Protein AF-A0A819GZ23-F1 (afdb_monomer_lite)

Sequence (563 aa):
MDRNTKIDHHRFNSELNRPTTAPPHQPTTVIKYMTPRTIGLNLTNSFQGSLRNFTLPNIDSSLVAPTLTTNYGLVSFVQAPLSSAVAPIQNIDGEHIRHEHRELSKLHETLTDNILLCCHYEVHNRAQELQLELFQANANKNSSIIEKMFQSEIETGHQLITDASRYKSELNKKLTDIHQVTVANDEHYQQLLSKRNTTNKEIFEYQRKLAQNRAESEFLRSRIQQFNDETNFYTLKNNILQTRQVKLRYELDEETFAKQVLEMEFGVLENEKITNEDIHLTTMNDIRQSININQIATIEPSNTFHEQLNYELRRMKSEFERKLQTYRDELHRKFELEYHRYRMQKSFPTPNVLREHEMNSEQFKREKNDIEQQLRFVRENIYQLQSQIEIIEKKILDERVNTESISKSQRHLSMLQQIIRERENQLEETIQIRTTIKNSIENYREELNRYPKRIINYSNETEQSIKQNIQNTNNQQKQSSSTIIQVIPSPFRSKTNQTEEISLEEGTLVRFNDFNVEQDCKELNTSLQKPNIDEMSVIRILCNRTIAQRLQIRDTYPNRFGE

Secondary structure (DSSP, 8-state):
---------------------PPP---------------------------------------PPP-------------------PPP---SS-HHHHHHHHHHHHHHHHHHHHHHHHHHHHHHHHHHHHHHHHHHHHHHHHHHHHHHHHHHHHHHHHHHHHHHHHHHHHHHHHHHHHHHHHHHHHHHHHHHHHHHHHHHHHHHHHHHHHHHHHHHHHHHHHHHHHHHHHHHHHHHHHHHHHHHHHHHHHHHHHHHHHHHHHHHHHHHHHHHHHHHHHHHHHHHHHHHHHHHHHHHHHSHHHHHHHHHHHHHHHHHHHHHHHHHHHHHHHHHHHHHHHTTTTTS---------TTHHHHHHHHHHHHHHHHHHHHHHHHHHHHHHHHHHHHHHHHHHHHHHHHHHHHHHHHHHHHHHHHHHHHHHHHHHHHHHHHHHHHHHHHHHHHHHHHHHHHHHHHHHHHHHHHHHTT-SS---------------------------------S----TT--HHHHHHHHHHHHHSSS--HHHHHHHHHSS-HHHHHHHHHHHHHHH--

Foldseek 3Di:
DDDDDDDDDDDDDDDDDDDPDDDDDDPPDPPPPPDPPPPPPPPDDDPDDPDDDDDDDDDDDPPDDDDDDDDDDDDDDDDDDDDDDDDDDDDDDDDVVVVVVVVVVVVVVVVVVVVVVVVVVVVVVVVVVVVVVVCVVCVVVVVVVVVVVVVVVVVVVVVVVVVVVVVVVVVVVVVVVVVVVVVVVVVVVVVVVVVVVVVVVVVVVVVVVVVVVVVVVVVVVVVVVVVVVVVVVVVVVVVVVVVVVVVVVVVVVVVVVVVVVVVVVVVVVVVVVVVVVVVVVVVVVVVVVVVVVVVVVVVVVVVVVVVVVVVVVVVVVVVVVVVVVVVVVVVVVVVVVCVVVVVPDDDDDDDDDPPVVVVVVVVVVVVVVVVVVVVVVVVVVVVVVVVVVVVVVVVVVVVVVVVVVVVVVVVVVVVVVVVVVVVVVVVVVVVVVVVVVVVVVVVVVVVVVVVVVVVVVVVVVVVVVVVVVVVPPDDDDDDDDDDDDDDDDDDDDDDDDDPPPPPPPPPQADAPPPDDLVVLLVQCVVQVPPPDRPVVSNCCSVRHHHPVSVVSNVVVNCVVPND

pLDDT: mean 73.96, std 24.12, range [30.78, 98.62]

Structure (mmCIF, N/CA/C/O backbone):
data_AF-A0A819GZ23-F1
#
_entry.id   AF-A0A819GZ23-F1
#
loop_
_atom_site.group_PDB
_atom_site.id
_atom_site.type_symbol
_atom_site.label_atom_id
_atom_site.label_alt_id
_atom_site.label_comp_id
_atom_site.label_asym_id
_atom_site.label_entity_id
_atom_site.label_seq_id
_atom_site.pdbx_PDB_ins_code
_atom_site.Cartn_x
_atom_site.Cartn_y
_atom_site.Cartn_z
_atom_site.occupancy
_atom_site.B_iso_or_equiv
_atom_site.auth_seq_id
_atom_site.auth_comp_id
_atom_site.auth_asym_id
_atom_site.auth_atom_id
_atom_site.pdbx_PDB_model_num
ATOM 1 N N . MET A 1 1 ? 18.923 48.807 -50.238 1.00 37.03 1 MET A N 1
ATOM 2 C CA . MET A 1 1 ? 18.704 49.197 -51.642 1.00 37.03 1 MET A CA 1
ATOM 3 C C . MET A 1 1 ? 17.696 48.240 -52.246 1.00 37.03 1 MET A C 1
ATOM 5 O O . MET A 1 1 ? 17.912 47.041 -52.206 1.00 37.03 1 MET A O 1
ATOM 9 N N . ASP A 1 2 ? 16.580 48.823 -52.665 1.00 44.88 2 ASP A N 1
ATOM 10 C CA . ASP A 1 2 ? 15.472 48.364 -53.505 1.00 44.88 2 ASP A CA 1
ATOM 11 C C . ASP A 1 2 ? 15.454 46.972 -54.183 1.00 44.88 2 ASP A C 1
ATOM 13 O O . ASP A 1 2 ? 16.317 46.631 -54.984 1.00 44.88 2 ASP A O 1
ATOM 17 N N . ARG A 1 3 ? 14.268 46.357 -54.002 1.00 46.06 3 ARG A N 1
ATOM 18 C CA . ARG A 1 3 ? 13.383 45.654 -54.962 1.00 46.06 3 ARG A CA 1
ATOM 19 C C . ARG A 1 3 ? 13.441 44.127 -55.125 1.00 46.06 3 ARG A C 1
ATOM 21 O O . ARG A 1 3 ? 14.383 43.555 -55.647 1.00 46.06 3 ARG A O 1
ATOM 28 N N . ASN A 1 4 ? 12.241 43.582 -54.887 1.00 40.97 4 ASN A N 1
ATOM 29 C CA . ASN A 1 4 ? 11.525 42.548 -55.638 1.00 40.97 4 ASN A CA 1
ATOM 30 C C . ASN A 1 4 ? 12.095 41.128 -55.670 1.00 40.97 4 ASN A C 1
ATOM 32 O O . ASN A 1 4 ? 12.983 40.816 -56.449 1.00 40.97 4 ASN A O 1
ATOM 36 N N . THR A 1 5 ? 11.365 40.215 -55.031 1.00 41.94 5 THR A N 1
ATOM 37 C CA . THR A 1 5 ? 10.761 39.083 -55.750 1.00 41.94 5 THR A CA 1
ATOM 38 C C . THR A 1 5 ? 9.516 38.604 -55.009 1.00 41.94 5 THR A C 1
ATOM 40 O O . THR A 1 5 ? 9.463 38.513 -53.787 1.00 41.94 5 THR A O 1
ATOM 43 N N . LYS A 1 6 ? 8.471 38.419 -55.805 1.00 47.28 6 LYS A N 1
ATOM 44 C CA . LYS A 1 6 ? 7.131 37.925 -55.494 1.00 47.28 6 LYS A CA 1
ATOM 45 C C . LYS A 1 6 ? 7.099 36.473 -56.005 1.00 47.28 6 LYS A C 1
ATOM 47 O O . LYS A 1 6 ? 7.873 36.200 -56.920 1.00 47.28 6 LYS A O 1
ATOM 52 N N . ILE A 1 7 ? 6.124 35.667 -55.550 1.00 36.78 7 ILE A N 1
ATOM 53 C CA . ILE A 1 7 ? 5.749 34.317 -56.060 1.00 36.78 7 ILE A CA 1
ATOM 54 C C . ILE A 1 7 ? 6.569 33.199 -55.356 1.00 36.78 7 ILE A C 1
ATOM 56 O O . ILE A 1 7 ? 7.782 33.307 -55.293 1.00 36.78 7 ILE A O 1
ATOM 60 N N . ASP A 1 8 ? 6.037 32.157 -54.700 1.00 32.53 8 ASP A N 1
ATOM 61 C CA . ASP A 1 8 ? 4.802 31.379 -54.884 1.00 32.53 8 ASP A CA 1
ATOM 62 C C . ASP A 1 8 ? 4.269 30.813 -53.547 1.00 32.53 8 ASP A C 1
ATOM 64 O O . ASP A 1 8 ? 5.011 30.239 -52.749 1.00 32.53 8 ASP A O 1
ATOM 68 N N . HIS A 1 9 ? 2.954 30.900 -53.328 1.00 39.78 9 HIS A N 1
ATOM 69 C CA . HIS A 1 9 ? 2.243 30.142 -52.297 1.00 39.78 9 HIS A CA 1
ATOM 70 C C . HIS A 1 9 ? 1.303 29.147 -52.978 1.00 39.78 9 HIS A C 1
ATOM 72 O O . HIS A 1 9 ? 0.153 29.466 -53.271 1.00 39.78 9 HIS A O 1
ATOM 78 N N . HIS A 1 10 ? 1.769 27.911 -53.160 1.00 38.22 10 HIS A N 1
ATOM 79 C CA . HIS A 1 10 ? 0.890 26.768 -53.367 1.00 38.22 10 HIS A CA 1
ATOM 80 C C . HIS A 1 10 ? 1.338 25.562 -52.535 1.00 38.22 10 HIS A C 1
ATOM 82 O O . HIS A 1 10 ? 2.393 24.983 -52.751 1.00 38.22 10 HIS A O 1
ATOM 88 N N . ARG A 1 11 ? 0.456 25.209 -51.589 1.00 39.88 11 ARG A N 1
ATOM 89 C CA . ARG A 1 11 ? 0.108 23.858 -51.121 1.00 39.88 11 ARG A CA 1
ATOM 90 C C . ARG A 1 11 ? 1.256 22.863 -50.891 1.00 39.88 11 ARG A C 1
ATOM 92 O O . ARG A 1 11 ? 1.617 22.132 -51.798 1.00 39.88 11 ARG A O 1
ATOM 99 N N . PHE A 1 12 ? 1.587 22.655 -49.618 1.00 36.28 12 PHE A N 1
ATOM 100 C CA . PHE A 1 12 ? 1.539 21.315 -49.022 1.00 36.28 12 PHE A CA 1
ATOM 101 C C . PHE A 1 12 ? 1.021 21.430 -47.585 1.00 36.28 12 PHE A C 1
ATOM 103 O O . PHE A 1 12 ? 1.750 21.736 -46.648 1.00 36.28 12 PHE A O 1
ATOM 110 N N . ASN A 1 13 ? -0.290 21.235 -47.449 1.00 39.53 13 ASN A N 1
ATOM 111 C CA . ASN A 1 13 ? -0.911 20.804 -46.206 1.00 39.53 13 ASN A CA 1
ATOM 112 C C . ASN A 1 13 ? -0.935 19.277 -46.247 1.00 39.53 13 ASN A C 1
ATOM 114 O O . ASN A 1 13 ? -1.645 18.722 -47.082 1.00 39.53 13 ASN A O 1
ATOM 118 N N . SER A 1 14 ? -0.235 18.632 -45.322 1.00 43.88 14 SER A N 1
ATOM 119 C CA . SER A 1 14 ? -0.656 17.346 -44.762 1.00 43.88 14 SER A CA 1
ATOM 120 C C . SER A 1 14 ? 0.139 17.051 -43.490 1.00 43.88 14 SER A C 1
ATOM 122 O O . SER A 1 14 ? 1.326 16.757 -43.544 1.00 43.88 14 SER A O 1
ATOM 124 N N . GLU A 1 15 ? -0.583 17.132 -42.369 1.00 39.84 15 GLU A N 1
ATOM 125 C CA . GLU A 1 15 ? -0.469 16.220 -41.224 1.00 39.84 15 GLU A CA 1
ATOM 126 C C . GLU A 1 15 ? 0.795 16.289 -40.351 1.00 39.84 15 GLU A C 1
ATOM 128 O O . GLU A 1 15 ? 1.762 15.584 -40.592 1.00 39.84 15 GLU A O 1
ATOM 133 N N . LEU A 1 16 ? 0.728 17.046 -39.244 1.00 46.53 16 LEU A N 1
ATOM 134 C CA . LEU A 1 16 ? 0.789 16.486 -37.878 1.00 46.53 16 LEU A CA 1
ATOM 135 C C . LEU A 1 16 ? 0.626 17.608 -36.834 1.00 46.53 16 LEU A C 1
ATOM 137 O O . LEU A 1 16 ? 1.588 18.180 -36.341 1.00 46.53 16 LEU A O 1
ATOM 141 N N . ASN A 1 17 ? -0.614 17.920 -36.463 1.00 37.66 17 ASN A N 1
ATOM 142 C CA . ASN A 1 17 ? -0.904 18.624 -35.215 1.00 37.66 17 ASN A CA 1
ATOM 143 C C . ASN A 1 17 ? -2.056 17.885 -34.537 1.00 37.66 17 ASN A C 1
ATOM 145 O O . ASN A 1 17 ? -3.224 18.109 -34.844 1.00 37.66 17 ASN A O 1
ATOM 149 N N . ARG A 1 18 ? -1.711 16.960 -33.636 1.00 38.97 18 ARG A N 1
ATOM 150 C CA . ARG A 1 18 ? -2.642 16.422 -32.641 1.00 38.97 18 ARG A CA 1
ATOM 151 C C . ARG A 1 18 ? -2.573 17.332 -31.412 1.00 38.97 18 ARG A C 1
ATOM 153 O O . ARG A 1 18 ? -1.553 17.303 -30.727 1.00 38.97 18 ARG A O 1
ATOM 160 N N . PRO A 1 19 ? -3.614 18.115 -31.093 1.00 41.38 19 PRO A N 1
ATOM 161 C CA . PRO A 1 19 ? -3.764 18.646 -29.753 1.00 41.38 19 PRO A CA 1
ATOM 162 C C . PRO A 1 19 ? -4.223 17.508 -28.839 1.00 41.38 19 PRO A C 1
ATOM 164 O O . PRO A 1 19 ? -5.228 16.843 -29.091 1.00 41.38 19 PRO A O 1
ATOM 167 N N . THR A 1 20 ? -3.462 17.268 -27.780 1.00 44.62 20 THR A N 1
ATOM 168 C CA . THR A 1 20 ? -3.813 16.369 -26.684 1.00 44.62 20 THR A CA 1
ATOM 169 C C . THR A 1 20 ? -5.033 16.943 -25.961 1.00 44.62 20 THR A C 1
ATOM 171 O O . THR A 1 20 ? -4.913 17.769 -25.060 1.00 44.62 20 THR A O 1
ATOM 174 N N . THR A 1 21 ? -6.233 16.551 -26.382 1.00 39.03 21 THR A N 1
ATOM 175 C CA . THR A 1 21 ? -7.467 16.811 -25.639 1.00 39.03 21 THR A CA 1
ATOM 176 C C . THR A 1 21 ? -7.469 15.932 -24.395 1.00 39.03 21 THR A C 1
ATOM 178 O O . THR A 1 21 ? -7.724 14.730 -24.472 1.00 39.03 21 THR A O 1
ATOM 181 N N . ALA A 1 22 ? -7.155 16.534 -23.249 1.00 49.44 22 ALA A N 1
ATOM 182 C CA . ALA A 1 22 ? -7.471 15.966 -21.948 1.00 49.44 22 ALA A CA 1
ATOM 183 C C . ALA A 1 22 ? -9.000 15.784 -21.831 1.00 49.44 22 ALA A C 1
ATOM 185 O O . ALA A 1 22 ? -9.747 16.672 -22.258 1.00 49.44 22 ALA A O 1
ATOM 186 N N . PRO A 1 23 ? -9.494 14.662 -21.284 1.00 51.25 23 PRO A N 1
ATOM 187 C CA . PRO A 1 23 ? -10.922 14.475 -21.084 1.00 51.25 23 PRO A CA 1
ATOM 188 C C . PRO A 1 23 ? -11.428 15.391 -19.953 1.00 51.25 23 PRO A C 1
ATOM 190 O O . PRO A 1 23 ? -10.707 15.625 -18.979 1.00 51.25 23 PRO A O 1
ATOM 193 N N . PRO A 1 24 ? -12.664 15.910 -20.045 1.00 46.44 24 PRO A N 1
ATOM 194 C CA . PRO A 1 24 ? -13.245 16.735 -18.997 1.00 46.44 24 PRO A CA 1
ATOM 195 C C . PRO A 1 24 ? -13.501 15.888 -17.745 1.00 46.44 24 PRO A C 1
ATOM 197 O O . PRO A 1 24 ? -14.247 14.909 -17.775 1.00 46.44 24 PRO A O 1
ATOM 200 N N . HIS A 1 25 ? -12.892 16.290 -16.629 1.00 42.84 25 HIS A N 1
ATOM 201 C CA . HIS A 1 25 ? -13.238 15.795 -15.303 1.00 42.84 25 HIS A CA 1
ATOM 202 C C . HIS A 1 25 ? -14.724 16.063 -15.029 1.00 42.84 25 HIS A C 1
ATOM 204 O O . HIS A 1 25 ? -15.149 17.213 -14.932 1.00 42.84 25 HIS A O 1
ATOM 210 N N . GLN A 1 26 ? -15.512 14.998 -14.886 1.00 40.88 26 GLN A N 1
ATOM 211 C CA . GLN A 1 26 ? -16.844 15.085 -14.297 1.00 40.88 26 GLN A CA 1
ATOM 212 C C . GLN A 1 26 ? -16.710 15.293 -12.780 1.00 40.88 26 GLN A C 1
ATOM 214 O O . GLN A 1 26 ? -16.064 14.477 -12.117 1.00 40.88 26 GLN A O 1
ATOM 219 N N . PRO A 1 27 ? -17.322 16.334 -12.188 1.00 44.50 27 PRO A N 1
ATOM 220 C CA . PRO A 1 27 ? -17.440 16.440 -10.746 1.00 44.50 27 PRO A CA 1
ATOM 221 C C . PRO A 1 27 ? -18.704 15.695 -10.309 1.00 44.50 27 PRO A C 1
ATOM 223 O O . PRO A 1 27 ? -19.778 16.275 -10.188 1.00 44.50 27 PRO A O 1
ATOM 226 N N . THR A 1 28 ? -18.592 14.395 -10.058 1.00 45.84 28 THR A N 1
ATOM 227 C CA . THR A 1 28 ? -19.654 13.635 -9.384 1.00 45.84 28 THR A CA 1
ATOM 228 C C . THR A 1 28 ? -19.081 12.843 -8.227 1.00 45.84 28 THR A C 1
ATOM 230 O O . THR A 1 28 ? -18.984 11.621 -8.262 1.00 45.84 28 THR A O 1
ATOM 233 N N . THR A 1 29 ? -18.780 13.564 -7.153 1.00 39.97 29 THR A N 1
ATOM 234 C CA . THR A 1 29 ? -18.831 12.993 -5.810 1.00 39.97 29 THR A CA 1
ATOM 235 C C . THR A 1 29 ? -19.661 13.936 -4.960 1.00 39.97 29 THR A C 1
ATOM 237 O O . THR A 1 29 ? -19.162 14.855 -4.316 1.00 39.97 29 THR A O 1
ATOM 240 N N . VAL A 1 30 ? -20.977 13.728 -5.007 1.00 36.09 30 VAL A N 1
ATOM 241 C CA . VAL A 1 30 ? -21.893 14.239 -3.991 1.00 36.09 30 VAL A CA 1
ATOM 242 C C . VAL A 1 30 ? -21.434 13.628 -2.671 1.00 36.09 30 VAL A C 1
ATOM 244 O O . VAL A 1 30 ? -21.699 12.459 -2.386 1.00 36.09 30 VAL A O 1
ATOM 247 N N . ILE A 1 31 ? -20.702 14.408 -1.876 1.00 39.16 31 ILE A N 1
ATOM 248 C CA . ILE A 1 31 ? -20.482 14.111 -0.466 1.00 39.16 31 ILE A CA 1
ATOM 249 C C . ILE A 1 31 ? -21.858 14.228 0.178 1.00 39.16 31 ILE A C 1
ATOM 251 O O . ILE A 1 31 ? -22.344 15.310 0.504 1.00 39.16 31 ILE A O 1
ATOM 255 N N . LYS A 1 32 ? -22.529 13.084 0.293 1.00 33.84 32 LYS A N 1
ATOM 256 C CA . LYS A 1 32 ? -23.723 12.934 1.107 1.00 33.84 32 LYS A CA 1
ATOM 257 C C . LYS A 1 32 ? -23.254 13.150 2.542 1.00 33.84 32 LYS A C 1
ATOM 259 O O . LYS A 1 32 ? -22.702 12.242 3.158 1.00 33.84 32 LYS A O 1
ATOM 264 N N . TYR A 1 33 ? -23.405 14.373 3.047 1.00 34.47 33 TYR A N 1
ATOM 265 C CA . TYR A 1 33 ? -23.295 14.646 4.470 1.00 34.47 33 TYR A CA 1
ATOM 266 C C . TYR A 1 33 ? -24.259 13.688 5.172 1.00 34.47 33 TYR A C 1
ATOM 268 O O . TYR A 1 33 ? -25.477 13.857 5.107 1.00 34.47 33 TYR A O 1
ATOM 276 N N . MET A 1 34 ? -23.726 12.639 5.801 1.00 36.19 34 MET A N 1
ATOM 277 C CA . MET A 1 34 ? -24.460 11.945 6.844 1.00 36.19 34 MET A CA 1
ATOM 278 C C . MET A 1 34 ? -24.584 12.947 7.981 1.00 36.19 34 MET A C 1
ATOM 280 O O . MET A 1 34 ? -23.679 13.116 8.793 1.00 36.19 34 MET A O 1
ATOM 284 N N . THR A 1 35 ? -25.709 13.654 7.991 1.00 37.91 35 THR A N 1
ATOM 285 C CA . THR A 1 35 ? -26.205 14.330 9.179 1.00 37.91 35 THR A CA 1
ATOM 286 C C . THR A 1 35 ? -26.158 13.320 10.326 1.00 37.91 35 THR A C 1
ATOM 288 O O . THR A 1 35 ? -26.752 12.241 10.187 1.00 37.91 35 THR A O 1
ATOM 291 N N . PRO A 1 36 ? -25.467 13.608 11.439 1.00 36.97 36 PRO A N 1
ATOM 292 C CA . PRO A 1 36 ? -25.604 12.780 12.619 1.00 36.97 36 PRO A CA 1
ATOM 293 C C . PRO A 1 36 ? -27.085 12.800 12.993 1.00 36.97 36 PRO A C 1
ATOM 295 O O . PRO A 1 36 ? -27.670 13.868 13.169 1.00 36.97 36 PRO A O 1
ATOM 298 N N . ARG A 1 37 ? -27.708 11.618 13.069 1.00 34.91 37 ARG A N 1
ATOM 299 C CA . ARG A 1 37 ? -28.979 11.464 13.773 1.00 34.91 37 ARG A CA 1
ATOM 300 C C . ARG A 1 37 ? -28.742 12.004 15.178 1.00 34.91 37 ARG A C 1
ATOM 302 O O . ARG A 1 37 ? -28.109 11.344 16.000 1.00 34.91 37 ARG A O 1
ATOM 309 N N . THR A 1 38 ? -29.232 13.206 15.435 1.00 37.22 38 THR A N 1
ATOM 310 C CA . THR A 1 38 ? -29.553 13.665 16.773 1.00 37.22 38 THR A CA 1
ATOM 311 C C . THR A 1 38 ? -30.538 12.650 17.334 1.00 37.22 38 THR A C 1
ATOM 313 O O . THR A 1 38 ? -31.711 12.613 16.968 1.00 37.22 38 THR A O 1
ATOM 316 N N . ILE A 1 39 ? -30.038 11.764 18.194 1.00 38.84 39 ILE A N 1
ATOM 317 C CA . ILE A 1 39 ? -30.881 11.070 19.156 1.00 38.84 39 ILE A CA 1
ATOM 318 C C . ILE A 1 39 ? -31.357 12.180 20.086 1.00 38.84 39 ILE A C 1
ATOM 320 O O . ILE A 1 39 ? -30.646 12.598 20.997 1.00 38.84 39 ILE A O 1
ATOM 324 N N . GLY A 1 40 ? -32.519 12.743 19.760 1.00 31.88 40 GLY A N 1
ATOM 325 C CA . GLY A 1 40 ? -33.239 13.630 20.649 1.00 31.88 40 GLY A CA 1
ATOM 326 C C . GLY A 1 40 ? -33.544 12.854 21.919 1.00 31.88 40 GLY A C 1
ATOM 327 O O . GLY A 1 40 ? -34.394 11.967 21.922 1.00 31.88 40 GLY A O 1
ATOM 328 N N . LEU A 1 41 ? -32.828 13.181 22.991 1.00 41.75 41 LEU A N 1
ATOM 329 C CA . LEU A 1 41 ? -33.221 12.854 24.351 1.00 41.75 41 LEU A CA 1
ATOM 330 C C . LEU A 1 41 ? -34.441 13.715 24.702 1.00 41.75 41 LEU A C 1
ATOM 332 O O . LEU A 1 41 ? -34.334 14.702 25.417 1.00 41.75 41 LEU A O 1
ATOM 336 N N . ASN A 1 42 ? -35.604 13.336 24.176 1.00 38.91 42 ASN A N 1
ATOM 337 C CA . ASN A 1 42 ? -36.882 13.655 24.798 1.00 38.91 42 ASN A CA 1
ATOM 338 C C . ASN A 1 42 ? -37.239 12.480 25.709 1.00 38.91 42 ASN A C 1
ATOM 340 O O . ASN A 1 42 ? -37.983 11.582 25.328 1.00 38.91 42 ASN A O 1
ATOM 344 N N . LEU A 1 43 ? -36.669 12.482 26.914 1.00 38.38 43 LEU A N 1
ATOM 345 C CA . LEU A 1 43 ? -37.224 11.759 28.055 1.00 38.38 43 LEU A CA 1
ATOM 346 C C . LEU A 1 43 ? -37.931 12.785 28.936 1.00 38.38 43 LEU A C 1
ATOM 348 O O . LEU A 1 43 ? -37.430 13.210 29.972 1.00 38.38 43 LEU A O 1
ATOM 352 N N . THR A 1 44 ? -39.104 13.214 28.484 1.00 41.56 44 THR A N 1
ATOM 353 C CA . THR A 1 44 ? -40.114 13.781 29.367 1.00 41.56 44 THR A CA 1
ATOM 354 C C . THR A 1 44 ? -40.905 1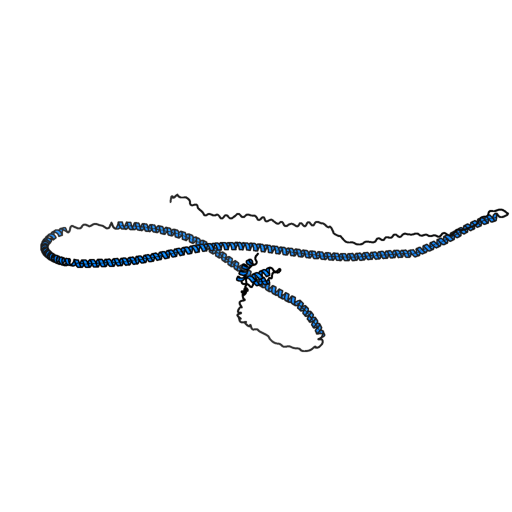2.630 29.980 1.00 41.56 44 THR A C 1
ATOM 356 O O . THR A 1 44 ? -41.523 11.835 29.281 1.00 41.56 44 THR A O 1
ATOM 359 N N . ASN A 1 45 ? -40.839 12.553 31.308 1.00 49.25 45 ASN A N 1
ATOM 360 C CA . ASN A 1 45 ? -41.881 12.094 32.222 1.00 49.25 45 ASN A CA 1
ATOM 361 C C . ASN A 1 45 ? -42.856 11.024 31.700 1.00 49.25 45 ASN A C 1
ATOM 363 O O . ASN A 1 45 ? -43.904 11.335 31.143 1.00 49.25 45 ASN A O 1
ATOM 367 N N . SER A 1 46 ? -42.601 9.769 32.064 1.00 36.50 46 SER A N 1
ATOM 368 C CA . SER A 1 46 ? -43.688 8.854 32.424 1.00 36.50 46 SER A CA 1
ATOM 369 C C . SER A 1 46 ? -43.262 7.984 33.605 1.00 36.50 46 SER A C 1
ATOM 371 O O . SER A 1 46 ? -42.754 6.875 33.481 1.00 36.50 46 SER A O 1
ATOM 373 N N . PHE A 1 47 ? -43.471 8.539 34.797 1.00 46.12 47 PHE A N 1
ATOM 374 C CA . PHE A 1 47 ? -43.656 7.762 36.014 1.00 46.12 47 PHE A CA 1
ATOM 375 C C . PHE A 1 47 ? -44.941 6.936 35.840 1.00 46.12 47 PHE A C 1
ATOM 377 O O . PHE A 1 47 ? -46.043 7.441 36.039 1.00 46.12 47 PHE A O 1
ATOM 384 N N . GLN A 1 48 ? -44.818 5.667 35.462 1.00 37.28 48 GLN A N 1
ATOM 385 C CA . GLN A 1 48 ? -45.835 4.661 35.759 1.00 37.28 48 GLN A CA 1
ATOM 386 C C . GLN A 1 48 ? -45.149 3.500 36.467 1.00 37.28 48 GLN A C 1
ATOM 388 O O . GLN A 1 48 ? -44.530 2.627 35.864 1.00 37.28 48 GLN A O 1
ATOM 393 N N . GLY A 1 49 ? -45.218 3.565 37.796 1.00 34.09 49 GLY A N 1
ATOM 394 C CA . GLY A 1 49 ? -44.725 2.539 38.694 1.00 34.09 49 GLY A CA 1
ATOM 395 C C . GLY A 1 49 ? -45.482 1.234 38.488 1.00 34.09 49 GLY A C 1
ATOM 396 O O . GLY A 1 49 ? -46.681 1.143 38.738 1.00 34.09 49 GLY A O 1
ATOM 397 N N . SER A 1 50 ? -44.749 0.207 38.074 1.00 41.59 50 SER A N 1
ATOM 398 C CA . SER A 1 50 ? -45.161 -1.183 38.210 1.00 41.59 50 SER A CA 1
ATOM 399 C C . SER A 1 50 ? -44.826 -1.649 39.628 1.00 41.59 50 SER A C 1
ATOM 401 O O . SER A 1 50 ? -43.766 -2.221 39.870 1.00 41.59 50 SER A O 1
ATOM 403 N N . LEU A 1 51 ? -45.736 -1.399 40.569 1.00 37.62 51 LEU A N 1
ATOM 404 C CA . LEU A 1 51 ? -45.784 -2.096 41.853 1.00 37.62 51 LEU A CA 1
ATOM 405 C C . LEU A 1 51 ? -46.942 -3.093 41.799 1.00 37.62 51 LEU A C 1
ATOM 407 O O . LEU A 1 51 ? -48.082 -2.774 42.128 1.00 37.62 51 LEU A O 1
ATOM 411 N N . ARG A 1 52 ? -46.646 -4.315 41.354 1.00 42.00 52 ARG A N 1
ATOM 412 C CA . ARG A 1 52 ? -47.481 -5.483 41.632 1.00 42.00 52 ARG A CA 1
ATOM 413 C C . ARG A 1 52 ? -46.738 -6.382 42.611 1.00 42.00 52 ARG A C 1
ATOM 415 O O . ARG A 1 52 ? -45.562 -6.666 42.414 1.00 42.00 52 ARG A O 1
ATOM 422 N N . ASN A 1 53 ? -47.501 -6.851 43.594 1.00 40.97 53 ASN A N 1
ATOM 423 C CA . ASN A 1 53 ? -47.211 -7.919 44.550 1.00 40.97 53 ASN A CA 1
ATOM 424 C C . ASN A 1 53 ? -46.504 -7.489 45.845 1.00 40.97 53 ASN A C 1
ATOM 426 O O . ASN A 1 53 ? -45.358 -7.837 46.098 1.00 40.97 53 ASN A O 1
ATOM 430 N N . PHE A 1 54 ? -47.268 -6.829 46.717 1.00 33.47 54 PHE A N 1
ATOM 431 C CA . PHE A 1 54 ? -47.151 -7.019 48.164 1.00 33.47 54 PHE A CA 1
ATOM 432 C C . PHE A 1 54 ? -48.522 -7.444 48.697 1.00 33.47 54 PHE A C 1
ATOM 434 O O . PHE A 1 54 ? -49.435 -6.637 48.844 1.00 33.47 54 PHE A O 1
ATOM 441 N N . THR A 1 55 ? -48.681 -8.743 48.915 1.00 40.59 55 THR A N 1
ATOM 442 C CA . THR A 1 55 ? -49.772 -9.346 49.685 1.00 40.59 55 THR A CA 1
ATOM 443 C C . THR A 1 55 ? -49.335 -9.472 51.137 1.00 40.59 55 THR A C 1
ATOM 445 O O . THR A 1 55 ? -48.308 -10.102 51.377 1.00 40.59 55 THR A O 1
ATOM 448 N N . LEU A 1 56 ? -50.112 -8.880 52.055 1.00 36.78 56 LEU A N 1
ATOM 449 C CA . LEU A 1 56 ? -50.434 -9.268 53.451 1.00 36.78 56 LEU A CA 1
ATOM 450 C C . LEU A 1 56 ? -50.921 -8.006 54.216 1.00 36.78 56 LEU A C 1
ATOM 452 O O . LEU A 1 56 ? -50.464 -6.919 53.862 1.00 36.78 56 LEU A O 1
ATOM 456 N N . PRO A 1 57 ? -51.779 -8.091 55.261 1.00 41.53 57 PRO A N 1
ATOM 457 C CA . PRO A 1 57 ? -52.345 -9.275 55.913 1.00 41.53 57 PRO A CA 1
ATOM 458 C C . PRO A 1 57 ? -53.890 -9.339 55.875 1.00 41.53 57 PRO A C 1
ATOM 460 O O . PRO A 1 57 ? -54.583 -8.326 55.819 1.00 41.53 57 PRO A O 1
ATOM 463 N N . ASN A 1 58 ? -54.427 -10.557 55.945 1.00 37.38 58 ASN A N 1
ATOM 464 C CA . ASN A 1 58 ? -55.835 -10.807 56.246 1.00 37.38 58 ASN A CA 1
ATOM 465 C C . ASN A 1 58 ? -55.999 -10.711 57.771 1.00 37.38 58 ASN A C 1
ATOM 467 O O . ASN A 1 58 ? -55.422 -11.521 58.494 1.00 37.38 58 ASN A O 1
ATOM 471 N N . ILE A 1 59 ? -56.697 -9.683 58.252 1.00 39.25 59 ILE A N 1
ATOM 472 C CA . ILE A 1 59 ? -57.046 -9.524 59.666 1.00 39.25 59 ILE A CA 1
ATOM 473 C C . ILE A 1 59 ? -58.425 -10.157 59.842 1.00 39.25 59 ILE A C 1
ATOM 475 O O . ILE A 1 59 ? -59.433 -9.601 59.401 1.00 39.25 59 ILE A O 1
ATOM 479 N N . ASP A 1 60 ? -58.448 -11.335 60.462 1.00 38.16 60 ASP A N 1
ATOM 480 C CA . ASP A 1 60 ? -59.666 -11.997 60.911 1.00 38.16 60 ASP A CA 1
ATOM 481 C C . ASP A 1 60 ? -60.401 -11.094 61.906 1.00 38.16 60 ASP A C 1
ATOM 483 O O . ASP A 1 60 ? -59.941 -10.820 63.013 1.00 38.16 60 ASP A O 1
ATOM 487 N N . SER A 1 61 ? -61.569 -10.616 61.490 1.00 36.16 61 SER A N 1
ATOM 488 C CA . SER A 1 61 ? -62.506 -9.860 62.314 1.00 36.16 61 SER A CA 1
ATOM 489 C C . SER A 1 61 ? -63.583 -10.812 62.833 1.00 36.16 61 SER A C 1
ATOM 491 O O . SER A 1 61 ? -64.704 -10.856 62.335 1.00 36.16 61 SER A O 1
ATOM 493 N N . SER A 1 62 ? -63.246 -11.600 63.856 1.00 40.34 62 SER A N 1
ATOM 494 C CA . SER A 1 62 ? -64.228 -12.346 64.647 1.00 40.34 62 SER A CA 1
ATOM 495 C C . SER A 1 62 ? -64.732 -11.479 65.806 1.00 40.34 62 SER A C 1
ATOM 497 O O . SER A 1 62 ? -64.283 -11.607 66.943 1.00 40.34 62 SER A O 1
ATOM 499 N N . LEU A 1 63 ? -65.675 -10.581 65.519 1.00 35.69 63 LEU A N 1
ATOM 500 C CA . LEU A 1 63 ? -66.483 -9.907 66.538 1.00 35.69 63 LEU A CA 1
ATOM 501 C C . LEU A 1 63 ? -67.775 -10.707 66.740 1.00 35.69 63 LEU A C 1
ATOM 503 O O . LEU A 1 63 ? -68.774 -10.516 66.051 1.00 35.69 63 LEU A O 1
ATOM 507 N N . VAL A 1 64 ? -67.721 -11.644 67.686 1.00 41.53 64 VAL A N 1
ATOM 508 C CA . VAL A 1 64 ? -68.893 -12.322 68.248 1.00 41.53 64 VAL A CA 1
ATOM 509 C C . VAL A 1 64 ? -69.545 -11.364 69.244 1.00 41.53 64 VAL A C 1
ATOM 511 O O . VAL A 1 64 ? -68.943 -10.991 70.249 1.00 41.53 64 VAL A O 1
ATOM 514 N N . ALA A 1 65 ? -70.776 -10.949 68.955 1.00 35.81 65 ALA A N 1
ATOM 515 C CA . ALA A 1 65 ? -71.615 -10.205 69.887 1.00 35.81 65 ALA A CA 1
ATOM 516 C C . ALA A 1 65 ? -72.035 -11.109 71.067 1.00 35.81 65 ALA A C 1
ATOM 518 O O . ALA A 1 65 ? -72.464 -12.241 70.827 1.00 35.81 65 ALA A O 1
ATOM 519 N N . PRO A 1 66 ? -71.973 -10.650 72.330 1.00 39.84 66 PRO A N 1
ATOM 520 C CA . PRO A 1 66 ? -72.494 -11.419 73.449 1.00 39.84 66 PRO A CA 1
ATOM 521 C C . PRO A 1 66 ? -74.015 -11.235 73.548 1.00 39.84 66 PRO A C 1
ATOM 523 O O . PRO A 1 66 ? -74.523 -10.141 73.795 1.00 39.84 66 PRO A O 1
ATOM 526 N N . THR A 1 67 ? -74.758 -12.326 73.375 1.00 34.56 67 THR A N 1
ATOM 527 C CA . THR A 1 67 ? -76.179 -12.425 73.723 1.00 34.56 67 THR A CA 1
ATOM 528 C C . THR A 1 67 ? -76.340 -12.406 75.243 1.00 34.56 67 THR A C 1
ATOM 530 O O . THR A 1 67 ? -76.011 -13.376 75.923 1.00 34.56 67 THR A O 1
ATOM 533 N N . LEU A 1 68 ? -76.866 -11.304 75.778 1.00 34.06 68 LEU A N 1
ATOM 534 C CA . LEU A 1 68 ? -77.362 -11.206 77.151 1.00 34.06 68 LEU A CA 1
ATOM 535 C C . LEU A 1 68 ? -78.689 -11.973 77.266 1.00 34.06 68 LEU A C 1
ATOM 537 O O . LEU A 1 68 ? -79.749 -11.460 76.920 1.00 34.06 68 LEU A O 1
ATOM 541 N N . THR A 1 69 ? -78.631 -13.215 77.745 1.00 33.56 69 THR A N 1
ATOM 542 C CA . THR A 1 69 ? -79.799 -13.986 78.191 1.00 33.56 69 THR A CA 1
ATOM 543 C C . THR A 1 69 ? -80.104 -13.655 79.651 1.00 33.56 69 THR A C 1
ATOM 545 O O . THR A 1 69 ? -79.444 -14.148 80.565 1.00 33.56 69 THR A O 1
ATOM 548 N N . THR A 1 70 ? -81.109 -12.815 79.879 1.00 34.94 70 THR A N 1
ATOM 549 C CA . THR A 1 70 ? -81.720 -12.554 81.187 1.00 34.94 70 THR A CA 1
ATOM 550 C C . THR A 1 70 ? -82.702 -13.676 81.534 1.00 34.94 70 THR A C 1
ATOM 552 O O . THR A 1 70 ? -83.849 -13.670 81.099 1.00 34.94 70 THR A O 1
ATOM 555 N N . ASN A 1 71 ? -82.251 -14.646 82.332 1.00 33.72 71 ASN A N 1
ATOM 556 C CA . ASN A 1 71 ? -83.101 -15.663 82.956 1.00 33.72 71 ASN A CA 1
ATOM 557 C C . ASN A 1 71 ? -83.420 -15.233 84.399 1.00 33.72 71 ASN A C 1
ATOM 559 O O . ASN A 1 71 ? -82.594 -15.402 85.292 1.00 33.72 71 ASN A O 1
ATOM 563 N N . TYR A 1 72 ? -84.619 -14.694 84.628 1.00 36.09 72 TYR A N 1
ATOM 564 C CA . TYR A 1 72 ? -85.208 -14.558 85.963 1.00 36.09 72 TYR A CA 1
ATOM 565 C C . TYR A 1 72 ? -86.295 -15.622 86.123 1.00 36.09 72 TYR A C 1
ATOM 567 O O . TYR A 1 72 ? -87.412 -15.465 85.638 1.00 36.09 72 TYR A O 1
ATOM 575 N N . GLY A 1 73 ? -85.949 -16.723 86.790 1.00 34.12 73 GLY A N 1
ATOM 576 C CA . GLY A 1 73 ? -86.910 -17.682 87.322 1.00 34.12 73 GLY A CA 1
ATOM 577 C C . GLY A 1 73 ? -87.231 -17.316 88.765 1.00 34.12 73 GLY A C 1
ATOM 578 O O . GLY A 1 73 ? -86.396 -17.522 89.643 1.00 34.12 73 GLY A O 1
ATOM 579 N N . LEU A 1 74 ? -88.426 -16.775 89.009 1.00 36.78 74 LEU A N 1
ATOM 580 C CA . LEU A 1 74 ? -89.000 -16.681 90.349 1.00 36.78 74 LEU A CA 1
ATOM 581 C C . LEU A 1 74 ? -90.157 -17.671 90.473 1.00 36.78 74 LEU A C 1
ATOM 583 O O . LEU A 1 74 ? -91.120 -17.663 89.710 1.00 36.78 74 LEU A O 1
ATOM 587 N N . VAL A 1 75 ? -89.978 -18.548 91.453 1.00 36.81 75 VAL A N 1
ATOM 588 C CA . VAL A 1 75 ? -90.884 -19.581 91.942 1.00 36.81 75 VAL A CA 1
ATOM 589 C C . VAL A 1 75 ? -92.068 -18.908 92.638 1.00 36.81 75 VAL A C 1
ATOM 591 O O . VAL A 1 75 ? -91.861 -18.089 93.530 1.00 36.81 75 VAL A O 1
ATOM 594 N N . SER A 1 76 ? -93.297 -19.270 92.265 1.00 33.88 76 SER A N 1
ATOM 595 C CA . SER A 1 76 ? -94.501 -18.938 93.035 1.00 33.88 76 SER A CA 1
ATOM 596 C C . SER A 1 76 ? -95.143 -20.215 93.572 1.00 33.88 76 SER A C 1
ATOM 598 O O . SER A 1 76 ? -95.274 -21.215 92.864 1.00 33.88 76 SER A O 1
ATOM 600 N N . PHE A 1 77 ? -95.452 -20.172 94.865 1.00 34.03 77 PHE A N 1
ATOM 601 C CA . PHE A 1 77 ? -95.914 -21.260 95.714 1.00 34.03 77 PHE A CA 1
ATOM 602 C C . PHE A 1 77 ? -97.432 -21.484 95.603 1.00 34.03 77 PHE A C 1
ATOM 604 O O . PHE A 1 77 ? -98.214 -20.542 95.587 1.00 34.03 77 PHE A O 1
ATOM 611 N N . VAL A 1 78 ? -97.797 -22.769 95.583 1.00 34.97 78 VAL A N 1
ATOM 612 C CA . VAL A 1 78 ? -98.840 -23.451 96.377 1.00 34.97 78 VAL A CA 1
ATOM 613 C C . VAL A 1 78 ? -100.010 -22.595 96.890 1.00 34.97 78 VAL A C 1
ATOM 615 O O . VAL A 1 78 ? -99.856 -21.791 97.803 1.00 34.97 78 VAL A O 1
ATOM 618 N N . GLN A 1 79 ? -101.218 -22.908 96.411 1.00 32.16 79 GLN A N 1
ATOM 619 C CA . GLN A 1 79 ? -102.479 -22.411 96.961 1.00 32.16 79 GLN A CA 1
ATOM 620 C C . GLN A 1 79 ? -103.477 -23.565 97.143 1.00 32.16 79 GLN A C 1
ATOM 622 O O . GLN A 1 79 ? -103.861 -24.205 96.167 1.00 32.16 79 GLN A O 1
ATOM 627 N N . ALA A 1 80 ? -103.868 -23.822 98.395 1.00 33.72 80 ALA A N 1
ATOM 628 C CA . ALA A 1 80 ? -105.110 -24.461 98.861 1.00 33.72 80 ALA A CA 1
ATOM 629 C C . ALA A 1 80 ? -105.007 -24.684 100.388 1.00 33.72 80 ALA A C 1
ATOM 631 O O . ALA A 1 80 ? -103.889 -24.836 100.883 1.00 33.72 80 ALA A O 1
ATOM 632 N N . PR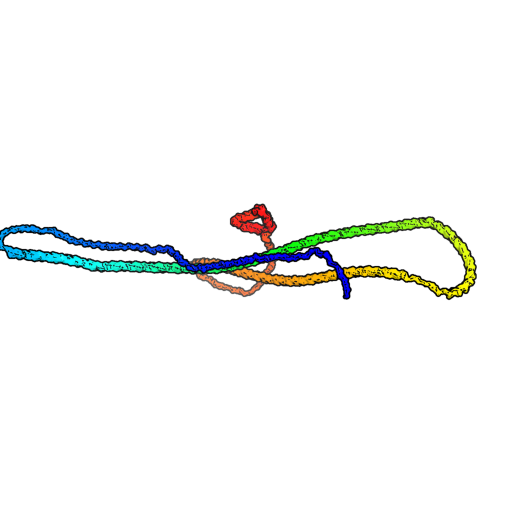O A 1 81 ? -106.109 -24.890 101.134 1.00 51.81 81 PRO A N 1
ATOM 633 C CA . PRO A 1 81 ? -107.506 -24.481 100.922 1.00 51.81 81 PRO A CA 1
ATOM 634 C C . PRO A 1 81 ? -108.115 -23.851 102.203 1.00 51.81 81 PRO A C 1
ATOM 636 O O . PRO A 1 81 ? -107.558 -24.001 103.283 1.00 51.81 81 PRO A O 1
ATOM 639 N N . LEU A 1 82 ? -109.308 -23.243 102.141 1.00 31.23 82 LEU A N 1
ATOM 640 C CA . LEU A 1 82 ? -110.155 -23.078 103.337 1.00 31.23 82 LEU A CA 1
ATOM 641 C C . LEU A 1 82 ? -111.657 -23.116 103.003 1.00 31.23 82 LEU A C 1
ATOM 643 O O . LEU A 1 82 ? -112.200 -22.253 102.326 1.00 31.23 82 LEU A O 1
ATOM 647 N N . SER A 1 83 ? -112.268 -24.194 103.499 1.00 33.72 83 SER A N 1
ATOM 648 C CA . SER A 1 83 ? -113.460 -24.260 104.356 1.00 33.72 83 SER A CA 1
ATOM 649 C C . SER A 1 83 ? -114.740 -23.476 104.019 1.00 33.72 83 SER A C 1
ATOM 651 O O . SER A 1 83 ? -114.825 -22.259 104.126 1.00 33.72 83 SER A O 1
ATOM 653 N N . SER A 1 84 ? -115.779 -24.291 103.812 1.00 33.28 84 SER A N 1
ATOM 654 C CA . SER A 1 84 ? -117.216 -24.138 104.088 1.00 33.28 84 SER A CA 1
ATOM 655 C C . SER A 1 84 ? -117.695 -22.985 104.983 1.00 33.28 84 SER A C 1
ATOM 657 O O . SER A 1 84 ? -117.204 -22.800 106.097 1.00 33.28 84 SER A O 1
ATOM 659 N N . ALA A 1 85 ? -118.811 -22.375 104.568 1.00 31.50 85 ALA A N 1
ATOM 660 C CA . ALA A 1 85 ? -119.732 -21.626 105.419 1.00 31.50 85 ALA A CA 1
ATOM 661 C C . ALA A 1 85 ? -121.100 -22.338 105.472 1.00 31.50 85 ALA A C 1
ATOM 663 O O . ALA A 1 85 ? -121.711 -22.605 104.438 1.00 31.50 85 ALA A O 1
ATOM 664 N N . VAL A 1 86 ? -121.570 -22.637 106.688 1.00 35.69 86 VAL A N 1
ATOM 665 C CA . VAL A 1 86 ? -122.936 -23.082 107.012 1.00 35.69 86 VAL A CA 1
ATOM 666 C C . VAL A 1 86 ? -123.738 -21.870 107.498 1.00 35.69 86 VAL A C 1
ATOM 668 O O . VAL A 1 86 ? -123.243 -21.052 108.273 1.00 35.69 86 VAL A O 1
ATOM 671 N N . ALA A 1 87 ? -124.971 -21.759 107.004 1.00 35.81 87 ALA A N 1
ATOM 672 C CA . ALA A 1 87 ? -125.954 -20.720 107.305 1.00 35.81 87 ALA A CA 1
ATOM 673 C C . ALA A 1 87 ? -126.742 -21.007 108.619 1.00 35.81 87 ALA A C 1
ATOM 675 O O . ALA A 1 87 ? -126.634 -22.102 109.167 1.00 35.81 87 ALA A O 1
ATOM 676 N N . PRO A 1 88 ? -127.507 -20.031 109.154 1.00 48.28 88 PRO A N 1
ATOM 677 C CA . PRO A 1 88 ? -127.866 -19.920 110.575 1.00 48.28 88 PRO A CA 1
ATOM 678 C C . PRO A 1 88 ? -129.274 -20.446 110.920 1.00 48.28 88 PRO A C 1
ATOM 680 O O . PRO A 1 88 ? -130.061 -20.701 110.015 1.00 48.28 88 PRO A O 1
ATOM 683 N N . ILE A 1 89 ? -129.613 -20.511 112.225 1.00 35.06 89 ILE A N 1
ATOM 684 C CA . ILE A 1 89 ? -130.778 -19.829 112.852 1.00 35.06 89 ILE A CA 1
ATOM 685 C C . ILE A 1 89 ? -130.851 -20.091 114.385 1.00 35.06 89 ILE A C 1
ATOM 687 O O . ILE A 1 89 ? -130.872 -21.229 114.835 1.00 35.06 89 ILE A O 1
ATOM 691 N N . GLN A 1 90 ? -130.904 -18.972 115.131 1.00 37.06 90 GLN A N 1
ATOM 692 C CA . GLN A 1 90 ? -131.547 -18.681 116.436 1.00 37.06 90 GLN A CA 1
ATOM 693 C C . GLN A 1 90 ? -131.180 -19.454 117.724 1.00 37.06 90 GLN A C 1
ATOM 695 O O . GLN A 1 90 ? -131.598 -20.587 117.925 1.00 37.06 90 GLN A O 1
ATOM 700 N N . ASN A 1 91 ? -130.571 -18.760 118.703 1.00 33.16 91 ASN A N 1
ATOM 701 C CA . ASN A 1 91 ? -131.306 -18.090 119.799 1.00 33.16 91 ASN A CA 1
ATOM 702 C C . ASN A 1 91 ? -130.373 -17.449 120.863 1.00 33.16 91 ASN A C 1
ATOM 704 O O . ASN A 1 91 ? -129.456 -18.103 121.342 1.00 33.16 91 ASN A O 1
ATOM 708 N N . ILE A 1 92 ? -130.709 -16.201 121.236 1.00 44.38 92 ILE A N 1
ATOM 709 C CA . ILE A 1 92 ? -130.517 -15.510 122.537 1.00 44.38 92 ILE A CA 1
ATOM 710 C C . ILE A 1 92 ? -129.073 -15.066 122.928 1.00 44.38 92 ILE A C 1
ATOM 712 O O . ILE A 1 92 ? -128.165 -15.874 123.072 1.00 44.38 92 ILE A O 1
ATOM 716 N N . ASP A 1 93 ? -128.909 -13.741 123.106 1.00 44.03 93 ASP A N 1
ATOM 717 C CA . ASP A 1 93 ? -127.815 -12.979 123.761 1.00 44.03 93 ASP A CA 1
ATOM 718 C C . ASP A 1 93 ? -126.371 -13.043 123.202 1.00 44.03 93 ASP A C 1
ATOM 720 O O . ASP A 1 93 ? -125.445 -13.487 123.877 1.00 44.03 93 ASP A O 1
ATOM 724 N N . GLY A 1 94 ? -126.114 -12.520 121.987 1.00 43.47 94 GLY A N 1
ATOM 725 C CA . GLY A 1 94 ? -124.766 -12.596 121.384 1.00 43.47 94 GLY A CA 1
ATOM 726 C C . GLY A 1 94 ? -124.371 -11.569 120.312 1.00 43.47 94 GLY A C 1
ATOM 727 O O . GLY A 1 94 ? -123.594 -11.919 119.423 1.00 43.47 94 GLY A O 1
ATOM 728 N N . GLU A 1 95 ? -124.875 -10.329 120.337 1.00 49.09 95 GLU A N 1
ATOM 729 C CA . GLU A 1 95 ? -124.533 -9.304 119.322 1.00 49.09 95 GLU A CA 1
ATOM 730 C C . GLU A 1 95 ? -123.275 -8.466 119.635 1.00 49.09 95 GLU A C 1
ATOM 732 O O . GLU A 1 95 ? -122.558 -8.103 118.704 1.00 49.09 95 GLU A O 1
ATOM 737 N N . HIS A 1 96 ? -122.920 -8.228 120.905 1.00 53.88 96 HIS A N 1
ATOM 738 C CA . HIS A 1 96 ? -121.698 -7.475 121.254 1.00 53.88 96 HIS A CA 1
ATOM 739 C C . HIS A 1 96 ? -120.413 -8.289 121.020 1.00 53.88 96 HIS A C 1
ATOM 741 O O . HIS A 1 96 ? -119.471 -7.809 120.391 1.00 53.88 96 HIS A O 1
ATOM 747 N N . ILE A 1 97 ? -120.424 -9.571 121.400 1.00 59.19 97 ILE A N 1
ATOM 748 C CA . ILE A 1 97 ? -119.276 -10.478 121.241 1.00 59.19 97 ILE A CA 1
ATOM 749 C C . ILE A 1 97 ? -118.980 -10.739 119.755 1.00 59.19 97 ILE A C 1
ATOM 751 O O . ILE A 1 97 ? -117.824 -10.831 119.365 1.00 59.19 97 ILE A O 1
ATOM 755 N N . ARG A 1 98 ? -119.995 -10.807 118.880 1.00 57.88 98 ARG A N 1
ATOM 756 C CA . ARG A 1 98 ? -119.788 -11.042 117.435 1.00 57.88 98 ARG A CA 1
ATOM 757 C C . ARG A 1 98 ? -119.206 -9.834 116.701 1.00 57.88 98 ARG A C 1
ATOM 759 O O . ARG A 1 98 ? -118.494 -10.033 115.718 1.00 57.88 98 ARG A O 1
ATOM 766 N N . HIS A 1 99 ? -119.504 -8.609 117.139 1.00 67.56 99 HIS A N 1
ATOM 767 C CA . HIS A 1 99 ? -118.918 -7.406 116.545 1.00 67.56 99 HIS A CA 1
ATOM 768 C C . HIS A 1 99 ? -117.443 -7.264 116.943 1.00 67.56 99 HIS A C 1
ATOM 770 O O . HIS A 1 99 ? -116.600 -7.085 116.067 1.00 67.56 99 HIS A O 1
ATOM 776 N N . GLU A 1 100 ? -117.114 -7.447 118.226 1.00 66.12 100 GLU A N 1
ATOM 777 C CA . GLU A 1 100 ? -115.718 -7.516 118.682 1.00 66.12 100 GLU A CA 1
ATOM 778 C C . GLU A 1 100 ? -114.959 -8.657 118.010 1.00 66.12 100 GLU A C 1
ATOM 780 O O . GLU A 1 100 ? -113.845 -8.456 117.544 1.00 66.12 100 GLU A O 1
ATOM 785 N N . HIS A 1 101 ? -115.568 -9.834 117.867 1.00 70.81 101 HIS A N 1
ATOM 786 C CA . HIS A 1 101 ? -114.893 -10.961 117.234 1.00 70.81 101 HIS A CA 1
ATOM 787 C C . HIS A 1 101 ? -114.635 -10.728 115.737 1.00 70.81 101 HIS A C 1
ATOM 789 O O . HIS A 1 101 ? -113.610 -11.182 115.234 1.00 70.81 101 HIS A O 1
ATOM 795 N N . ARG A 1 102 ? -115.503 -9.991 115.022 1.00 76.06 102 ARG A N 1
ATOM 796 C CA . ARG A 1 102 ? -115.258 -9.581 113.624 1.00 76.06 102 ARG A CA 1
ATOM 797 C C . ARG A 1 102 ? -114.161 -8.527 113.513 1.00 76.06 102 ARG A C 1
ATOM 799 O O . ARG A 1 102 ? -113.327 -8.639 112.622 1.00 76.06 102 ARG A O 1
ATOM 806 N N . GLU A 1 103 ? -114.147 -7.532 114.395 1.00 75.69 103 GLU A N 1
ATOM 807 C CA . GLU A 1 103 ? -113.109 -6.494 114.400 1.00 75.69 103 GLU A CA 1
ATOM 808 C C . GLU A 1 103 ? -111.746 -7.062 114.830 1.00 75.69 103 GLU A C 1
ATOM 810 O O . GLU A 1 103 ? -110.738 -6.770 114.194 1.00 75.69 103 GLU A O 1
ATOM 815 N N . LEU A 1 104 ? -111.712 -7.977 115.805 1.00 76.81 104 LEU A N 1
ATOM 816 C CA . LEU A 1 104 ? -110.511 -8.733 116.169 1.00 76.81 104 LEU A CA 1
ATOM 817 C C . LEU A 1 104 ? -110.057 -9.669 115.046 1.00 76.81 104 LEU A C 1
ATOM 819 O O . LEU A 1 104 ? -108.857 -9.810 114.834 1.00 76.81 104 LEU A O 1
ATOM 823 N N . SER A 1 105 ? -110.983 -10.274 114.295 1.00 79.06 105 SER A N 1
ATOM 824 C CA . SER A 1 105 ? -110.625 -11.114 113.147 1.00 79.06 105 SER A CA 1
ATOM 825 C C . SER A 1 105 ? -110.037 -10.287 112.000 1.00 79.06 105 SER A C 1
ATOM 827 O O . SER A 1 105 ? -109.038 -10.702 111.428 1.00 79.06 105 SER A O 1
ATOM 829 N N . LYS A 1 106 ? -110.576 -9.091 111.712 1.00 81.81 106 LYS A N 1
ATOM 830 C CA . LYS A 1 106 ? -109.980 -8.148 110.746 1.00 81.81 106 LYS A CA 1
ATOM 831 C C . LYS A 1 106 ? -108.627 -7.620 111.216 1.00 81.81 106 LYS A C 1
ATOM 833 O O . LYS A 1 106 ? -107.703 -7.503 110.418 1.00 81.81 106 LYS A O 1
ATOM 838 N N . LEU A 1 107 ? -108.488 -7.298 112.504 1.00 83.19 107 LEU A N 1
ATOM 839 C CA . LEU A 1 107 ? -107.205 -6.879 113.069 1.00 83.19 107 LEU A CA 1
ATOM 840 C C . LEU A 1 107 ? -106.175 -8.011 112.965 1.00 83.19 107 LEU A C 1
ATOM 842 O O . LEU A 1 107 ? -105.025 -7.770 112.625 1.00 83.19 107 LEU A O 1
ATOM 846 N N . HIS A 1 108 ? -106.586 -9.252 113.212 1.00 83.19 108 HIS A N 1
ATOM 847 C CA . HIS A 1 108 ? -105.722 -10.416 113.073 1.00 83.19 108 HIS A CA 1
ATOM 848 C C . HIS A 1 108 ? -105.329 -10.685 111.616 1.00 83.19 108 HIS A C 1
ATOM 850 O O . HIS A 1 108 ? -104.164 -10.960 111.349 1.00 83.19 108 HIS A O 1
ATOM 856 N N . GLU A 1 109 ? -106.261 -10.560 110.674 1.00 82.62 109 GLU A N 1
ATOM 857 C CA . GLU A 1 109 ? -106.004 -10.720 109.239 1.00 82.62 109 GLU A CA 1
ATOM 858 C C . GLU A 1 109 ? -105.061 -9.623 108.726 1.00 82.62 109 GLU A C 1
ATOM 860 O O . GLU A 1 109 ? -104.020 -9.927 108.158 1.00 82.62 109 GLU A O 1
ATOM 865 N N . THR A 1 110 ? -105.317 -8.356 109.071 1.00 83.44 110 THR A N 1
ATOM 866 C CA . THR A 1 110 ? -104.416 -7.238 108.738 1.00 83.44 110 THR A CA 1
ATOM 867 C C . THR A 1 110 ? -103.052 -7.353 109.415 1.00 83.44 110 THR A C 1
ATOM 869 O O . THR A 1 110 ? -102.038 -7.018 108.809 1.00 83.44 110 THR A O 1
ATOM 872 N N . LEU A 1 111 ? -102.978 -7.834 110.658 1.00 84.12 111 LEU A N 1
ATOM 873 C CA . LEU A 1 111 ? -101.704 -8.099 111.325 1.00 84.12 111 LEU A CA 1
ATOM 874 C C . LEU A 1 111 ? -100.957 -9.243 110.633 1.00 84.12 111 LEU A C 1
ATOM 876 O O . LEU A 1 111 ? -99.749 -9.150 110.456 1.00 84.12 111 LEU A O 1
ATOM 880 N N . THR A 1 112 ? -101.662 -10.288 110.206 1.00 85.62 112 THR A N 1
ATOM 881 C CA . THR A 1 112 ? -101.081 -11.429 109.488 1.00 85.62 112 THR A CA 1
ATOM 882 C C . THR A 1 112 ? -100.571 -11.005 108.114 1.00 85.62 112 THR A C 1
ATOM 884 O O . THR A 1 112 ? -99.435 -11.326 107.779 1.00 85.62 112 THR A O 1
ATOM 887 N N . ASP A 1 113 ? -101.332 -10.206 107.367 1.00 83.88 113 ASP A N 1
ATOM 888 C CA . ASP A 1 113 ? -100.907 -9.634 106.087 1.00 83.88 113 ASP A CA 1
ATOM 889 C C . ASP A 1 113 ? -99.691 -8.721 106.255 1.00 83.88 113 ASP A C 1
ATOM 891 O O . ASP A 1 113 ? -98.740 -8.807 105.482 1.00 83.88 113 ASP A O 1
ATOM 895 N N . ASN A 1 114 ? -99.669 -7.889 107.301 1.00 86.50 114 ASN A N 1
ATOM 896 C CA . ASN A 1 114 ? -98.514 -7.046 107.602 1.00 86.50 114 ASN A CA 1
ATOM 897 C C . ASN A 1 114 ? -97.292 -7.870 108.032 1.00 86.50 114 ASN A C 1
ATOM 899 O O . ASN A 1 114 ? -96.181 -7.546 107.628 1.00 86.50 114 ASN A O 1
ATOM 903 N N . ILE A 1 115 ? -97.467 -8.946 108.805 1.00 84.94 115 ILE A N 1
ATOM 904 C CA . ILE A 1 115 ? -96.371 -9.855 109.176 1.00 84.94 115 ILE A CA 1
ATOM 905 C C . ILE A 1 115 ? -95.837 -10.573 107.934 1.00 84.94 115 ILE A C 1
ATOM 907 O O . ILE A 1 115 ? -94.627 -10.615 107.738 1.00 84.94 115 ILE A O 1
ATOM 911 N N . LEU A 1 116 ? -96.711 -11.084 107.063 1.00 86.12 116 LEU A N 1
ATOM 912 C CA . LEU A 1 116 ? -96.318 -11.719 105.805 1.00 86.12 116 LEU A CA 1
ATOM 913 C C . LEU A 1 116 ? -95.603 -10.736 104.877 1.00 86.12 116 LEU A C 1
ATOM 915 O O . LEU A 1 116 ? -94.604 -11.099 104.258 1.00 86.12 116 LEU A O 1
ATOM 919 N N . LEU A 1 117 ? -96.066 -9.489 104.818 1.00 90.00 117 LEU A N 1
ATOM 920 C CA . LEU A 1 117 ? -95.433 -8.425 104.051 1.00 90.00 117 LEU A CA 1
ATOM 921 C C . LEU A 1 117 ? -94.064 -8.045 104.637 1.00 90.00 117 LEU A C 1
ATOM 923 O O . LEU A 1 117 ? -93.106 -7.897 103.884 1.00 90.00 117 LEU A O 1
ATOM 927 N N . CYS A 1 118 ? -93.935 -7.965 105.964 1.00 85.25 118 CYS A N 1
ATOM 928 C CA . CYS A 1 118 ? -92.651 -7.777 106.639 1.00 85.25 118 CYS A CA 1
ATOM 929 C C . CYS A 1 118 ? -91.694 -8.939 106.356 1.00 85.25 118 CYS A C 1
ATOM 931 O O . CYS A 1 118 ? -90.561 -8.692 105.959 1.00 85.25 118 CYS A O 1
ATOM 933 N N . CYS A 1 119 ? -92.144 -10.192 106.454 1.00 85.38 119 CYS A N 1
ATOM 934 C CA . CYS A 1 119 ? -91.330 -11.355 106.098 1.00 85.38 119 CYS A CA 1
ATOM 935 C C . CYS A 1 119 ? -90.938 -11.345 104.612 1.00 85.38 119 CYS A C 1
ATOM 937 O O . CYS A 1 119 ? -89.810 -11.691 104.268 1.00 85.38 119 CYS A O 1
ATOM 939 N N . HIS A 1 120 ? -91.834 -10.916 103.718 1.00 87.94 120 HIS A N 1
ATOM 940 C CA . HIS A 1 120 ? -91.525 -10.758 102.298 1.00 87.94 120 HIS A CA 1
ATOM 941 C C . HIS A 1 120 ? -90.457 -9.681 102.073 1.00 87.94 120 HIS A C 1
ATOM 943 O O . HIS A 1 120 ? -89.501 -9.918 101.335 1.00 87.94 120 HIS A O 1
ATOM 949 N N . TYR A 1 121 ? -90.566 -8.535 102.750 1.00 91.56 121 TYR A N 1
ATOM 950 C CA . TYR A 1 121 ? -89.554 -7.483 102.698 1.00 91.56 121 TYR A CA 1
ATOM 951 C C . TYR A 1 121 ? -88.231 -7.902 103.334 1.00 91.56 121 TYR A C 1
ATOM 953 O O . TYR A 1 121 ? -87.185 -7.540 102.811 1.00 91.56 121 TYR A O 1
ATOM 961 N N . GLU A 1 122 ? -88.234 -8.703 104.396 1.00 86.62 122 GLU A N 1
ATOM 962 C CA . GLU A 1 122 ? -87.011 -9.258 104.983 1.00 86.62 122 GLU A CA 1
ATOM 963 C C . GLU A 1 122 ? -86.311 -10.221 104.019 1.00 86.62 122 GLU A C 1
ATOM 965 O O . GLU A 1 122 ? -85.102 -10.115 103.808 1.00 86.62 122 GLU A O 1
ATOM 970 N N . VAL A 1 123 ? -87.061 -11.121 103.374 1.00 87.75 123 VAL A N 1
ATOM 971 C CA . VAL A 1 123 ? -86.517 -12.026 102.349 1.00 87.75 123 VAL A CA 1
ATOM 972 C C . VAL A 1 123 ? -86.001 -11.236 101.144 1.00 87.75 123 VAL A C 1
ATOM 974 O O . VAL A 1 123 ? -84.924 -11.538 100.631 1.00 87.75 123 VAL A O 1
ATOM 977 N N . HIS A 1 124 ? -86.725 -10.202 100.710 1.00 89.44 124 HIS A N 1
ATOM 978 C CA . HIS A 1 124 ? -86.320 -9.350 99.595 1.00 89.44 124 HIS A CA 1
ATOM 979 C C . HIS A 1 124 ? -85.075 -8.516 99.923 1.00 89.44 124 HIS A C 1
ATOM 981 O O . HIS A 1 124 ? -84.132 -8.499 99.135 1.00 89.44 124 HIS A O 1
ATOM 987 N N . ASN A 1 125 ? -85.026 -7.887 101.099 1.00 89.62 125 ASN A N 1
ATOM 988 C CA . ASN A 1 125 ? -83.855 -7.146 101.569 1.00 89.62 125 ASN A CA 1
ATOM 989 C C . ASN A 1 125 ? -82.641 -8.069 101.660 1.00 89.62 125 ASN A C 1
ATOM 991 O O . ASN A 1 125 ? -81.573 -7.714 101.174 1.00 89.62 125 ASN A O 1
ATOM 995 N N . ARG A 1 126 ? -82.812 -9.295 102.165 1.00 89.38 126 ARG A N 1
ATOM 996 C CA . ARG A 1 126 ? -81.725 -10.276 102.224 1.00 89.38 126 ARG A CA 1
ATOM 997 C C . ARG A 1 126 ? -81.257 -10.736 100.842 1.00 89.38 126 ARG A C 1
ATOM 999 O O . ARG A 1 126 ? -80.063 -10.937 100.631 1.00 89.38 126 ARG A O 1
ATOM 1006 N N . ALA A 1 127 ? -82.168 -10.881 99.881 1.00 86.69 127 ALA A N 1
ATOM 1007 C CA . ALA A 1 127 ? -81.811 -11.172 98.494 1.00 86.69 127 ALA A CA 1
ATOM 1008 C C . ALA A 1 127 ? -81.055 -10.002 97.838 1.00 86.69 127 ALA A C 1
ATOM 1010 O O . ALA A 1 127 ? -80.084 -10.227 97.114 1.00 86.69 127 ALA A O 1
ATOM 1011 N N . GLN A 1 128 ? -81.458 -8.760 98.116 1.00 89.31 128 GLN A N 1
ATOM 1012 C CA . GLN A 1 128 ? -80.762 -7.561 97.647 1.00 89.31 128 GLN A CA 1
ATOM 1013 C C . GLN A 1 128 ? -79.385 -7.400 98.298 1.00 89.31 128 GLN A C 1
ATOM 1015 O O . GLN A 1 128 ? -78.431 -7.069 97.601 1.00 89.31 128 GLN A O 1
ATOM 1020 N N . GLU A 1 129 ? -79.247 -7.688 99.591 1.00 86.31 129 GLU A N 1
ATOM 1021 C CA . GLU A 1 129 ? -77.958 -7.706 100.292 1.00 86.31 129 GLU A CA 1
ATOM 1022 C C . GLU A 1 129 ? -76.997 -8.717 99.661 1.00 86.31 129 GLU A C 1
ATOM 1024 O O . GLU A 1 129 ? -75.866 -8.361 99.339 1.00 86.31 129 GLU A O 1
ATOM 1029 N N . LEU A 1 130 ? -77.460 -9.941 99.381 1.00 85.81 130 LEU A N 1
ATOM 1030 C CA . LEU A 1 130 ? -76.654 -10.954 98.691 1.00 85.81 130 LEU A CA 1
ATOM 1031 C C . LEU A 1 130 ? -76.267 -10.526 97.266 1.00 85.81 130 LEU A C 1
ATOM 1033 O O . LEU A 1 130 ? -75.151 -10.793 96.819 1.00 85.81 130 LEU A O 1
ATOM 1037 N N . GLN A 1 131 ? -77.156 -9.843 96.537 1.00 84.44 131 GLN A N 1
ATOM 1038 C CA . GLN A 1 131 ? -76.824 -9.282 95.223 1.00 84.44 131 GLN A CA 1
ATOM 1039 C C . GLN A 1 131 ? -75.792 -8.155 95.322 1.00 84.44 131 GLN A C 1
ATOM 1041 O O . GLN A 1 131 ? -74.864 -8.114 94.517 1.00 84.44 131 GLN A O 1
ATOM 1046 N N . LEU A 1 132 ? -75.918 -7.263 96.306 1.00 83.81 132 LEU A N 1
ATOM 1047 C CA . LEU A 1 132 ? -74.945 -6.200 96.558 1.00 83.81 132 LEU A CA 1
ATOM 1048 C C . LEU A 1 132 ? -73.582 -6.778 96.948 1.00 83.81 132 LEU A C 1
ATOM 1050 O O . LEU A 1 132 ? -72.567 -6.310 96.439 1.00 83.81 132 LEU A O 1
ATOM 1054 N N . GLU A 1 133 ? -73.551 -7.825 97.772 1.00 84.62 133 GLU A N 1
ATOM 1055 C CA . GLU A 1 133 ? -72.325 -8.534 98.145 1.00 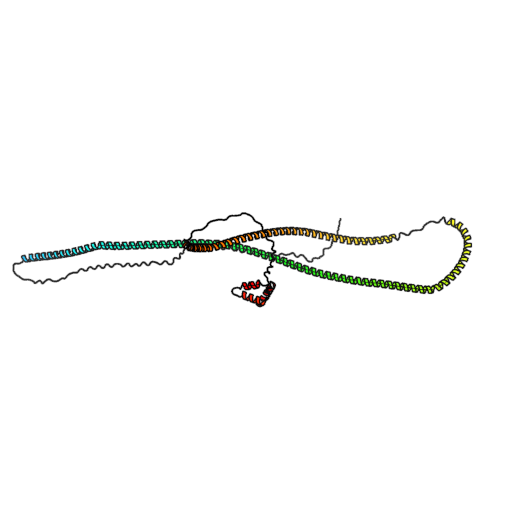84.62 133 GLU A CA 1
ATOM 1056 C C . GLU A 1 133 ? -71.672 -9.200 96.923 1.00 84.62 133 GLU A C 1
ATOM 1058 O O . GLU A 1 133 ? -70.471 -9.047 96.698 1.00 84.62 133 GLU A O 1
ATOM 1063 N N . LEU A 1 134 ? -72.460 -9.851 96.058 1.00 81.62 134 LEU A N 1
ATOM 1064 C CA . LEU A 1 134 ? -71.975 -10.398 94.788 1.00 81.62 134 LEU A CA 1
ATOM 1065 C C . LEU A 1 134 ? -71.455 -9.307 93.847 1.00 81.62 134 LEU A C 1
ATOM 1067 O O . LEU A 1 134 ? -70.409 -9.494 93.225 1.00 81.62 134 LEU A O 1
ATOM 1071 N N . PHE A 1 135 ? -72.139 -8.167 93.737 1.00 80.00 135 PHE A N 1
ATOM 1072 C CA . PHE A 1 135 ? -71.675 -7.050 92.916 1.00 80.00 135 PHE A CA 1
ATOM 1073 C C . PHE A 1 135 ? -70.411 -6.411 93.481 1.00 80.00 135 PHE A C 1
ATOM 1075 O O . PHE A 1 135 ? -69.517 -6.106 92.702 1.00 80.00 135 PHE A O 1
ATOM 1082 N N . GLN A 1 136 ? -70.267 -6.269 94.798 1.00 82.19 136 GLN A N 1
ATOM 1083 C CA . GLN A 1 136 ? -69.036 -5.766 95.413 1.00 82.19 136 GLN A CA 1
ATOM 1084 C C . GLN A 1 136 ? -67.874 -6.754 95.245 1.00 82.19 136 GLN A C 1
ATOM 1086 O O . GLN A 1 136 ? -66.773 -6.359 94.853 1.00 82.19 136 GLN A O 1
ATOM 1091 N N . ALA A 1 137 ? -68.122 -8.051 95.449 1.00 78.00 137 ALA A N 1
ATOM 1092 C CA . ALA A 1 137 ? -67.127 -9.100 95.247 1.00 78.00 137 ALA A CA 1
ATOM 1093 C C . ALA A 1 137 ? -66.703 -9.238 93.771 1.00 78.00 137 ALA A C 1
ATOM 1095 O O . ALA A 1 137 ? -65.547 -9.567 93.487 1.00 78.00 137 ALA A O 1
ATOM 1096 N N . ASN A 1 138 ? -67.614 -8.973 92.828 1.00 79.44 138 ASN A N 1
ATOM 1097 C CA . ASN A 1 138 ? -67.354 -9.072 91.391 1.00 79.44 138 ASN A CA 1
ATOM 1098 C C . ASN A 1 138 ? -66.921 -7.751 90.743 1.00 79.44 138 ASN A C 1
ATOM 1100 O O . ASN A 1 138 ? -66.265 -7.806 89.711 1.00 79.44 138 ASN A O 1
ATOM 1104 N N . ALA A 1 139 ? -67.205 -6.581 91.319 1.00 76.62 139 ALA A N 1
ATOM 1105 C CA . ALA A 1 139 ? -66.775 -5.287 90.777 1.00 76.62 139 ALA A CA 1
ATOM 1106 C C . ALA A 1 139 ? -65.246 -5.205 90.698 1.00 76.62 139 ALA A C 1
ATOM 1108 O O . ALA A 1 139 ? -64.690 -4.863 89.655 1.00 76.62 139 ALA A O 1
ATOM 1109 N N . ASN A 1 140 ? -64.562 -5.634 91.762 1.00 79.50 140 ASN A N 1
ATOM 1110 C CA . ASN A 1 140 ? -63.100 -5.676 91.797 1.00 79.50 140 ASN A CA 1
ATOM 1111 C C . ASN A 1 140 ? -62.530 -6.720 90.823 1.00 79.50 140 ASN A C 1
ATOM 1113 O O . ASN A 1 140 ? -61.506 -6.482 90.185 1.00 79.50 140 ASN A O 1
ATOM 1117 N N . LYS A 1 141 ? -63.211 -7.863 90.658 1.00 82.19 141 LYS A N 1
ATOM 1118 C CA . LYS A 1 141 ? -62.799 -8.912 89.711 1.00 82.19 141 LYS A CA 1
ATOM 1119 C C . LYS A 1 141 ? -62.993 -8.479 88.261 1.00 82.19 141 LYS A C 1
ATOM 1121 O O . LYS A 1 141 ? -62.078 -8.646 87.468 1.00 82.19 141 LYS A O 1
ATOM 1126 N N . ASN A 1 142 ? -64.138 -7.892 87.925 1.00 82.06 142 ASN A N 1
ATOM 1127 C CA . ASN A 1 142 ? -64.448 -7.412 86.580 1.00 82.06 142 ASN A CA 1
ATOM 1128 C C . ASN A 1 142 ? -63.525 -6.256 86.184 1.00 82.06 142 ASN A C 1
ATOM 1130 O O . ASN A 1 142 ? -62.998 -6.271 85.077 1.00 82.06 142 ASN A O 1
ATOM 1134 N N . SER A 1 143 ? -63.258 -5.319 87.101 1.00 85.81 143 SER A N 1
ATOM 1135 C CA . SER A 1 143 ? -62.264 -4.260 86.890 1.00 85.81 143 SER A CA 1
ATOM 1136 C C . SER A 1 143 ? -60.873 -4.849 86.628 1.00 85.81 143 SER A C 1
ATOM 1138 O O . SER A 1 143 ? -60.246 -4.516 85.630 1.00 85.81 143 SER A O 1
ATOM 1140 N N . SER A 1 144 ? -60.436 -5.819 87.442 1.00 86.12 144 SER A N 1
ATOM 1141 C CA . SER A 1 144 ? -59.144 -6.494 87.252 1.00 86.12 144 SER A CA 1
ATOM 1142 C C . SER A 1 144 ? -59.065 -7.300 85.948 1.00 86.12 144 SER A C 1
ATOM 1144 O O . SER A 1 144 ? -58.007 -7.355 85.327 1.00 86.12 144 SER A O 1
ATOM 1146 N N . ILE A 1 145 ? -60.159 -7.927 85.504 1.00 88.56 145 ILE A N 1
ATOM 1147 C CA . ILE A 1 145 ? -60.212 -8.647 84.222 1.00 88.56 145 ILE A CA 1
ATOM 1148 C C . ILE A 1 145 ? -60.102 -7.664 83.055 1.00 88.56 145 ILE A C 1
ATOM 1150 O O . ILE A 1 145 ? -59.333 -7.912 82.131 1.00 88.56 145 ILE A O 1
ATOM 1154 N N . ILE A 1 146 ? -60.834 -6.550 83.105 1.00 88.00 146 ILE A N 1
ATOM 1155 C CA . ILE A 1 146 ? -60.783 -5.501 82.082 1.00 88.00 146 ILE A CA 1
ATOM 1156 C C . ILE A 1 146 ? -59.386 -4.873 82.030 1.00 88.00 146 ILE A C 1
ATOM 1158 O O . ILE A 1 146 ? -58.828 -4.734 80.947 1.00 88.00 146 ILE A O 1
ATOM 1162 N N . GLU A 1 147 ? -58.788 -4.572 83.183 1.00 91.62 147 GLU A N 1
ATOM 1163 C CA . GLU A 1 147 ? -57.415 -4.070 83.280 1.00 91.62 147 GLU A CA 1
ATOM 1164 C C . GLU A 1 147 ? -56.414 -5.068 82.690 1.00 91.62 147 GLU A C 1
ATOM 1166 O O . GLU A 1 147 ? -55.592 -4.685 81.868 1.00 91.62 147 GLU A O 1
ATOM 1171 N N . LYS A 1 148 ? -56.527 -6.364 83.013 1.00 91.94 148 LYS A N 1
ATOM 1172 C CA . LYS A 1 148 ? -55.681 -7.410 82.415 1.00 91.94 148 LYS A CA 1
ATOM 1173 C C . LYS A 1 148 ? -55.874 -7.539 80.904 1.00 91.94 148 LYS A C 1
ATOM 1175 O O . LYS A 1 148 ? -54.890 -7.735 80.199 1.00 91.94 148 LYS A O 1
ATOM 1180 N N . MET A 1 149 ? -57.107 -7.431 80.403 1.00 91.94 149 MET A N 1
ATOM 1181 C CA . MET A 1 149 ? -57.372 -7.448 78.961 1.00 91.94 149 MET A CA 1
ATOM 1182 C C . MET A 1 149 ? -56.728 -6.246 78.272 1.00 91.94 149 MET A C 1
ATOM 1184 O O . MET A 1 149 ? -55.949 -6.449 77.345 1.00 91.94 149 MET A O 1
ATOM 1188 N N . PHE A 1 150 ? -56.968 -5.025 78.759 1.00 94.94 150 PHE A N 1
ATOM 1189 C CA . PHE A 1 150 ? -56.341 -3.825 78.200 1.00 94.94 150 PHE A CA 1
ATOM 1190 C C . PHE A 1 150 ? -54.822 -3.872 78.304 1.00 94.94 150 PHE A C 1
ATOM 1192 O O . PHE A 1 150 ? -54.141 -3.515 77.352 1.00 94.94 150 PHE A O 1
ATOM 1199 N N . GLN A 1 151 ? -54.280 -4.366 79.415 1.00 95.44 151 GLN A N 1
ATOM 1200 C CA . GLN A 1 151 ? -52.844 -4.542 79.579 1.00 95.44 151 GLN A CA 1
ATOM 1201 C C . GLN A 1 151 ? -52.285 -5.510 78.527 1.00 95.44 151 GLN A C 1
ATOM 1203 O O . GLN A 1 151 ? -51.295 -5.191 77.876 1.00 95.44 151 GLN A O 1
ATOM 1208 N N . SER A 1 152 ? -52.955 -6.642 78.282 1.00 94.75 152 SER A N 1
ATOM 1209 C CA . SER A 1 152 ? -52.555 -7.582 77.227 1.00 94.75 152 SER A CA 1
ATOM 1210 C C . SER A 1 152 ? -52.699 -6.994 75.813 1.00 94.75 152 SER A C 1
ATOM 1212 O O . SER A 1 152 ? -51.859 -7.234 74.947 1.00 94.75 152 SER A O 1
ATOM 1214 N N . GLU A 1 153 ? -53.719 -6.171 75.565 1.00 95.06 153 GLU A N 1
ATOM 1215 C CA . GLU A 1 153 ? -53.925 -5.492 74.281 1.00 95.06 153 GLU A CA 1
ATOM 1216 C C . GLU A 1 153 ? -52.860 -4.408 74.043 1.00 95.06 153 GLU A C 1
ATOM 1218 O O . GLU A 1 153 ? -52.309 -4.288 72.951 1.00 95.06 153 GLU A O 1
ATOM 1223 N N . ILE A 1 154 ? -52.483 -3.673 75.090 1.00 95.44 154 ILE A N 1
ATOM 1224 C CA . ILE A 1 154 ? -51.381 -2.708 75.060 1.00 95.44 154 ILE A CA 1
ATOM 1225 C C . ILE A 1 154 ? -50.047 -3.425 74.824 1.00 95.44 154 ILE A C 1
ATOM 1227 O O . ILE A 1 154 ? -49.254 -2.982 73.994 1.00 95.44 154 ILE A O 1
ATOM 1231 N N . GLU A 1 155 ? -49.794 -4.546 75.503 1.00 95.50 155 GLU A N 1
ATOM 1232 C CA . GLU A 1 155 ? -48.578 -5.348 75.320 1.00 95.50 155 GLU A CA 1
ATOM 1233 C C . GLU A 1 155 ? -48.471 -5.906 73.896 1.00 95.50 155 GLU A C 1
ATOM 1235 O O . GLU A 1 155 ? -47.429 -5.753 73.252 1.00 95.50 155 GLU A O 1
ATOM 1240 N N . THR A 1 156 ? -49.554 -6.473 73.358 1.00 95.44 156 THR A N 1
ATOM 1241 C CA . THR A 1 156 ? -49.596 -6.945 71.963 1.00 95.44 156 THR A CA 1
ATOM 1242 C C . THR A 1 156 ? -49.438 -5.793 70.968 1.00 95.44 156 THR A C 1
ATOM 1244 O O . THR A 1 156 ? -48.679 -5.918 70.005 1.00 95.44 156 THR A O 1
ATOM 1247 N N . GLY A 1 157 ? -50.059 -4.637 71.220 1.00 96.19 157 GLY A N 1
ATOM 1248 C CA . GLY A 1 157 ? -49.877 -3.424 70.422 1.00 96.19 157 GLY A CA 1
ATOM 1249 C C . GLY A 1 157 ? -48.427 -2.930 70.419 1.00 96.19 157 GLY A C 1
ATOM 1250 O O . GLY A 1 157 ? -47.873 -2.631 69.358 1.00 96.19 157 GLY A O 1
ATOM 1251 N N . HIS A 1 158 ? -47.764 -2.909 71.577 1.00 96.38 158 HIS A N 1
ATOM 1252 C CA . HIS A 1 158 ? -46.342 -2.575 71.676 1.00 96.38 158 HIS A CA 1
ATOM 1253 C C . HIS A 1 158 ? -45.454 -3.580 70.943 1.00 96.38 158 HIS A C 1
ATOM 1255 O O . HIS A 1 158 ? -44.510 -3.171 70.257 1.00 96.38 158 HIS A O 1
ATOM 1261 N N . GLN A 1 159 ? -45.758 -4.874 71.045 1.00 96.19 159 GLN A N 1
ATOM 1262 C CA . GLN A 1 159 ? -45.032 -5.914 70.326 1.00 96.19 159 GLN A CA 1
ATOM 1263 C C . GLN A 1 159 ? -45.148 -5.718 68.807 1.00 96.19 159 GLN A C 1
ATOM 1265 O O . GLN A 1 159 ? -44.126 -5.674 68.125 1.00 96.19 159 GLN A O 1
ATOM 1270 N N . LEU A 1 160 ? -46.352 -5.450 68.290 1.00 96.44 160 LEU A N 1
ATOM 1271 C CA . LEU A 1 160 ? -46.574 -5.149 66.871 1.00 96.44 160 LEU A CA 1
ATOM 1272 C C . LEU A 1 160 ? -45.829 -3.891 66.406 1.00 96.44 160 LEU A C 1
ATOM 1274 O O . LEU A 1 160 ? -45.231 -3.893 65.330 1.00 96.44 160 LEU A O 1
ATOM 1278 N N . ILE A 1 161 ? -45.818 -2.821 67.208 1.00 96.38 161 ILE A N 1
ATOM 1279 C CA . ILE A 1 161 ? -45.055 -1.599 66.899 1.00 96.38 161 ILE A CA 1
ATOM 1280 C C . ILE A 1 161 ? -43.550 -1.892 66.849 1.00 96.38 161 ILE A C 1
ATOM 1282 O O . ILE A 1 161 ? -42.843 -1.380 65.973 1.00 96.38 161 ILE A O 1
ATOM 1286 N N . THR A 1 162 ? -43.054 -2.716 67.771 1.00 96.88 162 THR A N 1
ATOM 1287 C CA . THR A 1 162 ? -41.639 -3.106 67.841 1.00 96.88 162 THR A CA 1
ATOM 1288 C C . THR A 1 162 ? -41.246 -3.944 66.626 1.00 96.88 162 THR A C 1
ATOM 1290 O O . THR A 1 162 ? -40.250 -3.639 65.963 1.00 96.88 162 THR A O 1
ATOM 1293 N N . ASP A 1 163 ? -42.068 -4.930 66.267 1.00 96.38 163 ASP A N 1
ATOM 1294 C CA . ASP A 1 163 ? -41.860 -5.785 65.099 1.00 96.38 163 ASP A CA 1
ATOM 1295 C C . ASP A 1 163 ? -41.942 -4.986 63.790 1.00 96.38 163 ASP A C 1
ATOM 1297 O O . ASP A 1 163 ? -41.070 -5.111 62.926 1.00 96.38 163 ASP A O 1
ATOM 1301 N N . ALA A 1 164 ? -42.915 -4.079 63.661 1.00 96.56 164 ALA A N 1
ATOM 1302 C CA . ALA A 1 164 ? -43.026 -3.177 62.515 1.00 96.56 164 ALA A CA 1
ATOM 1303 C C . ALA A 1 164 ? -41.814 -2.238 62.399 1.00 96.56 164 ALA A C 1
ATOM 1305 O O . ALA A 1 164 ? -41.307 -1.997 61.300 1.00 96.56 164 ALA A O 1
ATOM 1306 N N . SER A 1 165 ? -41.305 -1.734 63.527 1.00 96.81 165 SER A N 1
ATOM 1307 C CA . SER A 1 165 ? -40.103 -0.892 63.566 1.00 96.81 165 SER A CA 1
ATOM 1308 C C . SER A 1 165 ? -38.854 -1.671 63.150 1.00 96.81 165 SER A C 1
ATOM 1310 O O . SER A 1 165 ? -38.023 -1.154 62.395 1.00 96.81 165 SER A O 1
ATOM 1312 N N . ARG A 1 166 ? -38.739 -2.935 63.574 1.00 96.94 166 ARG A N 1
ATOM 1313 C CA . ARG A 1 166 ? -37.669 -3.842 63.148 1.00 96.94 166 ARG A CA 1
ATOM 1314 C C . ARG A 1 166 ? -37.742 -4.120 61.647 1.00 96.94 166 ARG A C 1
ATOM 1316 O O . ARG A 1 166 ? -36.741 -3.938 60.958 1.00 96.94 166 ARG A O 1
ATOM 1323 N N . TYR A 1 167 ? -38.919 -4.462 61.128 1.00 97.75 167 TYR A N 1
ATOM 1324 C CA . TYR A 1 167 ? -39.125 -4.708 59.699 1.00 97.75 167 TYR A CA 1
ATOM 1325 C C . TYR A 1 167 ? -38.822 -3.466 58.847 1.00 97.75 167 TYR A C 1
ATOM 1327 O O . TYR A 1 167 ? -38.147 -3.558 57.822 1.00 97.75 167 TYR A O 1
ATOM 1335 N N . LYS A 1 168 ? -39.229 -2.275 59.304 1.00 97.38 168 LYS A N 1
ATOM 1336 C CA . LYS A 1 168 ? -38.877 -0.997 58.666 1.00 97.38 168 LYS A CA 1
ATOM 1337 C C . LYS A 1 168 ? -37.363 -0.767 58.639 1.00 97.38 168 LYS A C 1
ATOM 1339 O O . LYS A 1 168 ? -36.834 -0.331 57.621 1.00 97.38 168 LYS A O 1
ATOM 1344 N N . SER A 1 169 ? -36.661 -1.066 59.733 1.00 96.31 169 SER A N 1
ATOM 1345 C CA . SER A 1 169 ? -35.196 -0.973 59.799 1.00 96.31 169 SER A CA 1
ATOM 1346 C C . SER A 1 169 ? -34.521 -1.938 58.819 1.00 96.31 169 SER A C 1
ATOM 1348 O O . SER A 1 169 ? -33.618 -1.542 58.084 1.00 96.31 169 SER A O 1
ATOM 1350 N N . GLU A 1 170 ? -34.997 -3.182 58.735 1.00 97.06 170 GLU A N 1
ATOM 1351 C CA . GLU A 1 170 ? -34.498 -4.179 57.780 1.00 97.06 170 GLU A CA 1
ATOM 1352 C C . GLU A 1 170 ? -34.760 -3.777 56.320 1.00 97.06 170 GLU A C 1
ATOM 1354 O O . GLU A 1 170 ? -33.870 -3.903 55.479 1.00 97.06 170 GLU A O 1
ATOM 1359 N N . LEU A 1 171 ? -35.943 -3.240 56.010 1.00 96.81 171 LEU A N 1
ATOM 1360 C CA . LEU A 1 171 ? -36.256 -2.705 54.683 1.00 96.81 171 LEU A CA 1
ATOM 1361 C C . LEU A 1 171 ? -35.383 -1.505 54.321 1.00 96.81 171 LEU A C 1
ATOM 1363 O O . LEU A 1 171 ? -34.899 -1.432 53.195 1.00 96.81 171 LEU A O 1
ATOM 1367 N N . ASN A 1 172 ? -35.141 -0.594 55.264 1.00 97.12 172 ASN A N 1
ATOM 1368 C CA . ASN A 1 172 ? -34.256 0.544 55.036 1.00 97.12 172 ASN A CA 1
ATOM 1369 C C . ASN A 1 172 ? -32.821 0.091 54.747 1.00 97.12 172 ASN A C 1
ATOM 1371 O O . ASN A 1 172 ? -32.205 0.639 53.841 1.00 97.12 172 ASN A O 1
ATOM 1375 N N . LYS A 1 173 ? -32.315 -0.940 55.441 1.00 97.62 173 LYS A N 1
ATOM 1376 C CA . LYS A 1 173 ? -31.007 -1.543 55.126 1.00 97.62 173 LYS A CA 1
ATOM 1377 C C . LYS A 1 173 ? -30.976 -2.120 53.709 1.00 97.62 173 LYS A C 1
ATOM 1379 O O . LYS A 1 173 ? -30.082 -1.807 52.935 1.00 97.62 173 LYS A O 1
ATOM 1384 N N . LYS A 1 174 ? -31.999 -2.886 53.319 1.00 97.94 174 LYS A N 1
ATOM 1385 C CA . LYS A 1 174 ? -32.099 -3.405 51.942 1.00 97.94 174 LYS A CA 1
ATOM 1386 C C . LYS A 1 174 ? -32.171 -2.281 50.906 1.00 97.94 174 LYS A C 1
ATOM 1388 O O . LYS A 1 174 ? -31.585 -2.401 49.836 1.00 97.94 174 LYS A O 1
ATOM 1393 N N . LEU A 1 175 ? -32.871 -1.188 51.214 1.00 97.31 175 LEU A N 1
ATOM 1394 C CA . LEU A 1 175 ? -32.959 -0.021 50.339 1.00 97.31 175 LEU A CA 1
ATOM 1395 C C . LEU A 1 175 ? -31.598 0.671 50.186 1.00 97.31 175 LEU A C 1
ATOM 1397 O O . LEU A 1 175 ? -31.234 1.033 49.069 1.00 97.31 175 LEU A O 1
ATOM 1401 N N . THR A 1 176 ? -30.832 0.819 51.273 1.00 97.50 176 THR A N 1
ATOM 1402 C CA . THR A 1 176 ? -29.472 1.372 51.209 1.00 97.50 176 THR A CA 1
ATOM 1403 C C . THR A 1 176 ? -28.526 0.464 50.433 1.00 97.50 176 THR A C 1
ATOM 1405 O O . THR A 1 176 ? -27.760 0.969 49.616 1.00 97.50 176 THR A O 1
ATOM 1408 N N . ASP A 1 177 ? -28.630 -0.855 50.606 1.00 97.50 177 ASP A N 1
ATOM 1409 C CA . ASP A 1 177 ? -27.805 -1.828 49.883 1.00 97.50 177 ASP A CA 1
ATOM 1410 C C . ASP A 1 177 ? -28.100 -1.785 48.375 1.00 97.50 177 ASP A C 1
ATOM 1412 O O . ASP A 1 177 ? -27.185 -1.707 47.555 1.00 97.50 177 ASP A O 1
ATOM 1416 N N . ILE A 1 178 ? -29.383 -1.759 47.991 1.00 97.25 178 ILE A N 1
ATOM 1417 C CA . ILE A 1 178 ? -29.795 -1.604 46.588 1.00 97.25 178 ILE A CA 1
ATOM 1418 C C . ILE A 1 178 ? -29.288 -0.275 46.031 1.00 97.25 178 ILE A C 1
ATOM 1420 O O . ILE A 1 178 ? -28.753 -0.249 44.925 1.00 97.25 178 ILE A O 1
ATOM 1424 N N . HIS A 1 179 ? -29.414 0.819 46.786 1.00 97.50 179 HIS A N 1
ATOM 1425 C CA . HIS A 1 179 ? -28.926 2.120 46.343 1.00 97.50 179 HIS A CA 1
ATOM 1426 C C . HIS A 1 179 ? -27.408 2.105 46.106 1.00 97.50 179 HIS A C 1
ATOM 1428 O O . HIS A 1 179 ? -26.941 2.558 45.060 1.00 97.50 179 HIS A O 1
ATOM 1434 N N . GLN A 1 180 ? -26.639 1.504 47.013 1.00 97.94 180 GLN A N 1
ATOM 1435 C CA . GLN A 1 180 ? -25.195 1.355 46.857 1.00 97.94 180 GLN A CA 1
ATOM 1436 C C . GLN A 1 180 ? -24.834 0.533 45.610 1.00 97.94 180 GLN A C 1
ATOM 1438 O O . GLN A 1 180 ? -23.940 0.920 44.857 1.00 97.94 180 GLN A O 1
ATOM 1443 N N . VAL A 1 181 ? -25.562 -0.556 45.340 1.00 98.06 181 VAL A N 1
ATOM 1444 C CA . VAL A 1 181 ? -25.384 -1.357 44.117 1.00 98.06 181 VAL A CA 1
ATOM 1445 C C . VAL A 1 181 ? -25.737 -0.555 42.861 1.00 98.06 181 VAL A C 1
ATOM 1447 O O . VAL A 1 181 ? -25.023 -0.651 41.865 1.00 98.06 181 VAL A O 1
ATOM 1450 N N . THR A 1 182 ? -26.796 0.263 42.886 1.00 97.00 182 THR A N 1
ATOM 1451 C CA . THR A 1 182 ? -27.145 1.119 41.738 1.00 97.00 182 THR A CA 1
ATOM 1452 C C . THR A 1 182 ? -26.061 2.151 41.441 1.00 97.00 182 THR A C 1
ATOM 1454 O O . THR A 1 182 ? -25.663 2.276 40.288 1.00 97.00 182 THR A O 1
ATOM 1457 N N . VAL A 1 183 ? -25.502 2.799 42.470 1.00 98.00 183 VAL A N 1
ATOM 1458 C CA . VAL A 1 183 ? -24.400 3.762 42.309 1.00 98.00 183 VAL A CA 1
ATOM 1459 C C . VAL A 1 183 ? -23.154 3.075 41.744 1.00 98.00 183 VAL A C 1
ATOM 1461 O O . VAL A 1 183 ? -22.568 3.567 40.782 1.00 98.00 183 VAL A O 1
ATOM 1464 N N . ALA A 1 184 ? -22.787 1.901 42.266 1.00 97.62 184 ALA A N 1
ATOM 1465 C CA . ALA A 1 184 ? -21.650 1.134 41.750 1.00 97.62 184 ALA A CA 1
ATOM 1466 C C . ALA A 1 184 ? -21.845 0.707 40.280 1.00 97.62 184 ALA A C 1
ATOM 1468 O O . ALA A 1 184 ? -20.909 0.758 39.479 1.00 97.62 184 ALA A O 1
ATOM 1469 N N . ASN A 1 185 ? -23.066 0.316 39.901 1.00 97.50 185 ASN A N 1
ATOM 1470 C CA . ASN A 1 185 ? -23.397 -0.016 38.516 1.00 97.50 185 ASN A CA 1
ATOM 1471 C C . ASN A 1 185 ? -23.333 1.207 37.593 1.00 97.50 185 ASN A C 1
ATOM 1473 O O . ASN A 1 185 ? -22.833 1.087 36.472 1.00 97.50 185 ASN A O 1
ATOM 1477 N N . ASP A 1 186 ? -23.795 2.371 38.050 1.00 97.94 186 ASP A N 1
ATOM 1478 C CA . ASP A 1 186 ? -23.714 3.619 37.289 1.00 97.94 186 ASP A CA 1
ATOM 1479 C C . ASP A 1 186 ? -22.255 4.034 37.064 1.00 97.94 186 ASP A C 1
ATOM 1481 O O . ASP A 1 186 ? -21.870 4.359 35.938 1.00 97.94 186 ASP A O 1
ATOM 1485 N N . GLU A 1 187 ? -21.405 3.947 38.090 1.00 97.94 187 GLU A N 1
ATOM 1486 C CA . GLU A 1 187 ? -19.964 4.193 37.964 1.00 97.94 187 GLU A CA 1
ATOM 1487 C C . GLU A 1 187 ? -19.309 3.240 36.957 1.00 97.94 187 GLU A C 1
ATOM 1489 O O . GLU A 1 187 ? -18.572 3.676 36.066 1.00 97.94 187 GLU A O 1
ATOM 1494 N N . HIS A 1 188 ? -19.617 1.942 37.038 1.00 97.81 188 HIS A N 1
ATOM 1495 C CA . HIS A 1 188 ? -19.117 0.949 36.089 1.00 97.81 188 HIS A CA 1
ATOM 1496 C C . HIS A 1 188 ? -19.596 1.233 34.655 1.00 97.81 188 HIS A C 1
ATOM 1498 O O . HIS A 1 188 ? -18.823 1.138 33.698 1.00 97.81 188 HIS A O 1
ATOM 1504 N N . TYR A 1 189 ? -20.853 1.647 34.481 1.00 97.94 189 TYR A N 1
ATOM 1505 C CA . TYR A 1 189 ? -21.384 2.047 33.182 1.00 97.94 189 TYR A CA 1
ATOM 1506 C C . TYR A 1 189 ? -20.657 3.278 32.616 1.00 97.94 189 TYR A C 1
ATOM 1508 O O . TYR A 1 189 ? -20.296 3.290 31.436 1.00 97.94 189 TYR A O 1
ATOM 1516 N N . GLN A 1 190 ? -20.351 4.280 33.445 1.00 97.75 190 GLN A N 1
ATOM 1517 C CA . GLN A 1 190 ? -19.562 5.443 33.021 1.00 97.75 190 GLN A CA 1
ATOM 1518 C C . GLN A 1 190 ? -18.128 5.062 32.622 1.00 97.75 190 GLN A C 1
ATOM 1520 O O . GLN A 1 190 ? -17.605 5.570 31.625 1.00 97.75 190 GLN A O 1
ATOM 1525 N N . GLN A 1 191 ? -17.498 4.123 33.333 1.00 97.88 191 GLN A N 1
ATOM 1526 C CA . GLN A 1 191 ? -16.189 3.578 32.953 1.00 97.88 191 GLN A CA 1
ATOM 1527 C C . GLN A 1 191 ? -16.242 2.833 31.609 1.00 97.88 191 GLN A C 1
ATOM 1529 O O . GLN A 1 191 ? -15.351 2.983 30.770 1.00 97.88 191 GLN A O 1
ATOM 1534 N N . LEU A 1 192 ? -17.305 2.066 31.351 1.00 97.81 192 LEU A N 1
ATOM 1535 C CA . LEU A 1 192 ? -17.506 1.419 30.054 1.00 97.81 192 LEU A CA 1
ATOM 1536 C C . LEU A 1 192 ? -17.717 2.438 28.929 1.00 97.81 192 LEU A C 1
ATOM 1538 O O . LEU A 1 192 ? -17.178 2.256 27.836 1.00 97.81 192 LEU A O 1
ATOM 1542 N N . LEU A 1 193 ? -18.453 3.524 29.180 1.00 98.06 193 LEU A N 1
ATOM 1543 C CA . LEU A 1 193 ? -18.637 4.602 28.208 1.00 98.06 193 LEU A CA 1
ATOM 1544 C C . LEU A 1 193 ? -17.322 5.317 27.884 1.00 98.06 193 LEU A C 1
ATOM 1546 O O . LEU A 1 193 ? -17.040 5.565 26.710 1.00 98.06 193 LEU A O 1
ATOM 1550 N N . SER A 1 194 ? -16.493 5.616 28.886 1.00 97.75 194 SER A N 1
ATOM 1551 C CA . SER A 1 194 ? -15.189 6.243 28.652 1.00 97.75 194 SER A CA 1
ATOM 1552 C C . SER A 1 194 ? -14.269 5.324 27.840 1.00 97.75 194 SER A C 1
ATOM 1554 O O . SER A 1 194 ? -13.714 5.767 26.832 1.00 97.75 194 SER A O 1
ATOM 1556 N N . LYS A 1 195 ? -14.216 4.026 28.172 1.00 98.31 195 LYS A N 1
ATOM 1557 C CA . LYS A 1 195 ? -13.472 3.005 27.414 1.00 98.31 195 LYS A CA 1
ATOM 1558 C C . LYS A 1 195 ? -14.001 2.821 25.987 1.00 98.31 195 LYS A C 1
ATOM 1560 O O . LYS A 1 195 ? -13.230 2.660 25.040 1.00 98.31 195 LYS A O 1
ATOM 1565 N N . ARG A 1 196 ? -15.319 2.872 25.787 1.00 97.88 196 ARG A N 1
ATOM 1566 C CA . ARG A 1 196 ? -15.928 2.855 24.448 1.00 97.88 196 ARG A CA 1
ATOM 1567 C C . ARG A 1 196 ? -15.510 4.083 23.635 1.00 97.88 196 ARG A C 1
ATOM 1569 O O . ARG A 1 196 ? -15.233 3.979 22.445 1.00 97.88 196 ARG A O 1
ATOM 1576 N N . ASN A 1 197 ? -15.446 5.252 24.262 1.00 97.62 197 ASN A N 1
ATOM 1577 C CA . ASN A 1 197 ? -15.051 6.480 23.580 1.00 97.62 197 ASN A CA 1
ATOM 1578 C C . ASN A 1 197 ? -13.561 6.493 23.216 1.00 97.62 197 ASN A C 1
ATOM 1580 O O . ASN A 1 197 ? -13.219 6.980 22.139 1.00 97.62 197 ASN A O 1
ATOM 1584 N N . THR A 1 198 ? -12.676 5.947 24.057 1.00 98.19 198 THR A N 1
ATOM 1585 C CA . THR A 1 198 ? -11.248 5.809 23.719 1.00 98.19 198 THR A CA 1
ATOM 1586 C C . THR A 1 198 ? -11.039 4.813 22.582 1.00 98.19 198 THR A C 1
ATOM 1588 O O . THR A 1 198 ? -10.411 5.159 21.587 1.00 98.19 198 THR A O 1
ATOM 1591 N N . THR A 1 199 ? -11.659 3.633 22.658 1.00 97.81 199 THR A N 1
ATOM 1592 C CA . THR A 1 199 ? -11.587 2.625 21.584 1.00 97.81 199 THR A CA 1
ATOM 1593 C C . THR A 1 199 ? -12.162 3.139 20.261 1.00 97.81 199 THR A C 1
ATOM 1595 O O . THR A 1 199 ? -11.575 2.910 19.209 1.00 97.81 199 THR A O 1
ATOM 1598 N N . ASN A 1 200 ? -13.249 3.917 20.278 1.00 98.12 200 ASN A N 1
ATOM 1599 C CA . ASN A 1 200 ? -13.769 4.567 19.069 1.00 98.12 200 ASN A CA 1
ATOM 1600 C C . ASN A 1 200 ? -12.775 5.566 18.450 1.00 98.12 200 ASN A C 1
ATOM 1602 O O . ASN A 1 200 ? -12.684 5.650 17.224 1.00 98.12 200 ASN A O 1
ATOM 1606 N N . LYS A 1 201 ? -12.027 6.319 19.270 1.00 98.12 201 LYS A N 1
ATOM 1607 C CA . LYS A 1 201 ? -10.966 7.213 18.773 1.00 98.12 201 LYS A CA 1
ATOM 1608 C C . LYS A 1 201 ? -9.837 6.414 18.125 1.00 98.12 201 LYS A C 1
ATOM 1610 O O . LYS A 1 201 ? -9.435 6.746 17.014 1.00 98.12 201 LYS A O 1
ATOM 1615 N N . GLU A 1 202 ? -9.391 5.335 18.764 1.00 98.25 202 GLU A N 1
ATOM 1616 C CA . GLU A 1 202 ? -8.368 4.434 18.216 1.00 98.25 202 GLU A CA 1
ATOM 1617 C C . GLU A 1 202 ? -8.817 3.812 16.885 1.00 98.25 202 GLU A C 1
ATOM 1619 O O . GLU A 1 202 ? -8.070 3.829 15.907 1.00 98.25 202 GLU A O 1
ATOM 1624 N N . ILE A 1 203 ? -10.067 3.337 16.794 1.00 97.81 203 ILE A N 1
ATOM 1625 C CA . ILE A 1 203 ? -10.650 2.816 15.547 1.00 97.81 203 ILE A CA 1
ATOM 1626 C C . ILE A 1 203 ? -10.604 3.875 14.440 1.00 97.81 203 ILE A C 1
ATOM 1628 O O . ILE A 1 203 ? -10.224 3.563 13.311 1.00 97.81 203 ILE A O 1
ATOM 1632 N N . PHE A 1 204 ? -10.953 5.125 14.748 1.00 98.25 204 PHE A N 1
ATOM 1633 C CA . PHE A 1 204 ? -10.907 6.214 13.774 1.00 98.25 204 PHE A CA 1
ATOM 1634 C C . PHE A 1 204 ? -9.474 6.515 13.304 1.00 98.25 204 PHE A C 1
ATOM 1636 O O . PHE A 1 204 ? -9.233 6.715 12.111 1.00 98.25 204 PHE A O 1
ATOM 1643 N N . GLU A 1 205 ? -8.496 6.489 14.210 1.00 98.06 205 GLU A N 1
ATOM 1644 C CA . GLU A 1 205 ? -7.082 6.631 13.852 1.00 98.06 205 GLU A CA 1
ATOM 1645 C C . GLU A 1 205 ? -6.594 5.491 12.953 1.00 98.06 205 GLU A C 1
ATOM 1647 O O . GLU A 1 205 ? -5.907 5.742 11.958 1.00 98.06 205 GLU A O 1
ATOM 1652 N N . TYR A 1 206 ? -6.979 4.246 13.246 1.00 98.19 206 TYR A N 1
ATOM 1653 C CA . TYR A 1 206 ? -6.655 3.103 12.392 1.00 98.19 206 TYR A CA 1
ATOM 1654 C C . TYR A 1 206 ? -7.318 3.204 11.020 1.00 98.19 206 TYR A C 1
ATOM 1656 O O . TYR A 1 206 ? -6.665 2.937 10.013 1.00 98.19 206 TYR A O 1
ATOM 1664 N N . GLN A 1 207 ? -8.572 3.653 10.946 1.00 98.38 207 GLN A N 1
ATOM 1665 C CA . GLN A 1 207 ? -9.250 3.907 9.673 1.00 98.38 207 GLN A CA 1
ATOM 1666 C C . GLN A 1 207 ? -8.525 4.976 8.849 1.00 98.38 207 GLN A C 1
ATOM 1668 O O . GLN A 1 207 ? -8.336 4.798 7.644 1.00 98.38 207 GLN A O 1
ATOM 1673 N N . ARG A 1 208 ? -8.053 6.050 9.492 1.00 98.12 208 ARG A N 1
ATOM 1674 C CA . ARG A 1 208 ? -7.257 7.093 8.834 1.00 98.12 208 ARG A CA 1
ATOM 1675 C C . ARG A 1 208 ? -5.930 6.549 8.301 1.00 98.12 208 ARG A C 1
ATOM 1677 O O . ARG A 1 208 ? -5.607 6.799 7.142 1.00 98.12 208 ARG A O 1
ATOM 1684 N N . LYS A 1 209 ? -5.186 5.783 9.108 1.00 98.44 209 LYS A N 1
ATOM 1685 C CA . LYS A 1 209 ? -3.927 5.138 8.683 1.00 98.44 209 LYS A CA 1
ATOM 1686 C C . LYS A 1 209 ? -4.155 4.172 7.520 1.00 98.44 209 LYS A C 1
ATOM 1688 O O . LYS A 1 209 ? -3.396 4.165 6.560 1.00 98.44 209 LYS A O 1
ATOM 1693 N N . LEU A 1 210 ? -5.235 3.397 7.567 1.00 97.94 210 LEU A N 1
ATOM 1694 C CA . LEU A 1 210 ? -5.592 2.458 6.510 1.00 97.94 210 LEU A CA 1
ATOM 1695 C C . LEU A 1 210 ? -5.947 3.182 5.202 1.00 97.94 210 LEU A C 1
ATOM 1697 O O . LEU A 1 210 ? -5.508 2.761 4.134 1.00 97.94 210 LEU A O 1
ATOM 1701 N N . ALA A 1 211 ? -6.688 4.291 5.271 1.00 97.69 211 ALA A N 1
ATOM 1702 C CA . ALA A 1 211 ? -6.976 5.127 4.107 1.00 97.69 211 ALA A CA 1
ATOM 1703 C C . ALA A 1 211 ? -5.698 5.736 3.501 1.00 97.69 211 ALA A C 1
ATOM 1705 O O . ALA A 1 211 ? -5.539 5.722 2.281 1.00 97.69 211 ALA A O 1
ATOM 1706 N N . GLN A 1 212 ? -4.768 6.202 4.341 1.00 98.44 212 GLN A N 1
ATOM 1707 C CA . GLN A 1 212 ? -3.466 6.710 3.902 1.00 98.44 212 GLN A CA 1
ATOM 1708 C C . GLN A 1 212 ? -2.640 5.623 3.196 1.00 98.44 212 GLN A C 1
ATOM 1710 O O . GLN A 1 212 ? -2.196 5.838 2.072 1.00 98.44 212 GLN A O 1
ATOM 1715 N N . ASN A 1 213 ? -2.513 4.437 3.798 1.00 98.44 213 ASN A N 1
ATOM 1716 C CA . ASN A 1 213 ? -1.771 3.321 3.202 1.00 98.44 213 ASN A CA 1
ATOM 1717 C C . ASN A 1 213 ? -2.389 2.856 1.875 1.00 98.44 213 ASN A C 1
ATOM 1719 O O . ASN A 1 213 ? -1.669 2.475 0.952 1.00 98.44 213 ASN A O 1
ATOM 1723 N N . ARG A 1 214 ? -3.724 2.893 1.751 1.00 98.44 214 ARG A N 1
ATOM 1724 C CA . ARG A 1 214 ? -4.411 2.603 0.482 1.00 98.44 214 ARG A CA 1
ATOM 1725 C C . ARG A 1 214 ? -4.066 3.632 -0.591 1.00 98.44 214 ARG A C 1
ATOM 1727 O O . ARG A 1 214 ? -3.753 3.236 -1.708 1.00 98.44 214 ARG A O 1
ATOM 1734 N N . ALA A 1 215 ? -4.086 4.921 -0.256 1.00 98.00 215 ALA A N 1
ATOM 1735 C CA . ALA A 1 215 ? -3.714 5.978 -1.194 1.00 98.00 215 ALA A CA 1
ATOM 1736 C C . ALA A 1 215 ? -2.250 5.849 -1.653 1.00 98.00 215 ALA A C 1
ATOM 1738 O O . ALA A 1 215 ? -1.968 5.958 -2.843 1.00 98.00 215 ALA A O 1
ATOM 1739 N N . GLU A 1 216 ? -1.333 5.546 -0.731 1.00 98.56 216 GLU A N 1
ATOM 1740 C CA . GLU A 1 216 ? 0.078 5.302 -1.048 1.00 98.56 216 GLU A CA 1
ATOM 1741 C C . GLU A 1 216 ? 0.266 4.059 -1.931 1.00 98.56 216 GLU A C 1
ATOM 1743 O O . GLU A 1 216 ? 0.999 4.100 -2.916 1.00 98.56 216 GLU A O 1
ATOM 1748 N N . SER A 1 217 ? -0.456 2.973 -1.647 1.00 97.50 217 SER A N 1
ATOM 1749 C CA . SER A 1 217 ? -0.410 1.753 -2.463 1.00 97.50 217 SER A CA 1
ATOM 1750 C C . SER A 1 217 ? -0.887 1.997 -3.897 1.00 97.50 217 SER A C 1
ATOM 1752 O O . SER A 1 217 ? -0.263 1.520 -4.842 1.00 97.50 217 SER A O 1
ATOM 1754 N N . GLU A 1 218 ? -1.969 2.756 -4.082 1.00 98.31 218 GLU A N 1
ATOM 1755 C CA . GLU A 1 218 ? -2.480 3.117 -5.413 1.00 98.31 218 GLU A CA 1
ATOM 1756 C C . GLU A 1 218 ? -1.528 4.057 -6.167 1.00 98.31 218 GLU A C 1
ATOM 1758 O O . GLU A 1 218 ? -1.320 3.912 -7.377 1.00 98.31 218 GLU A O 1
ATOM 1763 N N . PHE A 1 219 ? -0.873 4.973 -5.452 1.00 98.50 219 PHE A N 1
ATOM 1764 C CA . PHE A 1 219 ? 0.189 5.800 -6.018 1.00 98.50 219 PHE A CA 1
ATOM 1765 C C . PHE A 1 219 ? 1.372 4.949 -6.505 1.00 98.50 219 PHE A C 1
ATOM 1767 O O . PHE A 1 219 ? 1.810 5.093 -7.649 1.00 98.50 219 PHE A O 1
ATOM 1774 N N . LEU A 1 220 ? 1.856 4.018 -5.677 1.00 98.44 220 LEU A N 1
ATOM 1775 C CA . LEU A 1 220 ? 2.950 3.115 -6.040 1.00 98.44 220 LEU A CA 1
ATOM 1776 C C . LEU A 1 220 ? 2.576 2.210 -7.220 1.00 98.44 220 LEU A C 1
ATOM 1778 O O . LEU A 1 220 ? 3.383 2.045 -8.132 1.00 98.44 220 LEU A O 1
ATOM 1782 N N . ARG A 1 221 ? 1.345 1.687 -7.265 1.00 98.44 221 ARG A N 1
ATOM 1783 C CA . ARG A 1 221 ? 0.827 0.926 -8.417 1.00 98.44 221 ARG A CA 1
ATOM 1784 C C . ARG A 1 221 ? 0.859 1.746 -9.703 1.00 98.44 221 ARG A C 1
ATOM 1786 O O . ARG A 1 221 ? 1.365 1.271 -10.716 1.00 98.44 221 ARG A O 1
ATOM 1793 N N . SER A 1 222 ? 0.387 2.989 -9.645 1.00 98.31 222 SER A N 1
ATOM 1794 C CA . SER A 1 222 ? 0.414 3.906 -10.789 1.00 98.31 222 SER A CA 1
ATOM 1795 C C . SER A 1 222 ? 1.847 4.185 -11.253 1.00 98.31 222 SER A C 1
ATOM 1797 O O . SER A 1 222 ? 2.122 4.232 -12.451 1.00 98.31 222 SER A O 1
ATOM 1799 N N . ARG A 1 223 ? 2.788 4.322 -10.312 1.00 98.50 223 ARG A N 1
ATOM 1800 C CA . ARG A 1 223 ? 4.203 4.540 -10.623 1.00 98.50 223 ARG A CA 1
ATOM 1801 C C . ARG A 1 223 ? 4.865 3.313 -11.251 1.00 98.50 223 ARG A C 1
ATOM 1803 O O . ARG A 1 223 ? 5.618 3.463 -12.208 1.00 98.50 223 ARG A O 1
ATOM 1810 N N . ILE A 1 224 ? 4.564 2.115 -10.752 1.00 98.00 224 ILE A N 1
ATOM 1811 C CA . ILE A 1 224 ? 5.024 0.851 -11.346 1.00 98.00 224 ILE A CA 1
ATOM 1812 C C . ILE A 1 224 ? 4.507 0.722 -12.781 1.00 98.00 224 ILE A C 1
ATOM 1814 O O . ILE A 1 224 ? 5.275 0.361 -13.668 1.00 98.00 224 ILE A O 1
ATOM 1818 N N . GLN A 1 225 ? 3.243 1.077 -13.034 1.00 98.38 225 GLN A N 1
ATOM 1819 C CA . GLN A 1 225 ? 2.686 1.049 -14.386 1.00 98.38 225 GLN A CA 1
ATOM 1820 C C . GLN A 1 225 ? 3.459 1.965 -15.346 1.00 98.38 225 GLN A C 1
ATOM 1822 O O . GLN A 1 225 ? 3.824 1.528 -16.431 1.00 98.38 225 GLN A O 1
ATOM 1827 N N . GLN A 1 226 ? 3.793 3.189 -14.925 1.00 98.25 226 GLN A N 1
ATOM 1828 C CA . GLN A 1 226 ? 4.613 4.102 -15.734 1.00 98.25 226 GLN A CA 1
ATOM 1829 C C . GLN A 1 226 ? 5.987 3.509 -16.072 1.00 98.25 226 GLN A C 1
ATOM 1831 O O . GLN A 1 226 ? 6.436 3.612 -17.210 1.00 98.25 226 GLN A O 1
ATOM 1836 N N . PHE A 1 227 ? 6.649 2.870 -15.103 1.00 98.44 227 PHE A N 1
ATOM 1837 C CA . PHE A 1 227 ? 7.939 2.222 -15.348 1.00 98.44 227 PHE A CA 1
ATOM 1838 C C . PHE A 1 227 ? 7.826 1.005 -16.269 1.00 98.44 227 PHE A C 1
ATOM 1840 O O . PHE A 1 227 ? 8.723 0.766 -17.077 1.00 98.44 227 PHE A O 1
ATOM 1847 N N . ASN A 1 228 ? 6.726 0.254 -16.196 1.00 98.44 228 ASN A N 1
ATOM 1848 C CA . ASN A 1 228 ? 6.457 -0.836 -17.132 1.00 98.44 228 ASN A CA 1
ATOM 1849 C C . ASN A 1 228 ? 6.255 -0.303 -18.554 1.00 98.44 228 ASN A C 1
ATOM 1851 O O . ASN A 1 228 ? 6.831 -0.844 -19.495 1.00 98.44 228 ASN A O 1
ATOM 1855 N N . ASP A 1 229 ? 5.497 0.782 -18.714 1.00 98.25 229 ASP A N 1
ATOM 1856 C CA . ASP A 1 229 ? 5.281 1.422 -20.013 1.00 98.25 229 ASP A CA 1
ATOM 1857 C C . ASP A 1 229 ? 6.603 1.953 -20.600 1.00 98.25 229 ASP A C 1
ATOM 1859 O O . ASP A 1 229 ? 6.888 1.756 -21.784 1.00 98.25 229 ASP A O 1
ATOM 1863 N N . GLU A 1 230 ? 7.463 2.546 -19.767 1.00 98.50 230 GLU A N 1
ATOM 1864 C CA . GLU A 1 230 ? 8.807 2.991 -20.154 1.00 98.50 230 GLU A CA 1
ATOM 1865 C C . GLU A 1 230 ? 9.722 1.812 -20.535 1.00 98.50 230 GLU A C 1
ATOM 1867 O O . GLU A 1 230 ? 10.414 1.853 -21.556 1.00 98.50 230 GLU A O 1
ATOM 1872 N N . THR A 1 231 ? 9.673 0.715 -19.778 1.00 98.25 231 THR A N 1
ATOM 1873 C CA . THR A 1 231 ? 10.408 -0.522 -20.090 1.00 98.25 231 THR A CA 1
ATOM 1874 C C . THR A 1 231 ? 9.955 -1.105 -21.429 1.00 98.25 231 THR A C 1
ATOM 1876 O O . THR A 1 231 ? 10.789 -1.475 -22.262 1.00 98.25 231 THR A O 1
ATOM 1879 N N . ASN A 1 232 ? 8.646 -1.129 -21.688 1.00 98.38 232 ASN A N 1
ATOM 1880 C CA . ASN A 1 232 ? 8.076 -1.583 -22.956 1.00 98.38 232 ASN A CA 1
ATOM 1881 C C . ASN A 1 232 ? 8.528 -0.695 -24.121 1.00 98.38 232 ASN A C 1
ATOM 1883 O O . ASN A 1 232 ? 8.918 -1.205 -25.175 1.00 98.38 232 ASN A O 1
ATOM 1887 N N . PHE A 1 233 ? 8.547 0.625 -23.923 1.00 98.62 233 PHE A N 1
ATOM 1888 C CA . PHE A 1 233 ? 9.050 1.575 -24.912 1.00 98.62 233 PHE A CA 1
ATOM 1889 C C . PHE A 1 233 ? 10.523 1.317 -25.259 1.00 98.62 233 PHE A C 1
ATOM 1891 O O . PHE A 1 233 ? 10.868 1.204 -26.439 1.00 98.62 233 PHE A O 1
ATOM 1898 N N . TYR A 1 234 ? 11.397 1.173 -24.259 1.00 98.50 234 TYR A N 1
ATOM 1899 C CA . TYR A 1 234 ? 12.812 0.891 -24.510 1.00 98.50 234 TYR A CA 1
ATOM 1900 C C . TYR A 1 234 ? 13.039 -0.488 -25.124 1.00 98.50 234 TYR A C 1
ATOM 1902 O O . TYR A 1 234 ? 13.893 -0.618 -25.998 1.00 98.50 234 TYR A O 1
ATOM 1910 N N . THR A 1 235 ? 12.250 -1.492 -24.743 1.00 98.56 235 THR A N 1
ATOM 1911 C CA . THR A 1 235 ? 12.290 -2.823 -25.368 1.00 98.56 235 THR A CA 1
ATOM 1912 C C . THR A 1 235 ? 11.970 -2.730 -26.861 1.00 98.56 235 THR A C 1
ATOM 1914 O O . THR A 1 235 ? 12.729 -3.231 -27.691 1.00 98.56 235 THR A O 1
ATOM 1917 N N . LEU A 1 236 ? 10.906 -2.008 -27.228 1.00 98.56 236 LEU A N 1
ATOM 1918 C CA . LEU A 1 236 ? 10.542 -1.786 -28.628 1.00 98.56 236 LEU A CA 1
ATOM 1919 C C . LEU A 1 236 ? 11.630 -1.009 -29.385 1.00 98.56 236 LEU A C 1
ATOM 1921 O O . LEU A 1 236 ? 12.017 -1.396 -30.489 1.00 98.56 236 LEU A O 1
ATOM 1925 N N . LYS A 1 237 ? 12.163 0.061 -28.785 1.00 98.56 237 LYS A N 1
ATOM 1926 C CA . LYS A 1 237 ? 13.246 0.860 -29.374 1.00 98.56 237 LYS A CA 1
ATOM 1927 C C . LYS A 1 237 ? 14.506 0.022 -29.604 1.00 98.56 237 LYS A C 1
ATOM 1929 O O . LYS A 1 237 ? 15.133 0.152 -30.653 1.00 98.56 237 LYS A O 1
ATOM 1934 N N . ASN A 1 238 ? 14.860 -0.848 -28.660 1.00 98.25 238 ASN A N 1
ATOM 1935 C CA . ASN A 1 238 ? 16.011 -1.737 -28.780 1.00 98.25 238 ASN A CA 1
ATOM 1936 C C . ASN A 1 238 ? 15.828 -2.728 -29.940 1.00 98.25 238 ASN A C 1
ATOM 1938 O O . ASN A 1 238 ? 16.730 -2.874 -30.758 1.00 98.25 238 ASN A O 1
ATOM 1942 N N . ASN A 1 239 ? 14.635 -3.311 -30.095 1.00 98.38 239 ASN A N 1
ATOM 1943 C CA . ASN A 1 239 ? 14.326 -4.203 -31.219 1.00 98.38 239 ASN A CA 1
ATOM 1944 C C . ASN A 1 239 ? 14.474 -3.500 -32.583 1.00 98.38 239 ASN A C 1
ATOM 1946 O O . ASN A 1 239 ? 15.023 -4.071 -33.529 1.00 98.38 239 ASN A O 1
ATOM 1950 N N . ILE A 1 240 ? 14.035 -2.240 -32.691 1.00 98.50 240 ILE A N 1
ATOM 1951 C CA . ILE A 1 240 ? 14.200 -1.435 -33.914 1.00 98.50 240 ILE A CA 1
ATOM 1952 C C . ILE A 1 240 ? 15.687 -1.184 -34.203 1.00 98.50 240 ILE A C 1
ATOM 1954 O O . ILE A 1 240 ? 16.137 -1.364 -35.336 1.00 98.50 240 ILE A O 1
ATOM 1958 N N . LEU A 1 241 ? 16.463 -0.797 -33.186 1.00 98.19 241 LEU A N 1
ATOM 1959 C CA . LEU A 1 241 ? 17.900 -0.551 -33.331 1.00 98.19 241 LEU A CA 1
ATOM 1960 C C . LEU A 1 241 ? 18.667 -1.824 -33.704 1.00 98.19 241 LEU A C 1
ATOM 1962 O O . LEU A 1 241 ? 19.514 -1.773 -34.592 1.00 98.19 241 LEU A O 1
ATOM 1966 N N . GLN A 1 242 ? 18.334 -2.965 -33.099 1.00 98.44 242 GLN A N 1
ATOM 1967 C CA . GLN A 1 242 ? 18.897 -4.267 -33.459 1.00 98.44 242 GLN A CA 1
ATOM 1968 C C . GLN A 1 242 ? 18.581 -4.633 -34.911 1.00 98.44 242 GLN A C 1
ATOM 1970 O O . GLN A 1 242 ? 19.477 -5.010 -35.662 1.00 98.44 242 GLN A O 1
ATOM 1975 N N . THR A 1 243 ? 17.334 -4.440 -35.348 1.00 98.44 243 THR A N 1
ATOM 1976 C CA . THR A 1 243 ? 16.940 -4.683 -36.745 1.00 98.44 243 THR A CA 1
ATOM 1977 C C . THR A 1 243 ? 17.747 -3.803 -37.705 1.00 98.44 243 THR A C 1
ATOM 1979 O O . THR A 1 243 ? 18.252 -4.281 -38.723 1.00 98.44 243 THR A O 1
ATOM 1982 N N . ARG A 1 244 ? 17.940 -2.518 -37.372 1.00 98.44 244 ARG A N 1
ATOM 1983 C CA . ARG A 1 244 ? 18.769 -1.611 -38.180 1.00 98.44 244 ARG A CA 1
ATOM 1984 C C . ARG A 1 244 ? 20.241 -2.018 -38.175 1.00 98.44 244 ARG A C 1
ATOM 1986 O O . ARG A 1 244 ? 20.876 -1.936 -39.221 1.00 98.44 244 ARG A O 1
ATOM 1993 N N . GLN A 1 245 ? 20.771 -2.469 -37.040 1.00 98.00 245 GLN A N 1
ATOM 1994 C CA . GLN A 1 245 ? 22.142 -2.962 -36.925 1.00 98.00 245 GLN A CA 1
ATOM 1995 C C . GLN A 1 245 ? 22.373 -4.181 -37.822 1.00 98.00 245 GLN A C 1
ATOM 1997 O O . GLN A 1 245 ? 23.373 -4.223 -38.532 1.00 98.00 245 GLN A O 1
ATOM 2002 N N . VAL A 1 246 ? 21.451 -5.147 -37.823 1.00 98.44 246 VAL A N 1
ATOM 2003 C CA . VAL A 1 246 ? 21.528 -6.324 -38.702 1.00 98.44 246 VAL A CA 1
ATOM 2004 C C . VAL A 1 246 ? 21.501 -5.902 -40.171 1.00 98.44 246 VAL A C 1
ATOM 2006 O O . VAL A 1 246 ? 22.328 -6.370 -40.946 1.00 98.44 246 VAL A O 1
ATOM 2009 N N . LYS A 1 247 ? 20.624 -4.960 -40.544 1.00 98.44 247 LYS A N 1
ATOM 2010 C CA . LYS A 1 247 ? 20.573 -4.432 -41.915 1.00 98.44 247 LYS A CA 1
ATOM 2011 C C . LYS A 1 247 ? 21.892 -3.769 -42.337 1.00 98.44 247 LYS A C 1
ATOM 2013 O O . LYS A 1 247 ? 22.384 -4.053 -43.417 1.00 98.44 247 LYS A O 1
ATOM 2018 N N . LEU A 1 248 ? 22.477 -2.931 -41.479 1.00 97.69 248 LEU A N 1
ATOM 2019 C CA . LEU A 1 248 ? 23.766 -2.282 -41.757 1.00 97.69 248 LEU A CA 1
ATOM 2020 C C . LEU A 1 248 ? 24.924 -3.285 -41.854 1.00 97.69 248 LEU A C 1
ATOM 2022 O O . LEU A 1 248 ? 25.843 -3.072 -42.633 1.00 97.69 248 LEU A O 1
ATOM 2026 N N . ARG A 1 249 ? 24.890 -4.375 -41.075 1.00 98.44 249 ARG A N 1
ATOM 2027 C CA . ARG A 1 249 ? 25.874 -5.462 -41.204 1.00 98.44 249 ARG A CA 1
ATOM 2028 C C . ARG A 1 249 ? 25.769 -6.150 -42.561 1.00 98.44 249 ARG A C 1
ATOM 2030 O O . ARG A 1 249 ? 26.788 -6.332 -43.201 1.00 98.44 249 ARG A O 1
ATOM 2037 N N . TYR A 1 250 ? 24.552 -6.453 -43.009 1.00 98.44 250 TYR A N 1
ATOM 2038 C CA . TYR A 1 250 ? 24.333 -7.033 -44.333 1.00 98.44 250 TYR A CA 1
ATOM 2039 C C . TYR A 1 250 ? 24.809 -6.099 -45.459 1.00 98.44 250 TYR A C 1
ATOM 2041 O O . TYR A 1 250 ? 25.517 -6.547 -46.350 1.00 98.44 250 TYR A O 1
ATOM 2049 N N . GLU A 1 251 ? 24.480 -4.801 -45.389 1.00 98.12 251 GLU A N 1
ATOM 2050 C CA . GLU A 1 251 ? 24.960 -3.792 -46.353 1.00 98.12 251 GLU A CA 1
ATOM 2051 C C . GLU A 1 251 ? 26.504 -3.732 -46.380 1.00 98.12 251 GLU A C 1
ATOM 2053 O O . GLU A 1 251 ? 27.106 -3.657 -47.446 1.00 98.12 251 GLU A O 1
ATOM 2058 N N . LEU A 1 252 ? 27.164 -3.821 -45.219 1.00 97.94 252 LEU A N 1
ATOM 2059 C CA . LEU A 1 252 ? 28.627 -3.871 -45.139 1.00 97.94 252 LEU A CA 1
ATOM 2060 C C . LEU A 1 252 ? 29.199 -5.153 -45.764 1.00 97.94 252 LEU A C 1
ATOM 2062 O O . LEU A 1 252 ? 30.187 -5.086 -46.492 1.00 97.94 252 LEU A O 1
ATOM 2066 N N . ASP A 1 253 ? 28.597 -6.309 -45.487 1.00 98.19 253 ASP A N 1
ATOM 2067 C CA . ASP A 1 253 ? 29.028 -7.590 -46.052 1.00 98.19 253 ASP A CA 1
ATOM 2068 C C . ASP A 1 253 ? 28.884 -7.586 -47.588 1.00 98.19 253 ASP A C 1
ATOM 2070 O O . ASP A 1 253 ? 29.791 -8.023 -48.295 1.00 98.19 253 ASP A O 1
ATOM 2074 N N . GLU A 1 254 ? 27.803 -7.007 -48.118 1.00 98.00 254 GLU A N 1
ATOM 2075 C CA . GLU A 1 254 ? 27.580 -6.830 -49.560 1.00 98.00 254 GLU A CA 1
ATOM 2076 C C . GLU A 1 254 ? 28.645 -5.927 -50.209 1.00 98.00 254 GLU A C 1
ATOM 2078 O O . GLU A 1 254 ? 29.245 -6.308 -51.215 1.00 98.00 254 GLU A O 1
ATOM 2083 N N . GLU A 1 255 ? 28.957 -4.778 -49.604 1.00 97.31 255 GLU A N 1
ATOM 2084 C CA . GLU A 1 255 ? 30.008 -3.867 -50.087 1.00 97.31 255 GLU A CA 1
ATOM 2085 C C . GLU A 1 255 ? 31.410 -4.490 -50.005 1.00 97.31 255 GLU A C 1
ATOM 2087 O O . GLU A 1 255 ? 32.234 -4.326 -50.908 1.00 97.31 255 GLU A O 1
ATOM 2092 N N . THR A 1 256 ? 31.705 -5.245 -48.941 1.00 97.88 256 THR A N 1
ATOM 2093 C CA . THR A 1 256 ? 32.996 -5.946 -48.830 1.00 97.88 256 THR A CA 1
ATOM 2094 C C . THR A 1 256 ? 33.135 -7.045 -49.877 1.00 97.88 256 THR A C 1
ATOM 2096 O O . THR A 1 256 ? 34.213 -7.191 -50.455 1.00 97.88 256 THR A O 1
ATOM 2099 N N . PHE A 1 257 ? 32.053 -7.763 -50.179 1.00 98.19 257 PHE A N 1
ATOM 2100 C CA . PHE A 1 257 ? 32.018 -8.722 -51.275 1.00 98.19 257 PHE A CA 1
ATOM 2101 C C . PHE A 1 257 ? 32.209 -8.033 -52.635 1.00 98.19 257 PHE A C 1
ATOM 2103 O O . PHE A 1 257 ? 33.067 -8.452 -53.412 1.00 98.19 257 PHE A O 1
ATOM 2110 N N . ALA A 1 258 ? 31.489 -6.940 -52.909 1.00 97.69 258 ALA A N 1
ATOM 2111 C CA . ALA A 1 258 ? 31.639 -6.172 -54.147 1.00 97.69 258 ALA A CA 1
ATOM 2112 C C . ALA A 1 258 ? 33.079 -5.668 -54.337 1.00 97.69 258 ALA A C 1
ATOM 2114 O O . ALA A 1 258 ? 33.650 -5.794 -55.421 1.00 97.69 258 ALA A O 1
ATOM 2115 N N . LYS A 1 259 ? 33.708 -5.179 -53.263 1.00 98.06 259 LYS A N 1
ATOM 2116 C CA . LYS A 1 259 ? 35.120 -4.789 -53.270 1.00 98.06 259 LYS A CA 1
ATOM 2117 C C . LYS A 1 259 ? 36.041 -5.959 -53.637 1.00 98.06 259 LYS A C 1
ATOM 2119 O O . LYS A 1 259 ? 36.923 -5.778 -54.469 1.00 98.06 259 LYS A O 1
ATOM 2124 N N . GLN A 1 260 ? 35.846 -7.140 -53.047 1.00 98.19 260 GLN A N 1
ATOM 2125 C CA . GLN A 1 260 ? 36.654 -8.326 -53.369 1.00 98.19 260 GLN A CA 1
ATOM 2126 C C . GLN A 1 260 ? 36.511 -8.740 -54.838 1.00 98.19 260 GLN A C 1
ATOM 2128 O O . GLN A 1 260 ? 37.499 -9.108 -55.471 1.00 98.19 260 GLN A O 1
ATOM 2133 N N . VAL A 1 261 ? 35.298 -8.653 -55.396 1.00 98.19 261 VAL A N 1
ATOM 2134 C CA . VAL A 1 261 ? 35.053 -8.923 -56.821 1.00 98.19 261 VAL A CA 1
ATOM 2135 C C . VAL A 1 261 ? 35.823 -7.937 -57.702 1.00 98.19 261 VAL A C 1
ATOM 2137 O O . VAL A 1 261 ? 36.501 -8.371 -58.630 1.00 98.19 261 VAL A O 1
ATOM 2140 N N . LEU A 1 262 ? 35.785 -6.639 -57.384 1.00 97.94 262 LEU A N 1
ATOM 2141 C CA . LEU A 1 262 ? 36.534 -5.616 -58.122 1.00 97.94 262 LEU A CA 1
ATOM 2142 C C . LEU A 1 262 ? 38.055 -5.789 -57.995 1.00 97.94 262 LEU A C 1
ATOM 2144 O O . LEU A 1 262 ? 38.770 -5.594 -58.971 1.00 97.94 262 LEU A O 1
ATOM 2148 N N . GLU A 1 263 ? 38.566 -6.172 -56.821 1.00 98.06 263 GLU A N 1
ATOM 2149 C CA . GLU A 1 263 ? 39.992 -6.480 -56.630 1.00 98.06 263 GLU A CA 1
ATOM 2150 C C . GLU A 1 263 ? 40.425 -7.698 -57.463 1.00 98.06 263 GLU A C 1
ATOM 2152 O O . GLU A 1 263 ? 41.498 -7.688 -58.069 1.00 98.06 263 GLU A O 1
ATOM 2157 N N . MET A 1 264 ? 39.580 -8.730 -57.548 1.00 97.88 264 MET A N 1
ATOM 2158 C CA . MET A 1 264 ? 39.821 -9.893 -58.403 1.00 97.88 264 MET A CA 1
ATOM 2159 C C . MET A 1 264 ? 39.801 -9.516 -59.891 1.00 97.88 264 MET A C 1
ATOM 2161 O O . MET A 1 264 ? 40.697 -9.921 -60.628 1.00 97.88 264 MET A O 1
ATOM 2165 N N . GLU A 1 265 ? 38.814 -8.732 -60.336 1.00 98.12 265 GLU A N 1
ATOM 2166 C CA . GLU A 1 265 ? 38.721 -8.242 -61.718 1.00 98.12 265 GLU A CA 1
ATOM 2167 C C . GLU A 1 265 ? 39.927 -7.371 -62.087 1.00 98.12 265 GLU A C 1
ATOM 2169 O O . GLU A 1 265 ? 40.538 -7.573 -63.136 1.00 98.12 265 GLU A O 1
ATOM 2174 N N . PHE A 1 266 ? 40.333 -6.468 -61.190 1.00 97.88 266 PHE A N 1
ATOM 2175 C CA . PHE A 1 266 ? 41.551 -5.678 -61.344 1.00 97.88 266 PHE A CA 1
ATOM 2176 C C . PHE A 1 266 ? 42.782 -6.575 -61.527 1.00 97.88 266 PHE A C 1
ATOM 2178 O O . PHE A 1 266 ? 43.555 -6.360 -62.457 1.00 97.88 266 PHE A O 1
ATOM 2185 N N . GLY A 1 267 ? 42.933 -7.618 -60.703 1.00 97.94 267 GLY A N 1
ATOM 2186 C CA . GLY A 1 267 ? 44.030 -8.579 -60.838 1.00 97.94 267 GLY A CA 1
ATOM 2187 C C . GLY A 1 267 ? 44.007 -9.349 -62.165 1.00 97.94 267 GLY A C 1
ATOM 2188 O O . GLY A 1 267 ? 45.060 -9.609 -62.747 1.00 97.94 267 GLY A O 1
ATOM 2189 N N . VAL A 1 268 ? 42.826 -9.696 -62.688 1.00 97.94 268 VAL A N 1
ATOM 2190 C CA . VAL A 1 268 ? 42.689 -10.320 -64.018 1.00 97.94 268 VAL A CA 1
ATOM 2191 C C . VAL A 1 268 ? 43.128 -9.356 -65.121 1.00 97.94 268 VAL A C 1
ATOM 2193 O O . VAL A 1 268 ? 43.925 -9.746 -65.971 1.00 97.94 268 VAL A O 1
ATOM 2196 N N . LEU A 1 269 ? 42.670 -8.102 -65.083 1.00 97.69 269 LEU A N 1
ATOM 2197 C CA . LEU A 1 269 ? 43.038 -7.073 -66.062 1.00 97.69 269 LEU A CA 1
ATOM 2198 C C . LEU A 1 269 ? 44.531 -6.723 -66.010 1.00 97.69 269 LEU A C 1
ATOM 2200 O O . LEU A 1 269 ? 45.150 -6.486 -67.047 1.00 97.69 269 LEU A O 1
ATOM 2204 N N . GLU A 1 270 ? 45.130 -6.706 -64.819 1.00 97.88 270 GLU A N 1
ATOM 2205 C CA . GLU A 1 270 ? 46.567 -6.491 -64.650 1.00 97.88 270 GLU A CA 1
ATOM 2206 C C . GLU A 1 270 ? 47.378 -7.631 -65.282 1.00 97.88 270 GLU A C 1
ATOM 2208 O O . GLU A 1 270 ? 48.318 -7.374 -66.037 1.00 97.88 270 GLU A O 1
ATOM 2213 N N . ASN A 1 271 ? 46.966 -8.885 -65.071 1.00 97.25 271 ASN A N 1
ATOM 2214 C CA . ASN A 1 271 ? 47.579 -10.037 -65.733 1.00 97.25 271 ASN A CA 1
ATOM 2215 C C . ASN A 1 271 ? 47.388 -9.993 -67.256 1.00 97.25 271 ASN A C 1
ATOM 2217 O O . ASN A 1 271 ? 48.340 -10.234 -67.994 1.00 97.25 271 ASN A O 1
ATOM 2221 N N . GLU A 1 272 ? 46.191 -9.650 -67.742 1.00 97.00 272 GLU A N 1
ATOM 2222 C CA . GLU A 1 272 ? 45.919 -9.512 -69.177 1.00 97.00 272 GLU A CA 1
ATOM 2223 C C . GLU A 1 272 ? 46.819 -8.442 -69.808 1.00 97.00 272 GLU A C 1
ATOM 2225 O O . GLU A 1 272 ? 47.441 -8.680 -70.846 1.00 97.00 272 GLU A O 1
ATOM 2230 N N . LYS A 1 273 ? 46.971 -7.289 -69.147 1.00 97.06 273 LYS A N 1
ATOM 2231 C CA . LYS A 1 273 ? 47.896 -6.236 -69.570 1.00 97.06 273 LYS A CA 1
ATOM 2232 C C . LYS A 1 273 ? 49.328 -6.762 -69.690 1.00 97.06 273 LYS A C 1
ATOM 2234 O O . LYS A 1 273 ? 49.943 -6.541 -70.731 1.00 97.06 273 LYS A O 1
ATOM 2239 N N . ILE A 1 274 ? 49.837 -7.465 -68.675 1.00 97.12 274 ILE A N 1
ATOM 2240 C CA . ILE A 1 274 ? 51.187 -8.053 -68.700 1.00 97.12 274 ILE A CA 1
ATOM 2241 C C . ILE A 1 274 ? 51.321 -9.027 -69.879 1.00 97.12 274 ILE A C 1
ATOM 2243 O O . ILE A 1 274 ? 52.261 -8.919 -70.663 1.00 97.12 274 ILE A O 1
ATOM 2247 N N . THR A 1 275 ? 50.348 -9.924 -70.078 1.00 97.31 275 THR A N 1
ATOM 2248 C CA . THR A 1 275 ? 50.386 -10.868 -71.207 1.00 97.31 275 THR A CA 1
ATOM 2249 C C . THR A 1 275 ? 50.351 -10.166 -72.565 1.00 97.31 275 THR A C 1
ATOM 2251 O O . THR A 1 275 ? 51.059 -10.575 -73.483 1.00 97.31 275 THR A O 1
ATOM 2254 N N . ASN A 1 276 ? 49.584 -9.081 -72.703 1.00 96.31 276 ASN A N 1
ATOM 2255 C CA . ASN A 1 276 ? 49.550 -8.277 -73.923 1.00 96.31 276 ASN A CA 1
ATOM 2256 C C . ASN A 1 276 ? 50.884 -7.562 -74.164 1.00 96.31 276 ASN A C 1
ATOM 2258 O O . ASN A 1 276 ? 51.363 -7.544 -75.298 1.00 96.31 276 ASN A O 1
ATOM 2262 N N . GLU A 1 277 ? 51.511 -7.006 -73.124 1.00 96.88 277 GLU A N 1
ATOM 2263 C CA . GLU A 1 277 ? 52.855 -6.423 -73.212 1.00 96.88 277 GLU A CA 1
ATOM 2264 C C . GLU A 1 277 ? 53.884 -7.467 -73.682 1.00 96.88 277 GLU A C 1
ATOM 2266 O O . GLU A 1 277 ? 54.642 -7.191 -74.615 1.00 96.88 277 GLU A O 1
ATOM 2271 N N . ASP A 1 278 ? 53.851 -8.687 -73.140 1.00 96.31 278 ASP A N 1
ATOM 2272 C CA . ASP A 1 278 ? 54.725 -9.795 -73.554 1.00 96.31 278 ASP A CA 1
ATOM 2273 C C . ASP A 1 278 ? 54.481 -10.233 -75.010 1.00 96.31 278 ASP A C 1
ATOM 2275 O O . ASP A 1 278 ? 55.432 -10.450 -75.774 1.00 96.31 278 ASP A O 1
ATOM 2279 N N . ILE A 1 279 ? 53.216 -10.321 -75.439 1.00 95.88 279 ILE A N 1
ATOM 2280 C CA . ILE A 1 279 ? 52.847 -10.612 -76.835 1.00 95.88 279 ILE A CA 1
ATOM 2281 C C . ILE A 1 279 ? 53.357 -9.497 -77.760 1.00 95.88 279 ILE A C 1
ATOM 2283 O O . ILE A 1 279 ? 53.941 -9.774 -78.813 1.00 95.88 279 ILE A O 1
ATOM 2287 N N . HIS A 1 280 ? 53.191 -8.228 -77.381 1.00 95.31 280 HIS A N 1
ATOM 2288 C CA . HIS A 1 280 ? 53.694 -7.089 -78.150 1.00 95.31 280 HIS A CA 1
ATOM 2289 C C . HIS A 1 280 ? 55.224 -7.080 -78.246 1.00 95.31 280 HIS A C 1
ATOM 2291 O O . HIS A 1 280 ? 55.773 -6.829 -79.320 1.00 95.31 280 HIS A O 1
ATOM 2297 N N . LEU A 1 281 ? 55.930 -7.399 -77.162 1.00 96.00 281 LEU A N 1
ATOM 2298 C CA . LEU A 1 281 ? 57.386 -7.533 -77.173 1.00 96.00 281 LEU A CA 1
ATOM 2299 C C . LEU A 1 281 ? 57.841 -8.679 -78.083 1.00 96.00 281 LEU A C 1
ATOM 2301 O O . LEU A 1 281 ? 58.769 -8.500 -78.876 1.00 96.00 281 LEU A O 1
ATOM 2305 N N . THR A 1 282 ? 57.168 -9.828 -78.015 1.00 95.38 282 THR A N 1
ATOM 2306 C CA . THR A 1 282 ? 57.459 -10.998 -78.856 1.00 95.38 282 THR A CA 1
ATOM 2307 C C . THR A 1 282 ? 57.251 -10.674 -80.333 1.00 95.38 282 THR A C 1
ATOM 2309 O O . THR A 1 282 ? 58.175 -10.814 -81.129 1.00 95.38 282 THR A O 1
ATOM 2312 N N . THR A 1 283 ? 56.093 -10.116 -80.694 1.00 94.75 283 THR A N 1
ATOM 2313 C CA . THR A 1 283 ? 55.789 -9.718 -82.079 1.00 94.75 283 THR A CA 1
ATOM 2314 C C . THR A 1 283 ? 56.751 -8.652 -82.611 1.00 94.75 283 THR A C 1
ATOM 2316 O O . THR A 1 283 ? 57.182 -8.732 -83.760 1.00 94.75 283 THR A O 1
ATOM 2319 N N . MET A 1 284 ? 57.162 -7.678 -81.792 1.00 93.06 284 MET A N 1
ATOM 2320 C CA . MET A 1 284 ? 58.188 -6.700 -82.177 1.00 93.06 284 MET A CA 1
ATOM 2321 C C . MET A 1 284 ? 59.549 -7.352 -82.421 1.00 93.06 284 MET A C 1
ATOM 2323 O O . MET A 1 284 ? 60.256 -6.963 -83.354 1.00 93.06 284 MET A O 1
ATOM 2327 N N . ASN A 1 285 ? 59.928 -8.339 -81.609 1.00 92.50 285 ASN A N 1
ATOM 2328 C CA . ASN A 1 285 ? 61.156 -9.099 -81.814 1.00 92.50 285 ASN A CA 1
ATOM 2329 C C . ASN A 1 285 ? 61.090 -9.945 -83.092 1.00 92.50 285 ASN A C 1
ATOM 2331 O O . ASN A 1 285 ? 62.052 -9.922 -83.858 1.00 92.50 285 ASN A O 1
ATOM 2335 N N . ASP A 1 286 ? 59.961 -10.592 -83.381 1.00 91.50 286 ASP A N 1
ATOM 2336 C CA . ASP A 1 286 ? 59.746 -11.343 -84.624 1.00 91.50 286 ASP A CA 1
ATOM 2337 C C . ASP A 1 286 ? 59.826 -10.427 -85.856 1.00 91.50 286 ASP A C 1
ATOM 2339 O O . ASP A 1 286 ? 60.517 -10.738 -86.830 1.00 91.50 286 ASP A O 1
ATOM 2343 N N . ILE A 1 287 ? 59.203 -9.241 -85.800 1.00 89.50 287 ILE A N 1
ATOM 2344 C CA . ILE A 1 287 ? 59.312 -8.227 -86.860 1.00 89.50 287 ILE A CA 1
ATOM 2345 C C . ILE A 1 287 ? 60.772 -7.802 -87.034 1.00 89.50 287 ILE A C 1
ATOM 2347 O O . ILE A 1 287 ? 61.271 -7.792 -88.160 1.00 89.50 287 ILE A O 1
ATOM 2351 N N . ARG A 1 288 ? 61.494 -7.497 -85.949 1.00 88.12 288 ARG A N 1
ATOM 2352 C CA . ARG A 1 288 ? 62.922 -7.138 -86.013 1.00 88.12 288 ARG A CA 1
ATOM 2353 C C . ARG A 1 288 ? 63.765 -8.253 -86.631 1.00 88.12 288 ARG A C 1
ATOM 2355 O O . ARG A 1 288 ? 64.618 -7.956 -87.464 1.00 88.12 288 ARG A O 1
ATOM 2362 N N . GLN A 1 289 ? 63.519 -9.512 -86.271 1.00 86.44 289 GLN A N 1
ATOM 2363 C CA . GLN A 1 289 ? 64.193 -10.665 -86.873 1.00 86.44 289 GLN A CA 1
ATOM 2364 C C . GLN A 1 289 ? 63.880 -10.777 -88.371 1.00 86.44 289 GLN A C 1
ATOM 2366 O O . GLN A 1 289 ? 64.802 -10.930 -89.170 1.00 86.44 289 GLN A O 1
ATOM 2371 N N . SER A 1 290 ? 62.617 -10.609 -88.775 1.00 81.75 290 SER A N 1
ATOM 2372 C CA . SER A 1 290 ? 62.215 -10.645 -90.188 1.00 81.75 290 SER A CA 1
ATOM 2373 C C . SER A 1 290 ? 62.843 -9.515 -91.019 1.00 81.75 290 SER A C 1
ATOM 2375 O O . SER A 1 290 ? 63.302 -9.749 -92.137 1.00 81.75 290 SER A O 1
ATOM 2377 N N . ILE A 1 291 ? 62.944 -8.301 -90.462 1.00 75.69 291 ILE A N 1
ATOM 2378 C CA . ILE A 1 291 ? 63.629 -7.167 -91.095 1.00 75.69 291 ILE A CA 1
ATOM 2379 C C . ILE A 1 291 ? 65.118 -7.474 -91.243 1.00 75.69 291 ILE A C 1
ATOM 2381 O O . ILE A 1 291 ? 65.674 -7.217 -92.303 1.00 75.69 291 ILE A O 1
ATOM 2385 N N . ASN A 1 292 ? 65.758 -8.048 -90.223 1.00 71.75 292 ASN A N 1
ATOM 2386 C CA . ASN A 1 292 ? 67.180 -8.383 -90.269 1.00 71.75 292 ASN A CA 1
ATOM 2387 C C . ASN A 1 292 ? 67.474 -9.450 -91.343 1.00 71.75 292 ASN A C 1
ATOM 2389 O O . ASN A 1 292 ? 68.406 -9.301 -92.128 1.00 71.75 292 ASN A O 1
ATOM 2393 N N . ILE A 1 293 ? 66.615 -10.469 -91.471 1.00 66.25 293 ILE A N 1
ATOM 2394 C CA . ILE A 1 293 ? 66.699 -11.474 -92.548 1.00 66.25 293 ILE A CA 1
ATOM 2395 C C . ILE A 1 293 ? 66.531 -10.817 -93.931 1.00 66.25 293 ILE A C 1
ATOM 2397 O O . ILE A 1 293 ? 67.316 -11.084 -94.842 1.00 66.25 293 ILE A O 1
ATOM 2401 N N . ASN A 1 294 ? 65.568 -9.904 -94.086 1.00 58.12 294 ASN A N 1
ATOM 2402 C CA . ASN A 1 294 ? 65.346 -9.191 -95.347 1.00 58.12 294 ASN A CA 1
ATOM 2403 C C . ASN A 1 294 ? 66.461 -8.177 -95.671 1.00 58.12 294 ASN A C 1
ATOM 2405 O O . ASN A 1 294 ? 66.779 -7.967 -96.842 1.00 58.12 294 ASN A O 1
ATOM 2409 N N . GLN A 1 295 ? 67.095 -7.575 -94.661 1.00 56.66 295 GLN A N 1
ATOM 2410 C CA . GLN A 1 295 ? 68.247 -6.687 -94.829 1.00 56.66 295 GLN A CA 1
ATOM 2411 C C . GLN A 1 295 ? 69.499 -7.466 -95.240 1.00 56.66 295 GLN A C 1
ATOM 2413 O O . GLN A 1 295 ? 70.196 -7.038 -96.154 1.00 56.66 295 GLN A O 1
ATOM 2418 N N . ILE A 1 296 ? 69.740 -8.659 -94.691 1.00 54.72 296 ILE A N 1
ATOM 2419 C CA . ILE A 1 296 ? 70.839 -9.527 -95.146 1.00 54.72 296 ILE A CA 1
ATOM 2420 C C . ILE A 1 296 ? 70.642 -9.951 -96.616 1.00 54.72 296 ILE A C 1
ATOM 2422 O O . ILE A 1 296 ? 71.608 -9.967 -97.374 1.00 54.72 296 ILE A O 1
ATOM 2426 N N . ALA A 1 297 ? 69.402 -10.175 -97.070 1.00 52.72 297 ALA A N 1
ATOM 2427 C CA . ALA A 1 297 ? 69.104 -10.451 -98.483 1.00 52.72 297 ALA A CA 1
ATOM 2428 C C . ALA A 1 297 ? 69.209 -9.217 -99.417 1.00 52.72 297 ALA A C 1
ATOM 2430 O O . ALA A 1 297 ? 69.265 -9.373 -100.635 1.00 52.72 297 ALA A O 1
ATOM 2431 N N . THR A 1 298 ? 69.250 -7.992 -98.876 1.00 53.38 298 THR A N 1
ATOM 2432 C CA . THR A 1 298 ? 69.283 -6.721 -99.640 1.00 53.38 298 THR A CA 1
ATOM 2433 C C . THR A 1 298 ? 70.567 -5.903 -99.454 1.00 53.38 298 THR A C 1
ATOM 2435 O O . THR A 1 298 ? 70.697 -4.829 -100.042 1.00 53.38 298 THR A O 1
ATOM 2438 N N . ILE A 1 299 ? 71.552 -6.408 -98.704 1.00 54.62 299 ILE A N 1
ATOM 2439 C CA . ILE A 1 299 ? 72.899 -5.815 -98.611 1.00 54.62 299 ILE A CA 1
ATOM 2440 C C . ILE A 1 299 ? 73.787 -6.219 -99.808 1.00 54.62 299 ILE A C 1
ATOM 2442 O O . ILE A 1 299 ? 74.695 -5.470 -100.171 1.00 54.62 299 ILE A O 1
ATOM 2446 N N . GLU A 1 300 ? 73.483 -7.320 -100.503 1.00 51.22 300 GLU A N 1
ATOM 2447 C CA . GLU A 1 300 ? 74.206 -7.750 -101.717 1.00 51.22 300 GLU A CA 1
ATOM 2448 C C . GLU A 1 300 ? 74.195 -6.698 -102.863 1.00 51.22 300 GLU A C 1
ATOM 2450 O O . GLU A 1 300 ? 75.264 -6.404 -103.397 1.00 51.22 300 GLU A O 1
ATOM 2455 N N . PRO A 1 301 ? 73.079 -6.011 -103.202 1.00 54.94 301 PRO A N 1
ATOM 2456 C CA . PRO A 1 301 ? 73.073 -4.964 -104.237 1.00 54.94 301 PRO A CA 1
ATOM 2457 C C . PRO A 1 301 ? 73.760 -3.644 -103.830 1.00 54.94 301 PRO A C 1
ATOM 2459 O O . PRO A 1 301 ? 74.160 -2.854 -104.693 1.00 54.94 301 PRO A O 1
ATOM 2462 N N . SER A 1 302 ? 73.895 -3.369 -102.525 1.00 57.28 302 SER A N 1
ATOM 2463 C CA . SER A 1 302 ? 74.454 -2.108 -102.010 1.00 57.28 302 SER A CA 1
ATOM 2464 C C . SER A 1 302 ? 75.973 -2.046 -102.156 1.00 57.28 302 SER A C 1
ATOM 2466 O O . SER A 1 302 ? 76.505 -0.981 -102.463 1.00 57.28 302 SER A O 1
ATOM 2468 N N . ASN A 1 303 ? 76.683 -3.166 -101.996 1.00 58.28 303 ASN A N 1
ATOM 2469 C CA . ASN A 1 303 ? 78.133 -3.188 -102.208 1.00 58.28 303 ASN A CA 1
ATOM 2470 C C . ASN A 1 303 ? 78.482 -2.982 -103.689 1.00 58.28 303 ASN A C 1
ATOM 2472 O O . ASN A 1 303 ? 79.353 -2.174 -104.006 1.00 58.28 303 ASN A O 1
ATOM 2476 N N . THR A 1 304 ? 77.721 -3.589 -104.604 1.00 59.88 304 THR A N 1
ATOM 2477 C CA . THR A 1 304 ? 77.899 -3.389 -106.051 1.00 59.88 304 THR A CA 1
ATOM 2478 C C . THR A 1 304 ? 77.580 -1.961 -106.506 1.00 59.88 304 THR A C 1
ATOM 2480 O O . THR A 1 304 ? 78.289 -1.404 -107.345 1.00 59.88 304 THR A O 1
ATOM 2483 N N . PHE A 1 305 ? 76.556 -1.319 -105.927 1.00 65.19 305 PHE A N 1
ATOM 2484 C CA . PHE A 1 305 ? 76.237 0.081 -106.227 1.00 65.19 305 PHE A CA 1
ATOM 2485 C C . PHE A 1 305 ? 77.253 1.052 -105.606 1.00 65.19 305 PHE A C 1
ATOM 2487 O O . PHE A 1 305 ? 77.634 2.036 -106.238 1.00 65.19 305 PHE A O 1
ATOM 2494 N N . HIS A 1 306 ? 77.742 0.772 -104.394 1.00 70.50 306 HIS A N 1
ATOM 2495 C CA . HIS A 1 306 ? 78.747 1.600 -103.727 1.00 70.50 306 HIS A CA 1
ATOM 2496 C C . HIS A 1 306 ? 80.090 1.600 -104.479 1.00 70.50 306 HIS A C 1
ATOM 2498 O O . HIS A 1 306 ? 80.731 2.646 -104.601 1.00 70.50 306 HIS A O 1
ATOM 2504 N N . GLU A 1 307 ? 80.500 0.464 -105.049 1.00 72.31 307 GLU A N 1
ATOM 2505 C CA . GLU A 1 307 ? 81.691 0.380 -105.904 1.00 72.31 307 GLU A CA 1
ATOM 2506 C C . GLU A 1 307 ? 81.533 1.170 -107.213 1.00 72.31 307 GLU A C 1
ATOM 2508 O O . GLU A 1 307 ? 82.426 1.943 -107.576 1.00 72.31 307 GLU A O 1
ATOM 2513 N N . GLN A 1 308 ? 80.378 1.065 -107.882 1.00 73.00 308 GLN A N 1
ATOM 2514 C CA . GLN A 1 308 ? 80.085 1.844 -109.094 1.00 73.00 308 GLN A CA 1
ATOM 2515 C C . GLN A 1 308 ? 80.002 3.354 -108.824 1.00 73.00 308 GLN A C 1
ATOM 2517 O O . GLN A 1 308 ? 80.563 4.154 -109.577 1.00 73.00 308 GLN A O 1
ATOM 2522 N N . LEU A 1 309 ? 79.366 3.765 -107.724 1.00 74.00 309 LEU A N 1
ATOM 2523 C CA . LEU A 1 309 ? 79.263 5.171 -107.333 1.00 74.00 309 LEU A CA 1
ATOM 2524 C C . LEU A 1 309 ? 80.642 5.768 -107.015 1.00 74.00 309 LEU A C 1
ATOM 2526 O O . LEU A 1 309 ? 80.933 6.897 -107.406 1.00 74.00 309 LEU A O 1
ATOM 2530 N N . ASN A 1 310 ? 81.516 5.015 -106.342 1.00 78.06 310 ASN A N 1
ATOM 2531 C CA . ASN A 1 310 ? 82.871 5.471 -106.030 1.00 78.06 310 ASN A CA 1
ATOM 2532 C C . ASN A 1 310 ? 83.737 5.664 -107.286 1.00 78.06 310 ASN A C 1
ATOM 2534 O O . ASN A 1 310 ? 84.575 6.571 -107.313 1.00 78.06 310 ASN A O 1
ATOM 2538 N N . TYR A 1 311 ? 83.530 4.861 -108.333 1.00 79.44 311 TYR A N 1
ATOM 2539 C CA . TYR A 1 311 ? 84.180 5.060 -109.629 1.00 79.44 311 TYR A CA 1
ATOM 2540 C C . TYR A 1 311 ? 83.732 6.375 -110.293 1.00 79.44 311 TYR A C 1
ATOM 2542 O O . TYR A 1 311 ? 84.572 7.204 -110.659 1.00 79.44 311 TYR A O 1
ATOM 2550 N N . GLU A 1 312 ? 82.422 6.626 -110.362 1.00 77.94 312 GLU A N 1
ATOM 2551 C CA . GLU A 1 312 ? 81.876 7.857 -110.954 1.00 77.94 312 GLU A CA 1
ATOM 2552 C C . GLU A 1 312 ? 82.178 9.113 -110.117 1.00 77.94 312 GLU A C 1
ATOM 2554 O O . GLU A 1 312 ? 82.464 10.177 -110.668 1.00 77.94 312 GLU A O 1
ATOM 2559 N N . LEU A 1 313 ? 82.227 9.007 -108.784 1.00 75.94 313 LEU A N 1
ATOM 2560 C CA . LEU A 1 313 ? 82.636 10.107 -107.903 1.00 75.94 313 LEU A CA 1
ATOM 2561 C C . LEU A 1 313 ? 84.096 10.523 -108.128 1.00 75.94 313 LEU A C 1
ATOM 2563 O O . LEU A 1 313 ? 84.393 11.720 -108.135 1.00 75.94 313 LEU A O 1
ATOM 2567 N N . ARG A 1 314 ? 85.016 9.576 -108.361 1.00 80.00 314 ARG A N 1
ATOM 2568 C CA . ARG A 1 314 ? 86.417 9.905 -108.695 1.00 80.00 314 ARG A CA 1
ATOM 2569 C C . ARG A 1 314 ? 86.523 10.601 -110.050 1.00 80.00 314 ARG A C 1
ATOM 2571 O O . ARG A 1 314 ? 87.261 11.579 -110.176 1.00 80.00 314 ARG A O 1
ATOM 2578 N N . ARG A 1 315 ? 85.749 10.144 -111.036 1.00 80.44 315 ARG A N 1
ATOM 2579 C CA . ARG A 1 315 ? 85.676 10.758 -112.366 1.00 80.44 315 ARG A CA 1
ATOM 2580 C C . ARG A 1 315 ? 85.133 12.187 -112.295 1.00 80.44 315 ARG A C 1
ATOM 2582 O O . ARG A 1 315 ? 85.798 13.110 -112.764 1.00 80.44 315 ARG A O 1
ATOM 2589 N N . MET A 1 316 ? 83.997 12.400 -111.630 1.00 73.44 316 MET A N 1
ATOM 2590 C CA . MET A 1 316 ? 83.417 13.736 -111.445 1.00 73.44 316 MET A CA 1
ATOM 2591 C C . MET A 1 316 ? 84.340 14.675 -110.663 1.00 73.44 316 MET A C 1
ATOM 2593 O O . MET A 1 316 ? 84.456 15.843 -111.026 1.00 73.44 316 MET A O 1
ATOM 2597 N N . LYS A 1 317 ? 85.044 14.187 -109.632 1.00 78.38 317 LYS A N 1
ATOM 2598 C CA . LYS A 1 317 ? 85.997 15.004 -108.866 1.00 78.38 317 LYS A CA 1
ATOM 2599 C C . LYS A 1 317 ? 87.133 15.541 -109.745 1.00 78.38 317 LYS A C 1
ATOM 2601 O O . LYS A 1 317 ? 87.458 16.721 -109.649 1.00 78.38 317 LYS A O 1
ATOM 2606 N N . SER A 1 318 ? 87.665 14.722 -110.654 1.00 76.88 318 SER A N 1
ATOM 2607 C CA . SER A 1 318 ? 88.705 15.156 -111.599 1.00 76.88 318 SER A CA 1
ATOM 2608 C C . SER A 1 318 ? 88.210 16.211 -112.604 1.00 76.88 318 SER A C 1
ATOM 2610 O O . SER A 1 318 ? 88.929 17.161 -112.919 1.00 76.88 318 SER A O 1
ATOM 2612 N N . GLU A 1 319 ? 86.953 16.119 -113.055 1.00 74.62 319 GLU A N 1
ATOM 2613 C CA . GLU A 1 319 ? 86.346 17.150 -113.907 1.00 74.62 319 GLU A CA 1
ATOM 2614 C C . GLU A 1 319 ? 86.043 18.445 -113.144 1.00 74.62 319 GLU A C 1
ATOM 2616 O O . GLU A 1 319 ? 86.217 19.542 -113.687 1.00 74.62 319 GLU A O 1
ATOM 2621 N N . PHE A 1 320 ? 85.608 18.336 -111.887 1.00 75.62 320 PHE A N 1
ATOM 2622 C CA . PHE A 1 320 ? 85.333 19.488 -111.034 1.00 75.62 320 PHE A CA 1
ATOM 2623 C C . PHE A 1 320 ? 86.602 20.244 -110.659 1.00 75.62 320 PHE A C 1
ATOM 2625 O O . PHE A 1 320 ? 86.579 21.466 -110.714 1.00 75.62 320 PHE A O 1
ATOM 2632 N N . GLU A 1 321 ? 87.712 19.572 -110.352 1.00 77.75 321 GLU A N 1
ATOM 2633 C CA . GLU A 1 321 ? 88.999 20.237 -110.094 1.00 77.75 321 GLU A CA 1
ATOM 2634 C C . GLU A 1 321 ? 89.484 21.022 -111.325 1.00 77.75 321 GLU A C 1
ATOM 2636 O O . GLU A 1 321 ? 89.940 22.161 -111.197 1.00 77.75 321 GLU A O 1
ATOM 2641 N N . ARG A 1 322 ? 89.268 20.483 -112.534 1.00 75.12 322 ARG A N 1
ATOM 2642 C CA . ARG A 1 322 ? 89.575 21.182 -113.791 1.00 75.12 322 ARG A CA 1
ATOM 2643 C C . ARG A 1 322 ? 88.712 22.432 -113.997 1.00 75.12 322 ARG A C 1
ATOM 2645 O O . ARG A 1 322 ? 89.237 23.459 -114.421 1.00 75.12 322 ARG A O 1
ATOM 2652 N N . LYS A 1 323 ? 87.410 22.359 -113.683 1.00 75.12 323 LYS A N 1
ATOM 2653 C CA . LYS A 1 323 ? 86.474 23.501 -113.755 1.00 75.12 323 LYS A CA 1
ATOM 2654 C C . LYS A 1 323 ? 86.701 24.528 -112.637 1.00 75.12 323 LYS A C 1
ATOM 2656 O O . LYS A 1 323 ? 86.582 25.721 -112.882 1.00 75.12 323 LYS A O 1
ATOM 2661 N N . LEU A 1 324 ? 87.067 24.096 -111.429 1.00 72.62 324 LEU A N 1
ATOM 2662 C CA . LEU A 1 324 ? 87.369 24.960 -110.277 1.00 72.62 324 LEU A CA 1
ATOM 2663 C C . LEU A 1 324 ? 88.602 25.831 -110.512 1.00 72.62 324 LEU A C 1
ATOM 2665 O O . LEU A 1 324 ? 88.631 26.975 -110.062 1.00 72.62 324 LEU A O 1
ATOM 2669 N N . GLN A 1 325 ? 89.593 25.322 -111.241 1.00 71.38 325 GLN A N 1
ATOM 2670 C CA . GLN A 1 325 ? 90.760 26.116 -111.605 1.00 71.38 325 GLN A CA 1
ATOM 2671 C C . GLN A 1 325 ? 90.403 27.233 -112.597 1.00 71.38 325 GLN A C 1
ATOM 2673 O O . GLN A 1 325 ? 90.884 28.348 -112.450 1.00 71.38 325 GLN A O 1
ATOM 2678 N N . THR A 1 326 ? 89.488 26.974 -113.535 1.00 71.56 326 THR A N 1
ATOM 2679 C CA . THR A 1 326 ? 88.970 27.990 -114.471 1.00 71.56 326 THR A CA 1
ATOM 2680 C C . THR A 1 326 ? 88.064 29.007 -113.767 1.00 71.56 326 THR A C 1
ATOM 2682 O O . THR A 1 326 ? 88.121 30.198 -114.051 1.00 71.56 326 THR A O 1
ATOM 2685 N N . TYR A 1 327 ? 87.275 28.558 -112.786 1.00 70.56 327 TYR A N 1
ATOM 2686 C CA . TYR A 1 327 ? 86.377 29.413 -112.006 1.00 70.56 327 TYR A CA 1
ATOM 2687 C C . TYR A 1 327 ? 87.110 30.317 -110.994 1.00 70.56 327 TYR A C 1
ATOM 2689 O O . TYR A 1 327 ? 86.607 31.390 -110.664 1.00 70.56 327 TYR A O 1
ATOM 2697 N N . ARG A 1 328 ? 88.293 29.924 -110.493 1.00 71.25 328 ARG A N 1
ATOM 2698 C CA . ARG A 1 328 ? 89.118 30.748 -109.581 1.00 71.25 328 ARG A CA 1
ATOM 2699 C C . ARG A 1 328 ? 89.618 32.039 -110.234 1.00 71.25 328 ARG A C 1
ATOM 2701 O O . ARG A 1 328 ? 89.578 33.086 -109.589 1.00 71.25 328 ARG A O 1
ATOM 2708 N N . ASP A 1 329 ? 90.005 31.979 -111.504 1.00 66.38 329 ASP A N 1
ATOM 2709 C CA . ASP A 1 329 ? 90.492 33.144 -112.254 1.00 66.38 329 ASP A CA 1
ATOM 2710 C C . ASP A 1 329 ? 89.349 34.120 -112.606 1.00 66.38 329 ASP A C 1
ATOM 2712 O O . ASP A 1 329 ? 89.533 35.340 -112.626 1.00 66.38 329 ASP A O 1
ATOM 2716 N N . GLU A 1 330 ? 88.130 33.605 -112.797 1.00 68.75 330 GLU A N 1
ATOM 2717 C CA . GLU A 1 330 ? 86.923 34.409 -113.039 1.00 68.75 330 GLU A CA 1
ATOM 2718 C C . GLU A 1 330 ? 86.333 35.015 -111.748 1.00 68.75 330 GLU A C 1
ATOM 2720 O O . GLU A 1 330 ? 85.833 36.145 -111.757 1.00 68.75 330 GLU A O 1
ATOM 2725 N N . LEU A 1 331 ? 86.433 34.310 -110.613 1.00 58.62 331 LEU A N 1
ATOM 2726 C CA . LEU A 1 331 ? 85.967 34.777 -109.301 1.00 58.62 331 LEU A CA 1
ATOM 2727 C C . LEU A 1 331 ? 86.801 35.934 -108.746 1.00 58.62 331 LEU A C 1
ATOM 2729 O O . LEU A 1 331 ? 86.224 36.856 -108.170 1.00 58.62 331 LEU A O 1
ATOM 2733 N N . HIS A 1 332 ? 88.120 35.951 -108.958 1.00 65.50 332 HIS A N 1
ATOM 2734 C CA . HIS A 1 332 ? 88.961 37.060 -108.493 1.00 65.50 332 HIS A CA 1
ATOM 2735 C C . HIS A 1 332 ? 88.586 38.399 -109.151 1.00 65.50 332 HIS A C 1
ATOM 2737 O O . HIS A 1 332 ? 88.575 39.436 -108.491 1.00 65.50 332 HIS A O 1
ATOM 2743 N N . ARG A 1 333 ? 88.176 38.364 -110.424 1.00 59.59 333 ARG A N 1
ATOM 2744 C CA . ARG A 1 333 ? 87.755 39.535 -111.211 1.00 59.59 333 ARG A CA 1
ATOM 2745 C C . ARG A 1 333 ? 86.341 40.025 -110.867 1.00 59.59 333 ARG A C 1
ATOM 2747 O O . ARG A 1 333 ? 86.020 41.192 -111.071 1.00 59.59 333 ARG A O 1
ATOM 2754 N N . LYS A 1 334 ? 85.492 39.135 -110.342 1.00 58.62 334 LYS A N 1
ATOM 2755 C CA . LYS A 1 334 ? 84.096 39.411 -109.955 1.00 58.62 334 LYS A CA 1
ATOM 2756 C C . LYS A 1 334 ? 83.960 39.830 -108.482 1.00 58.62 334 LYS A C 1
ATOM 2758 O O . LYS A 1 334 ? 83.029 40.552 -108.134 1.00 58.62 334 LYS A O 1
ATOM 2763 N N . PHE A 1 335 ? 84.913 39.433 -107.636 1.00 60.50 335 PHE A N 1
ATOM 2764 C CA . PHE A 1 335 ? 84.972 39.775 -106.212 1.00 60.50 335 PHE A CA 1
ATOM 2765 C C . PHE A 1 335 ? 85.322 41.256 -105.956 1.00 60.50 335 PHE A C 1
ATOM 2767 O O . PHE A 1 335 ? 84.721 41.864 -105.074 1.00 60.50 335 PHE A O 1
ATOM 2774 N N . GLU A 1 336 ? 86.182 41.891 -106.767 1.00 54.72 336 GLU A N 1
ATOM 2775 C CA . GLU A 1 336 ? 86.461 43.341 -106.656 1.00 54.72 336 GLU A CA 1
ATOM 2776 C C . GLU A 1 336 ? 85.238 44.227 -106.982 1.00 54.72 336 GLU A C 1
ATOM 2778 O O . GLU A 1 336 ? 85.089 45.317 -106.430 1.00 54.72 336 GLU A O 1
ATOM 2783 N N . LEU A 1 337 ? 84.320 43.742 -107.827 1.00 53.16 337 LEU A N 1
ATOM 2784 C CA . LEU A 1 337 ? 83.114 44.462 -108.260 1.00 53.16 337 LEU A CA 1
ATOM 2785 C C . LEU A 1 337 ? 81.901 44.256 -107.329 1.00 53.16 337 LEU A C 1
ATOM 2787 O O . LEU A 1 337 ? 81.083 45.164 -107.186 1.00 53.16 337 LEU A O 1
ATOM 2791 N N . GLU A 1 338 ? 81.788 43.106 -106.655 1.00 53.00 338 GLU A N 1
ATOM 2792 C CA . GLU A 1 338 ? 80.696 42.813 -105.704 1.00 53.00 338 GLU A CA 1
ATOM 2793 C C . GLU A 1 338 ? 81.029 43.192 -104.241 1.00 53.00 338 GLU A C 1
ATOM 2795 O O . GLU A 1 338 ? 80.120 43.408 -103.436 1.00 53.00 338 GLU A O 1
ATOM 2800 N N . TYR A 1 339 ? 82.306 43.419 -103.895 1.00 50.53 339 TYR A N 1
ATOM 2801 C CA . TYR A 1 339 ? 82.705 43.960 -102.581 1.00 50.53 339 TYR A CA 1
ATOM 2802 C C . TYR A 1 339 ? 82.210 45.407 -102.349 1.00 50.53 339 TYR A C 1
ATOM 2804 O O . TYR A 1 339 ? 81.889 45.788 -101.223 1.00 50.53 339 TYR A O 1
ATOM 2812 N N . HIS A 1 340 ? 82.032 46.199 -103.415 1.00 48.22 340 HIS A N 1
ATOM 2813 C CA . HIS A 1 340 ? 81.405 47.528 -103.345 1.00 48.22 340 HIS A CA 1
ATOM 2814 C C . HIS A 1 340 ? 79.868 47.492 -103.246 1.00 48.22 340 HIS A C 1
ATOM 2816 O O . HIS A 1 340 ? 79.260 48.470 -102.806 1.00 48.22 340 HIS A O 1
ATOM 2822 N N . ARG A 1 341 ? 79.234 46.366 -103.596 1.00 45.06 341 ARG A N 1
ATOM 2823 C CA . ARG A 1 341 ? 77.772 46.175 -103.562 1.00 45.06 341 ARG A CA 1
ATOM 2824 C C . ARG A 1 341 ? 77.267 45.636 -102.223 1.00 45.06 341 ARG A C 1
ATOM 2826 O O . ARG A 1 341 ? 76.169 45.985 -101.795 1.00 45.06 341 ARG A O 1
ATOM 2833 N N . TYR A 1 342 ? 78.104 44.886 -101.510 1.00 44.97 342 TYR A N 1
ATOM 2834 C CA . TYR A 1 342 ? 77.790 44.281 -100.210 1.00 44.97 342 TYR A CA 1
ATOM 2835 C C . TYR A 1 342 ? 77.721 45.282 -99.031 1.00 44.97 342 TYR A C 1
ATOM 2837 O O . TYR A 1 342 ? 77.297 44.929 -97.933 1.00 44.97 342 TYR A O 1
ATOM 2845 N N . ARG A 1 343 ? 78.071 46.563 -99.234 1.00 42.12 343 ARG A N 1
ATOM 2846 C CA . ARG A 1 343 ? 77.954 47.612 -98.197 1.00 42.12 343 ARG A CA 1
ATOM 2847 C C . ARG A 1 343 ? 76.560 48.268 -98.117 1.00 42.12 343 ARG A C 1
ATOM 2849 O O . ARG A 1 343 ? 76.325 49.049 -97.202 1.00 42.12 343 ARG A O 1
ATOM 2856 N N . MET A 1 344 ? 75.626 47.951 -99.021 1.00 37.47 344 MET A N 1
ATOM 2857 C CA . MET A 1 344 ? 74.307 48.615 -99.123 1.00 37.47 344 MET A CA 1
ATOM 2858 C C . MET A 1 344 ? 73.101 47.699 -98.838 1.00 37.47 344 MET A C 1
ATOM 2860 O O . MET A 1 344 ? 71.993 47.971 -99.297 1.00 37.47 344 MET A O 1
ATOM 2864 N N . GLN A 1 345 ? 73.276 46.628 -98.057 1.00 36.34 345 GLN A N 1
ATOM 2865 C CA . GLN A 1 345 ? 72.164 45.768 -97.639 1.00 36.34 345 GLN A CA 1
ATOM 2866 C C . GLN A 1 345 ? 72.249 45.410 -96.149 1.00 36.34 345 GLN A C 1
ATOM 2868 O O . GLN A 1 345 ? 72.961 44.496 -95.742 1.00 36.34 345 GLN A O 1
ATOM 2873 N N . LYS A 1 346 ? 71.473 46.116 -95.319 1.00 31.38 346 LYS A N 1
ATOM 2874 C CA . LYS A 1 346 ? 70.946 45.547 -94.071 1.00 31.38 346 LYS A CA 1
ATOM 2875 C C . LYS A 1 346 ? 69.640 46.247 -93.683 1.00 31.38 346 LYS A C 1
ATOM 2877 O O . LYS A 1 346 ? 69.658 47.313 -93.077 1.00 31.38 346 LYS A O 1
ATOM 2882 N N . SER A 1 347 ? 68.507 45.631 -94.016 1.00 30.98 347 SER A N 1
ATOM 2883 C CA . SER A 1 347 ? 67.212 45.914 -93.389 1.00 30.98 347 SER A CA 1
ATOM 2884 C C . SER A 1 347 ? 66.325 44.649 -93.346 1.00 30.98 347 SER A C 1
ATOM 2886 O O . SER A 1 347 ? 65.998 44.076 -94.377 1.00 30.98 347 SER A O 1
ATOM 2888 N N . PHE A 1 348 ? 65.968 44.273 -92.105 1.00 34.50 348 PHE A N 1
ATOM 2889 C CA . PHE A 1 348 ? 64.914 43.361 -91.593 1.00 34.50 348 PHE A CA 1
ATOM 2890 C C . PHE A 1 348 ? 64.979 41.834 -91.849 1.00 34.50 348 PHE A C 1
ATOM 2892 O O . PHE A 1 348 ? 65.404 41.383 -92.907 1.00 34.50 348 PHE A O 1
ATOM 2899 N N . PRO A 1 349 ? 64.567 41.029 -90.837 1.00 41.31 349 PRO A N 1
ATOM 2900 C CA . PRO A 1 349 ? 63.204 40.482 -90.870 1.00 41.31 349 PRO A CA 1
ATOM 2901 C C . PRO A 1 349 ? 62.440 40.495 -89.524 1.00 41.31 349 PRO A C 1
ATOM 2903 O O . PRO A 1 349 ? 62.961 40.164 -88.465 1.00 41.31 349 PRO A O 1
ATOM 2906 N N . THR A 1 350 ? 61.197 40.960 -89.644 1.00 40.22 350 THR A N 1
ATOM 2907 C CA . THR A 1 350 ? 59.883 40.426 -89.223 1.00 40.22 350 THR A CA 1
ATOM 2908 C C . THR A 1 350 ? 59.657 39.389 -88.085 1.00 40.22 350 THR A C 1
ATOM 2910 O O . THR A 1 350 ? 60.537 38.620 -87.716 1.00 40.22 350 THR A O 1
ATOM 2913 N N . PRO A 1 351 ? 58.404 39.363 -87.556 1.00 51.16 351 PRO A N 1
ATOM 2914 C CA . PRO A 1 351 ? 57.972 38.863 -86.247 1.00 51.16 351 PRO A CA 1
ATOM 2915 C C . PRO A 1 351 ? 57.144 37.560 -86.305 1.00 51.16 351 PRO A C 1
ATOM 2917 O O . PRO A 1 351 ? 56.538 37.266 -87.332 1.00 51.16 351 PRO A O 1
ATOM 2920 N N . ASN A 1 352 ? 57.039 36.827 -85.184 1.00 46.09 352 ASN A N 1
ATOM 2921 C CA . ASN A 1 352 ? 55.908 35.921 -84.888 1.00 46.09 352 ASN A CA 1
ATOM 2922 C C . ASN A 1 352 ? 55.973 35.335 -83.457 1.00 46.09 352 ASN A C 1
ATOM 2924 O O . ASN A 1 352 ? 56.409 34.208 -83.264 1.00 46.09 352 ASN A O 1
ATOM 2928 N N . VAL A 1 353 ? 55.529 36.090 -82.441 1.00 51.69 353 VAL A N 1
ATOM 2929 C CA . VAL A 1 353 ? 55.332 35.568 -81.059 1.00 51.69 353 VAL A CA 1
ATOM 2930 C C . VAL A 1 353 ? 53.914 35.853 -80.527 1.00 51.69 353 VAL A C 1
ATOM 2932 O O . VAL A 1 353 ? 53.534 35.406 -79.452 1.00 51.69 353 VAL A O 1
ATOM 2935 N N . LEU A 1 354 ? 53.058 36.545 -81.290 1.00 50.03 354 LEU A N 1
ATOM 2936 C CA . LEU A 1 354 ? 51.755 36.989 -80.775 1.00 50.03 354 LEU A CA 1
ATOM 2937 C C . LEU A 1 354 ? 50.618 35.952 -80.836 1.00 50.03 354 LEU A C 1
ATOM 2939 O O . LEU A 1 354 ? 49.576 36.193 -80.245 1.00 50.03 354 LEU A O 1
ATOM 2943 N N . ARG A 1 355 ? 50.788 34.798 -81.495 1.00 50.91 355 ARG A N 1
ATOM 2944 C CA . ARG A 1 355 ? 49.694 33.816 -81.671 1.00 50.91 355 ARG A CA 1
ATOM 2945 C C . ARG A 1 355 ? 49.634 32.729 -80.589 1.00 50.91 355 ARG A C 1
ATOM 2947 O O . ARG A 1 355 ? 48.610 32.076 -80.427 1.00 50.91 355 ARG A O 1
ATOM 2954 N N . GLU A 1 356 ? 50.709 32.548 -79.830 1.00 49.62 356 GLU A N 1
ATOM 2955 C CA . GLU A 1 356 ? 50.806 31.522 -78.779 1.00 49.62 356 GLU A CA 1
ATOM 2956 C C . GLU A 1 356 ? 50.311 32.044 -77.415 1.00 49.62 356 GLU A C 1
ATOM 2958 O O . GLU A 1 356 ? 49.763 31.301 -76.603 1.00 49.62 356 GLU A O 1
ATOM 2963 N N . HIS A 1 357 ? 50.401 33.360 -77.197 1.00 53.84 357 HIS A N 1
ATOM 2964 C CA . HIS A 1 357 ? 49.942 34.013 -75.968 1.00 53.84 357 HIS A CA 1
ATOM 2965 C C . HIS A 1 357 ? 48.413 34.167 -75.868 1.00 53.84 357 HIS A C 1
ATOM 2967 O O . HIS A 1 357 ? 47.883 34.234 -74.758 1.00 53.84 357 HIS A O 1
ATOM 2973 N N . GLU A 1 358 ? 47.691 34.184 -76.993 1.00 54.88 358 GLU A N 1
ATOM 2974 C CA . GLU A 1 358 ? 46.225 34.317 -77.004 1.00 54.88 358 GLU A CA 1
ATOM 2975 C C . GLU A 1 358 ? 45.511 32.993 -76.681 1.00 54.88 358 GLU A C 1
ATOM 2977 O O . GLU A 1 358 ? 44.542 32.991 -75.924 1.00 54.88 358 GLU A O 1
ATOM 2982 N N . MET A 1 359 ? 46.046 31.856 -77.140 1.00 56.78 359 MET A N 1
ATOM 2983 C CA . MET A 1 359 ? 45.494 30.519 -76.862 1.00 56.78 359 MET A CA 1
ATOM 2984 C C . MET A 1 359 ? 45.614 30.131 -75.380 1.00 56.78 359 MET A C 1
ATOM 2986 O O . MET A 1 359 ? 44.657 29.639 -74.781 1.00 56.78 359 MET A O 1
ATOM 2990 N N . ASN A 1 360 ? 46.754 30.433 -74.754 1.00 56.59 360 ASN A N 1
ATOM 2991 C CA . ASN A 1 360 ? 46.970 30.138 -73.335 1.00 56.59 360 ASN A CA 1
ATOM 2992 C C . ASN A 1 360 ? 46.111 31.029 -72.418 1.00 56.59 360 ASN A C 1
ATOM 2994 O O . ASN A 1 360 ? 45.690 30.596 -71.348 1.00 56.59 360 ASN A O 1
ATOM 2998 N N . SER A 1 361 ? 45.782 32.257 -72.837 1.00 56.59 361 SER A N 1
ATOM 2999 C CA . SER A 1 361 ? 44.944 33.164 -72.040 1.00 56.59 361 SER A CA 1
ATOM 3000 C C . SER A 1 361 ? 43.482 32.705 -71.943 1.00 56.59 361 SER A C 1
ATOM 3002 O O . SER A 1 361 ? 42.834 32.923 -70.917 1.00 56.59 361 SER A O 1
ATOM 3004 N N . GLU A 1 362 ? 42.949 32.044 -72.974 1.00 62.53 362 GLU A N 1
ATOM 3005 C CA . GLU A 1 362 ? 41.581 31.514 -72.938 1.00 62.53 362 GLU A CA 1
ATOM 3006 C C . GLU A 1 362 ? 41.451 30.235 -72.106 1.00 62.53 362 GLU A C 1
ATOM 3008 O O . GLU A 1 362 ? 40.429 30.043 -71.442 1.00 62.53 362 GLU A O 1
ATOM 3013 N N . GLN A 1 363 ? 42.488 29.397 -72.075 1.00 66.88 363 GLN A N 1
ATOM 3014 C CA . GLN A 1 363 ? 42.494 28.173 -71.274 1.00 66.88 363 GLN A CA 1
ATOM 3015 C C . GLN A 1 363 ? 42.457 28.482 -69.768 1.00 66.88 363 GLN A C 1
ATOM 3017 O O . GLN A 1 363 ? 41.592 27.971 -69.054 1.00 66.88 363 GLN A O 1
ATOM 3022 N N . PHE A 1 364 ? 43.273 29.435 -69.301 1.00 69.62 364 PHE A N 1
ATOM 3023 C CA . PHE A 1 364 ? 43.265 29.859 -67.895 1.00 69.62 364 PHE A CA 1
ATOM 3024 C C . PHE A 1 364 ? 41.945 30.510 -67.454 1.00 69.62 364 PHE A C 1
ATOM 3026 O O . PHE A 1 364 ? 41.582 30.445 -66.279 1.00 69.62 364 PHE A O 1
ATOM 3033 N N . LYS A 1 365 ? 41.188 31.123 -68.374 1.00 73.31 365 LYS A N 1
ATOM 3034 C CA . LYS A 1 365 ? 39.862 31.680 -68.055 1.00 73.31 365 LYS A CA 1
ATOM 3035 C C . LYS A 1 365 ? 38.816 30.592 -67.804 1.00 73.31 365 LYS A C 1
ATOM 3037 O O . LYS A 1 365 ? 37.941 30.798 -66.966 1.00 73.31 365 LYS A O 1
ATOM 3042 N N . ARG A 1 366 ? 38.898 29.451 -68.497 1.00 72.50 366 ARG A N 1
ATOM 3043 C CA . ARG A 1 366 ? 37.978 28.318 -68.289 1.00 72.50 366 ARG A CA 1
ATOM 3044 C C . ARG A 1 366 ? 38.269 27.610 -66.969 1.00 72.50 366 ARG A C 1
ATOM 3046 O O . ARG A 1 366 ? 37.358 27.452 -66.166 1.00 72.50 366 ARG A O 1
ATOM 3053 N N . GLU A 1 367 ? 39.539 27.326 -66.693 1.00 75.94 367 GLU A N 1
ATOM 3054 C CA . GLU A 1 367 ? 39.967 26.713 -65.426 1.00 75.94 367 GLU A CA 1
ATOM 3055 C C . GLU A 1 367 ? 39.617 27.588 -64.213 1.00 75.94 367 GLU A C 1
ATOM 3057 O O . GLU A 1 367 ? 39.142 27.092 -63.192 1.00 75.94 367 GLU A O 1
ATOM 3062 N N . LYS A 1 368 ? 39.762 28.915 -64.335 1.00 77.94 368 LYS A N 1
ATOM 3063 C CA . LYS A 1 368 ? 39.358 29.851 -63.280 1.00 77.94 368 LYS A CA 1
ATOM 3064 C C . LYS A 1 368 ? 37.856 29.780 -62.975 1.00 77.94 368 LYS A C 1
ATOM 3066 O O . LYS A 1 368 ? 37.479 29.811 -61.805 1.00 77.94 368 LYS A O 1
ATOM 3071 N N . ASN A 1 369 ? 37.007 29.674 -63.998 1.00 79.69 369 ASN A N 1
ATOM 3072 C CA . ASN A 1 369 ? 35.558 29.583 -63.805 1.00 79.69 369 ASN A CA 1
ATOM 3073 C C . ASN A 1 369 ? 35.140 28.262 -63.138 1.00 79.69 369 ASN A C 1
ATOM 3075 O O . ASN A 1 369 ? 34.263 28.282 -62.275 1.00 79.69 369 ASN A O 1
ATOM 3079 N N . ASP A 1 370 ? 35.788 27.145 -63.475 1.00 77.75 370 ASP A N 1
ATOM 3080 C CA . ASP A 1 370 ? 35.513 25.849 -62.840 1.00 77.75 370 ASP A CA 1
ATOM 3081 C C . ASP A 1 370 ? 35.917 25.851 -61.357 1.00 77.75 370 ASP A C 1
ATOM 3083 O O . ASP A 1 370 ? 35.151 25.409 -60.496 1.00 77.75 370 ASP A O 1
ATOM 3087 N N . ILE A 1 371 ? 37.070 26.445 -61.025 1.00 79.00 371 ILE A N 1
ATOM 3088 C CA . ILE A 1 371 ? 37.514 26.619 -59.632 1.00 79.00 371 ILE A CA 1
ATOM 3089 C C . ILE A 1 371 ? 36.544 27.525 -58.855 1.00 79.00 371 ILE A C 1
ATOM 3091 O O . ILE A 1 371 ? 36.209 27.240 -57.703 1.00 79.00 371 ILE A O 1
ATOM 3095 N N . GLU A 1 372 ? 36.044 28.604 -59.465 1.00 81.38 372 GLU A N 1
ATOM 3096 C CA . GLU A 1 372 ? 35.070 29.495 -58.823 1.00 81.38 372 GLU A CA 1
ATOM 3097 C C . GLU A 1 372 ? 33.721 28.805 -58.551 1.00 81.38 372 GLU A C 1
ATOM 3099 O O . GLU A 1 372 ? 33.105 29.064 -57.512 1.00 81.38 372 GLU A O 1
ATOM 3104 N N . GLN A 1 373 ? 33.272 27.898 -59.423 1.00 80.44 373 GLN A N 1
ATOM 3105 C CA . GLN A 1 373 ? 32.067 27.094 -59.185 1.00 80.44 373 GLN A CA 1
ATOM 3106 C C . GLN A 1 373 ? 32.266 26.081 -58.052 1.00 80.44 373 GLN A C 1
ATOM 3108 O O . GLN A 1 373 ? 31.419 25.986 -57.161 1.00 80.44 373 GLN A O 1
ATOM 3113 N N . GLN A 1 374 ? 33.408 25.390 -58.020 1.00 85.25 374 GLN A N 1
ATOM 3114 C CA . GLN A 1 374 ? 33.742 24.469 -56.929 1.00 85.25 374 GLN A CA 1
ATOM 3115 C C . GLN A 1 374 ? 33.831 25.198 -55.579 1.00 85.25 374 GLN A C 1
ATOM 3117 O O . GLN A 1 374 ? 33.302 24.722 -54.573 1.00 85.25 374 GLN A O 1
ATOM 3122 N N . LEU A 1 375 ? 34.408 26.404 -55.553 1.00 82.19 375 LEU A N 1
ATOM 3123 C CA . LEU A 1 375 ? 34.460 27.236 -54.348 1.00 82.19 375 LEU A CA 1
ATOM 3124 C C . LEU A 1 375 ? 33.073 27.663 -53.855 1.00 82.19 375 LEU A C 1
ATOM 3126 O O . LEU A 1 375 ? 32.885 27.798 -52.645 1.00 82.19 375 LEU A O 1
ATOM 3130 N N . ARG A 1 376 ? 32.092 27.868 -54.744 1.00 83.31 376 ARG A N 1
ATOM 3131 C CA . ARG A 1 376 ? 30.706 28.145 -54.326 1.00 83.31 376 ARG A CA 1
ATOM 3132 C C . ARG A 1 376 ? 30.085 26.946 -53.616 1.00 83.31 376 ARG A C 1
ATOM 3134 O O . ARG A 1 376 ? 29.532 27.133 -52.537 1.00 83.31 376 ARG A O 1
ATOM 3141 N N . PHE A 1 377 ? 30.250 25.742 -54.161 1.00 83.12 377 PHE A N 1
ATOM 3142 C CA . PHE A 1 377 ? 29.736 24.515 -53.543 1.00 83.12 377 PHE A CA 1
ATOM 3143 C C . PHE A 1 377 ? 30.364 24.259 -52.164 1.00 83.12 377 PHE A C 1
ATOM 3145 O O . PHE A 1 377 ? 29.667 23.984 -51.189 1.00 83.12 377 PHE A O 1
ATOM 3152 N N . VAL A 1 378 ? 31.683 24.443 -52.040 1.00 86.31 378 VAL A N 1
ATOM 3153 C CA . VAL A 1 378 ? 32.381 24.315 -50.750 1.00 86.31 378 VAL A CA 1
ATOM 3154 C C . VAL A 1 378 ? 31.891 25.356 -49.740 1.00 86.31 378 VAL A C 1
ATOM 3156 O O . VAL A 1 378 ? 31.683 25.022 -48.576 1.00 86.31 378 VAL A O 1
ATOM 3159 N N . ARG A 1 379 ? 31.660 26.607 -50.158 1.00 88.88 379 ARG A N 1
ATOM 3160 C CA . ARG A 1 379 ? 31.115 27.649 -49.268 1.00 88.88 379 ARG A CA 1
ATOM 3161 C C . ARG A 1 379 ? 29.705 27.321 -48.788 1.00 88.88 379 ARG A C 1
ATOM 3163 O O . ARG A 1 379 ? 29.410 27.540 -47.619 1.00 88.88 379 ARG A O 1
ATOM 3170 N N . GLU A 1 380 ? 28.858 26.777 -49.653 1.00 87.62 380 GLU A N 1
ATOM 3171 C CA . GLU A 1 380 ? 27.506 26.351 -49.283 1.00 87.62 380 GLU A CA 1
ATOM 3172 C C . GLU A 1 380 ? 27.531 25.210 -48.256 1.00 87.62 380 GLU A C 1
ATOM 3174 O O . GLU A 1 380 ? 26.845 25.284 -47.235 1.00 87.62 380 GLU A O 1
ATOM 3179 N N . ASN A 1 381 ? 28.420 24.231 -48.437 1.00 89.44 381 ASN A N 1
ATOM 3180 C CA . ASN A 1 381 ? 28.641 23.168 -47.454 1.00 89.44 381 ASN A CA 1
ATOM 3181 C C . ASN A 1 381 ? 29.168 23.711 -46.117 1.00 89.44 381 ASN A C 1
ATOM 3183 O O . ASN A 1 381 ? 28.742 23.257 -45.057 1.00 89.44 381 ASN A O 1
ATOM 3187 N N . ILE A 1 382 ? 30.055 24.713 -46.139 1.00 90.19 382 ILE A N 1
ATOM 3188 C CA . ILE A 1 382 ? 30.535 25.377 -44.916 1.00 90.19 382 ILE A CA 1
ATOM 3189 C C . ILE A 1 382 ? 29.375 26.052 -44.173 1.00 90.19 382 ILE A C 1
ATOM 3191 O O . ILE A 1 382 ? 29.283 25.905 -42.956 1.00 90.19 382 ILE A O 1
ATOM 3195 N N . TYR A 1 383 ? 28.461 26.734 -44.871 1.00 90.75 383 TYR A N 1
ATOM 3196 C CA . TYR A 1 383 ? 27.287 27.338 -44.231 1.00 90.75 383 TYR A CA 1
ATOM 3197 C C . TYR A 1 383 ? 26.343 26.292 -43.624 1.00 90.75 383 TYR A C 1
ATOM 3199 O O . TYR A 1 383 ? 25.838 26.486 -42.517 1.00 90.75 383 TYR A O 1
ATOM 3207 N N . GLN A 1 384 ? 26.139 25.160 -44.302 1.00 88.69 384 GLN A N 1
ATOM 3208 C CA . GLN A 1 384 ? 25.339 24.058 -43.761 1.00 88.69 384 GLN A CA 1
ATOM 3209 C C . GLN A 1 384 ? 25.979 23.454 -42.504 1.00 88.69 384 GLN A C 1
ATOM 3211 O O . GLN A 1 384 ? 25.290 23.241 -41.505 1.00 88.69 384 GLN A O 1
ATOM 3216 N N . LEU A 1 385 ? 27.297 23.237 -42.515 1.00 89.38 385 LEU A N 1
ATOM 3217 C CA . LEU A 1 385 ? 28.035 22.749 -41.348 1.00 89.38 385 LEU A CA 1
ATOM 3218 C C . LEU A 1 385 ? 27.995 23.749 -40.187 1.00 89.38 385 LEU A C 1
ATOM 3220 O O . LEU A 1 385 ? 27.794 23.341 -39.048 1.00 89.38 385 LEU A O 1
ATOM 3224 N N . GLN A 1 386 ? 28.113 25.052 -40.455 1.00 90.50 386 GLN A N 1
ATOM 3225 C CA . GLN A 1 386 ? 27.979 26.093 -39.429 1.00 90.50 386 GLN A CA 1
ATOM 3226 C C . GLN A 1 386 ? 26.588 26.091 -38.784 1.00 90.50 386 GLN A C 1
ATOM 3228 O O . GLN A 1 386 ? 26.486 26.150 -37.561 1.00 90.50 386 GLN A O 1
ATOM 3233 N N . SER A 1 387 ? 25.523 25.936 -39.576 1.00 90.44 387 SER A N 1
ATOM 3234 C CA . SER A 1 387 ? 24.160 25.813 -39.046 1.00 90.44 387 SER A CA 1
ATOM 3235 C C . SER A 1 387 ? 23.986 24.560 -38.178 1.00 90.44 387 SER A C 1
ATOM 3237 O O . SER A 1 387 ? 23.354 24.611 -37.122 1.00 90.44 387 SER A O 1
ATOM 3239 N N . GLN A 1 388 ? 24.582 23.432 -38.576 1.00 91.44 388 GLN A N 1
ATOM 3240 C CA . GLN A 1 388 ? 24.558 22.211 -37.767 1.00 91.44 388 GLN A CA 1
ATOM 3241 C C . GLN A 1 388 ? 25.336 22.369 -36.457 1.00 91.44 388 GLN A C 1
ATOM 3243 O O . GLN A 1 388 ? 24.862 21.905 -35.420 1.00 91.44 388 GLN A O 1
ATOM 3248 N N . ILE A 1 389 ? 26.488 23.046 -36.486 1.00 89.31 389 ILE A N 1
ATOM 3249 C CA . ILE A 1 389 ? 27.271 23.366 -35.286 1.00 89.31 389 ILE A CA 1
ATOM 3250 C C . ILE A 1 389 ? 26.430 24.203 -34.318 1.00 89.31 389 ILE A C 1
ATOM 3252 O O . ILE A 1 389 ? 26.322 23.828 -33.155 1.00 89.31 389 ILE A O 1
ATOM 3256 N N . GLU A 1 390 ? 25.745 25.246 -34.790 1.00 93.62 390 GLU A N 1
ATOM 3257 C CA . GLU A 1 390 ? 24.893 26.097 -33.945 1.00 93.62 390 GLU A CA 1
ATOM 3258 C C . GLU A 1 390 ? 23.741 25.306 -33.288 1.00 93.62 390 GLU A C 1
ATOM 3260 O O . GLU A 1 390 ? 23.444 25.463 -32.099 1.00 93.62 390 GLU A O 1
ATOM 3265 N N . ILE A 1 391 ? 23.120 24.380 -34.029 1.00 92.19 391 ILE A N 1
ATOM 3266 C CA . ILE A 1 391 ? 22.084 23.486 -33.488 1.00 92.19 391 ILE A CA 1
ATOM 3267 C C . ILE A 1 391 ? 22.661 22.560 -32.407 1.00 92.19 391 ILE A C 1
ATOM 3269 O O . ILE A 1 391 ? 22.005 22.311 -31.391 1.00 92.19 391 ILE A O 1
ATOM 3273 N N . ILE A 1 392 ? 23.864 22.024 -32.619 1.00 91.31 392 ILE A N 1
ATOM 3274 C CA . ILE A 1 392 ? 24.537 21.145 -31.656 1.00 91.31 392 ILE A CA 1
ATOM 3275 C C . ILE A 1 392 ? 24.945 21.930 -30.406 1.00 91.31 392 ILE A C 1
ATOM 3277 O O . ILE A 1 392 ? 24.698 21.458 -29.300 1.00 91.31 392 ILE A O 1
ATOM 3281 N N . GLU A 1 393 ? 25.491 23.136 -30.548 1.00 92.31 393 GLU A N 1
ATOM 3282 C CA . GLU A 1 393 ? 25.850 24.006 -29.423 1.00 92.31 393 GLU A CA 1
ATOM 3283 C C . GLU A 1 393 ? 24.637 24.331 -28.550 1.00 92.31 393 GLU A C 1
ATOM 3285 O O . GLU A 1 393 ? 24.712 24.241 -27.321 1.00 92.31 393 GLU A O 1
ATOM 3290 N N . LYS A 1 394 ? 23.487 24.616 -29.171 1.00 92.88 394 LYS A N 1
ATOM 3291 C CA . LYS A 1 394 ? 22.232 24.829 -28.445 1.00 92.88 394 LYS A CA 1
ATOM 3292 C C . LYS A 1 394 ? 21.796 23.580 -27.673 1.00 92.88 394 LYS A C 1
ATOM 3294 O O . LYS A 1 394 ? 21.443 23.684 -26.502 1.00 92.88 394 LYS A O 1
ATOM 3299 N N . LYS A 1 395 ? 21.889 22.393 -28.285 1.00 91.75 395 LYS A N 1
ATOM 3300 C CA . LYS A 1 395 ? 21.594 21.118 -27.603 1.00 91.75 395 LYS A CA 1
ATOM 3301 C C . LYS A 1 395 ? 22.542 20.851 -26.433 1.00 91.75 395 LYS A C 1
ATOM 3303 O O . LYS A 1 395 ? 22.087 20.413 -25.383 1.00 91.75 395 LYS A O 1
ATOM 3308 N N . ILE A 1 396 ? 23.833 21.149 -26.586 1.00 89.75 396 ILE A N 1
ATOM 3309 C CA . ILE A 1 396 ? 24.824 21.020 -25.507 1.00 89.75 396 ILE A CA 1
ATOM 3310 C C . ILE A 1 396 ? 24.479 21.962 -24.346 1.00 89.75 396 ILE A C 1
ATOM 3312 O O . ILE A 1 396 ? 24.607 21.580 -23.182 1.00 89.75 396 ILE A O 1
ATOM 3316 N N . LEU A 1 397 ? 24.039 23.189 -24.637 1.00 93.75 397 LEU A N 1
ATOM 3317 C CA . LEU A 1 397 ? 23.627 24.141 -23.607 1.00 93.75 397 LEU A CA 1
ATOM 3318 C C . LEU A 1 397 ? 22.392 23.643 -22.838 1.00 93.75 397 LEU A C 1
ATOM 3320 O O . LEU A 1 397 ? 22.397 23.665 -21.606 1.00 93.75 397 LEU A O 1
ATOM 3324 N N . ASP A 1 398 ? 21.384 23.135 -23.548 1.00 90.44 398 ASP A N 1
ATOM 3325 C CA . ASP A 1 398 ? 20.177 22.559 -22.943 1.00 90.44 398 ASP A CA 1
ATOM 3326 C C . ASP A 1 398 ? 20.511 21.325 -22.082 1.00 90.44 398 ASP A C 1
ATOM 3328 O O . ASP A 1 398 ? 20.018 21.190 -20.957 1.00 90.44 398 ASP A O 1
ATOM 3332 N N . GLU A 1 399 ? 21.411 20.453 -22.551 1.00 89.44 399 GLU A N 1
ATOM 3333 C CA . GLU A 1 399 ? 21.899 19.318 -21.762 1.00 89.44 399 GLU A CA 1
ATOM 3334 C C . GLU A 1 399 ? 22.640 19.770 -20.501 1.00 89.44 399 GLU A C 1
ATOM 3336 O O . GLU A 1 399 ? 22.405 19.206 -19.433 1.00 89.44 399 GLU A O 1
ATOM 3341 N N . ARG A 1 400 ? 23.471 20.821 -20.560 1.00 89.44 400 ARG A N 1
ATOM 3342 C CA . ARG A 1 400 ? 24.147 21.361 -19.367 1.00 89.44 400 ARG A CA 1
ATOM 3343 C C . ARG A 1 400 ? 23.151 21.842 -18.315 1.00 89.44 400 ARG A C 1
ATOM 3345 O O . ARG A 1 400 ? 23.288 21.473 -17.147 1.00 89.44 400 ARG A O 1
ATOM 3352 N N . VAL A 1 401 ? 22.122 22.590 -18.713 1.00 91.38 401 VAL A N 1
ATOM 3353 C CA . VAL A 1 401 ? 21.051 23.023 -17.796 1.00 91.38 401 VAL A CA 1
ATOM 3354 C C . VAL A 1 401 ? 20.347 21.810 -17.179 1.00 91.38 401 VAL A C 1
ATOM 3356 O O . VAL A 1 401 ? 20.100 21.772 -15.969 1.00 91.38 401 VAL A O 1
ATOM 3359 N N . ASN A 1 402 ? 20.095 20.771 -17.979 1.00 88.50 402 ASN A N 1
ATOM 3360 C CA . ASN A 1 402 ? 19.496 19.535 -17.491 1.00 88.50 402 ASN A CA 1
ATOM 3361 C C . ASN A 1 402 ? 20.412 18.805 -16.486 1.00 88.50 402 ASN A C 1
ATOM 3363 O O . ASN A 1 402 ? 19.956 18.428 -15.406 1.00 88.50 402 ASN A O 1
ATOM 3367 N N . THR A 1 403 ? 21.719 18.690 -16.756 1.00 89.25 403 THR A N 1
ATOM 3368 C CA . THR A 1 403 ? 22.682 18.084 -15.814 1.00 89.25 403 THR A CA 1
ATOM 3369 C C . THR A 1 403 ? 22.772 18.835 -14.484 1.00 89.25 403 THR A C 1
ATOM 3371 O O . THR A 1 403 ? 22.926 18.210 -13.430 1.00 89.25 403 THR A O 1
ATOM 3374 N N . GLU A 1 404 ? 22.608 20.161 -14.485 1.00 90.44 404 GLU A N 1
ATOM 3375 C CA . GLU A 1 404 ? 22.563 20.950 -13.253 1.00 90.44 404 GLU A CA 1
ATOM 3376 C C . GLU A 1 404 ? 21.293 20.647 -12.437 1.00 90.44 404 GLU A C 1
ATOM 3378 O O . GLU A 1 404 ? 21.351 20.517 -11.210 1.00 90.44 404 GLU A O 1
ATOM 3383 N N . SER A 1 405 ? 20.149 20.467 -13.106 1.00 86.75 405 SER A N 1
ATOM 3384 C CA . SER A 1 405 ? 18.893 20.063 -12.460 1.00 86.75 405 SER A CA 1
ATOM 3385 C C . SER A 1 405 ? 18.974 18.650 -11.858 1.00 86.75 405 SER A C 1
ATOM 3387 O O . SER A 1 405 ? 18.526 18.423 -10.727 1.00 86.75 405 SER A O 1
ATOM 3389 N N . ILE A 1 406 ? 19.644 17.724 -12.552 1.00 86.69 406 ILE A N 1
ATOM 3390 C CA . ILE A 1 406 ? 19.929 16.369 -12.065 1.00 86.69 406 ILE A CA 1
ATOM 3391 C C . ILE A 1 406 ? 20.861 16.435 -10.852 1.00 86.69 406 ILE A C 1
ATOM 3393 O O . ILE A 1 406 ? 20.587 15.797 -9.838 1.00 86.69 406 ILE A O 1
ATOM 3397 N N . SER A 1 407 ? 21.904 17.266 -10.899 1.00 89.56 407 SER A N 1
ATOM 3398 C CA . SER A 1 407 ? 22.835 17.460 -9.778 1.00 89.56 407 SER A CA 1
ATOM 3399 C C . SER A 1 407 ? 22.134 18.020 -8.534 1.00 89.56 407 SER A C 1
ATOM 3401 O O . SER A 1 407 ? 22.392 17.574 -7.415 1.00 89.56 407 SER A O 1
ATOM 3403 N N . LYS A 1 408 ? 21.206 18.975 -8.703 1.00 91.06 408 LYS A N 1
ATOM 3404 C CA . LYS A 1 408 ? 20.363 19.491 -7.606 1.00 91.06 408 LYS A CA 1
ATOM 3405 C C . LYS A 1 408 ? 19.470 18.391 -7.027 1.00 91.06 408 LYS A C 1
ATOM 3407 O O . LYS A 1 408 ? 19.403 18.242 -5.807 1.00 91.06 408 LYS A O 1
ATOM 3412 N N . SER A 1 409 ? 18.855 17.585 -7.890 1.00 88.69 409 SER A N 1
ATOM 3413 C CA . SER A 1 409 ? 18.014 16.454 -7.483 1.00 88.69 409 SER A CA 1
ATOM 3414 C C . SER A 1 409 ? 18.814 15.375 -6.742 1.00 88.69 409 SER A C 1
ATOM 3416 O O . SER A 1 409 ? 18.358 14.870 -5.720 1.00 88.69 409 SER A O 1
ATOM 3418 N N . GLN A 1 410 ? 20.040 15.076 -7.182 1.00 90.12 410 GLN A N 1
ATOM 3419 C CA . GLN A 1 410 ? 20.949 14.149 -6.501 1.00 90.12 410 GLN A CA 1
ATOM 3420 C C . GLN A 1 410 ? 21.354 14.650 -5.112 1.00 90.12 410 GLN A C 1
ATOM 3422 O O . GLN A 1 410 ? 21.333 13.871 -4.165 1.00 90.12 410 GLN A O 1
ATOM 3427 N N . ARG A 1 411 ? 21.655 15.947 -4.947 1.00 91.12 411 ARG A N 1
ATOM 3428 C CA . ARG A 1 411 ? 21.932 16.523 -3.616 1.00 91.12 411 ARG A CA 1
ATOM 3429 C C . ARG A 1 411 ? 20.738 16.378 -2.674 1.00 91.12 411 ARG A C 1
ATOM 3431 O O . ARG A 1 411 ? 20.921 16.011 -1.517 1.00 91.12 411 ARG A O 1
ATOM 3438 N N . HIS A 1 412 ? 19.526 16.627 -3.172 1.00 91.62 412 HIS A N 1
ATOM 3439 C CA . HIS A 1 412 ? 18.304 16.440 -2.391 1.00 91.62 412 HIS A CA 1
ATOM 3440 C C . HIS A 1 412 ? 18.101 14.968 -2.000 1.00 91.62 412 HIS A C 1
ATOM 3442 O O . HIS A 1 412 ? 17.755 14.670 -0.861 1.00 91.62 412 HIS A O 1
ATOM 3448 N N . LEU A 1 413 ? 18.379 14.038 -2.916 1.00 89.62 413 LEU A N 1
ATOM 3449 C CA . LEU A 1 413 ? 18.299 12.602 -2.653 1.00 89.62 413 LEU A CA 1
ATOM 3450 C C . LEU A 1 413 ? 19.315 12.169 -1.582 1.00 89.62 413 LEU A C 1
ATOM 3452 O O . LEU A 1 413 ? 18.940 11.457 -0.654 1.00 89.62 413 LEU A O 1
ATOM 3456 N N . SER A 1 414 ? 20.555 12.664 -1.637 1.00 93.00 414 SER A N 1
ATOM 3457 C CA . SER A 1 414 ? 21.560 12.421 -0.592 1.00 93.00 414 SER A CA 1
ATOM 3458 C C . SER A 1 414 ? 21.125 12.958 0.776 1.00 93.00 414 SER A C 1
ATOM 3460 O O . SER A 1 414 ? 21.310 12.279 1.784 1.00 93.00 414 SER A O 1
ATOM 3462 N N . MET A 1 415 ? 20.499 14.140 0.822 1.00 93.88 415 MET A N 1
ATOM 3463 C CA . MET A 1 415 ? 19.956 14.707 2.063 1.00 93.88 415 MET A CA 1
ATOM 3464 C C . MET A 1 415 ? 18.815 13.847 2.625 1.00 93.88 415 MET A C 1
ATOM 3466 O O . MET A 1 415 ? 18.794 13.555 3.818 1.00 93.88 415 MET A O 1
ATOM 3470 N N . LEU A 1 416 ? 17.895 13.380 1.774 1.00 92.25 416 LEU A N 1
ATOM 3471 C CA . LEU A 1 416 ? 16.826 12.468 2.191 1.00 92.25 416 LEU A CA 1
ATOM 3472 C C . LEU A 1 416 ? 17.375 11.131 2.702 1.00 92.25 416 LEU A C 1
ATOM 3474 O O . LEU A 1 416 ? 16.906 10.633 3.720 1.00 92.25 416 LEU A O 1
ATOM 3478 N N . GLN A 1 417 ? 18.389 10.566 2.044 1.00 91.75 417 GLN A N 1
ATOM 3479 C CA . GLN A 1 417 ? 19.047 9.341 2.506 1.00 91.75 417 GLN A CA 1
ATOM 3480 C C . GLN A 1 417 ? 19.727 9.519 3.865 1.00 91.75 417 GLN A C 1
ATOM 3482 O O . GLN A 1 417 ? 19.717 8.593 4.673 1.00 91.75 417 GLN A O 1
ATOM 3487 N N . GLN A 1 418 ? 20.309 10.690 4.130 1.00 94.44 418 GLN A N 1
ATOM 3488 C CA . GLN A 1 418 ? 20.861 11.001 5.445 1.00 94.44 418 GLN A CA 1
ATOM 3489 C C . GLN A 1 418 ? 19.758 11.048 6.511 1.00 94.44 418 GLN A C 1
ATOM 3491 O O . GLN A 1 418 ? 19.903 10.416 7.554 1.00 94.44 418 GLN A O 1
ATOM 3496 N N . ILE A 1 419 ? 18.634 11.714 6.227 1.00 94.19 419 ILE A N 1
ATOM 3497 C CA . ILE A 1 419 ? 17.485 11.772 7.146 1.00 94.19 419 ILE A CA 1
ATOM 3498 C C . ILE A 1 419 ? 16.935 10.367 7.422 1.00 94.19 419 ILE A C 1
ATOM 3500 O O . ILE A 1 419 ? 16.608 10.055 8.565 1.00 94.19 419 ILE A O 1
ATOM 3504 N N . ILE A 1 420 ? 16.842 9.507 6.403 1.00 90.56 420 ILE A N 1
ATOM 3505 C CA . ILE A 1 420 ? 16.398 8.116 6.576 1.00 90.56 420 ILE A CA 1
ATOM 3506 C C . ILE A 1 420 ? 17.343 7.370 7.521 1.00 90.56 420 ILE A C 1
ATOM 3508 O O . ILE A 1 420 ? 16.865 6.803 8.497 1.00 90.56 420 ILE A O 1
ATOM 3512 N N . ARG A 1 421 ? 18.664 7.453 7.310 1.00 92.31 421 ARG A N 1
ATOM 3513 C CA . ARG A 1 421 ? 19.650 6.825 8.209 1.00 92.31 421 ARG A CA 1
ATOM 3514 C C . ARG A 1 421 ? 19.548 7.341 9.643 1.00 92.31 421 ARG A C 1
ATOM 3516 O O . ARG A 1 421 ? 19.607 6.560 10.585 1.00 92.31 421 ARG A O 1
ATOM 3523 N N . GLU A 1 422 ? 19.361 8.646 9.830 1.00 94.62 422 GLU A N 1
ATOM 3524 C CA . GLU A 1 422 ? 19.161 9.227 11.164 1.00 94.62 422 GLU A CA 1
ATOM 3525 C C . GLU A 1 422 ? 17.888 8.686 11.836 1.00 94.62 422 GLU A C 1
ATOM 3527 O O . GLU A 1 422 ? 17.892 8.403 13.034 1.00 94.62 422 GLU A O 1
ATOM 3532 N N . ARG A 1 423 ? 16.802 8.493 11.077 1.00 93.00 423 ARG A N 1
ATOM 3533 C CA . ARG A 1 423 ? 15.555 7.902 11.590 1.00 93.00 423 ARG A CA 1
ATOM 3534 C C . ARG A 1 423 ? 15.674 6.409 11.880 1.00 93.00 423 ARG A C 1
ATOM 3536 O O . ARG A 1 423 ? 15.090 5.957 12.861 1.00 93.00 423 ARG A O 1
ATOM 3543 N N . GLU A 1 424 ? 16.416 5.665 11.069 1.00 92.19 424 GLU A N 1
ATOM 3544 C CA . GLU A 1 424 ? 16.712 4.248 11.305 1.00 92.19 424 GLU A CA 1
ATOM 3545 C C . GLU A 1 424 ? 17.522 4.066 12.591 1.00 92.19 424 GLU A C 1
ATOM 3547 O O . GLU A 1 424 ? 17.126 3.273 13.442 1.00 92.19 424 GLU A O 1
ATOM 3552 N N . ASN A 1 425 ? 18.558 4.883 12.801 1.00 94.06 425 ASN A N 1
ATOM 3553 C CA . ASN A 1 425 ? 19.342 4.868 14.037 1.00 94.06 425 ASN A CA 1
ATOM 3554 C C . ASN A 1 425 ? 18.474 5.190 15.267 1.00 94.06 425 ASN A C 1
ATOM 3556 O O . ASN A 1 425 ? 18.539 4.488 16.273 1.00 94.06 425 ASN A O 1
ATOM 3560 N N . GLN A 1 426 ? 17.605 6.208 15.181 1.00 94.31 426 GLN A N 1
ATOM 3561 C CA . GLN A 1 426 ? 16.653 6.525 16.258 1.00 94.31 426 GLN A CA 1
ATOM 3562 C C . GLN A 1 426 ? 15.708 5.354 16.548 1.00 94.31 426 GLN A C 1
ATOM 3564 O O . GLN A 1 426 ? 15.412 5.054 17.705 1.00 94.31 426 GLN A O 1
ATOM 3569 N N . LEU A 1 427 ? 15.213 4.683 15.506 1.00 93.88 427 LEU A N 1
ATOM 3570 C CA . LEU A 1 427 ? 14.354 3.518 15.669 1.00 93.88 427 LEU A CA 1
ATOM 3571 C C . LEU A 1 427 ? 15.109 2.378 16.363 1.00 93.88 427 LEU A C 1
ATOM 3573 O O . LEU A 1 427 ? 14.575 1.780 17.296 1.00 93.88 427 LEU A O 1
ATOM 3577 N N . GLU A 1 428 ? 16.347 2.108 15.965 1.00 93.81 428 GLU A N 1
ATOM 3578 C CA . GLU A 1 428 ? 17.177 1.069 16.569 1.00 93.81 428 GLU A CA 1
ATOM 3579 C C . GLU A 1 428 ? 17.456 1.348 18.054 1.00 93.81 428 GLU A C 1
ATOM 3581 O O . GLU A 1 428 ? 17.258 0.463 18.889 1.00 93.81 428 GLU A O 1
ATOM 3586 N N . GLU A 1 429 ? 17.770 2.595 18.419 1.00 94.12 429 GLU A N 1
ATOM 3587 C CA . GLU A 1 429 ? 17.891 3.018 19.820 1.00 94.12 429 GLU A CA 1
ATOM 3588 C C . GLU A 1 429 ? 16.592 2.775 20.605 1.00 94.12 429 GLU A C 1
ATOM 3590 O O . GLU A 1 429 ? 16.616 2.221 21.708 1.00 94.12 429 GLU A O 1
ATOM 3595 N N . THR A 1 430 ? 15.428 3.117 20.038 1.00 93.50 430 THR A N 1
ATOM 3596 C CA . THR A 1 430 ? 14.143 2.860 20.714 1.00 93.50 430 THR A CA 1
ATOM 3597 C C . THR A 1 430 ? 13.842 1.369 20.866 1.00 93.50 430 THR A C 1
ATOM 3599 O O . THR A 1 430 ? 13.270 0.962 21.882 1.00 93.50 430 THR A O 1
ATOM 3602 N N . ILE A 1 431 ? 14.249 0.533 19.906 1.00 92.50 431 ILE A N 1
ATOM 3603 C CA . ILE A 1 431 ? 14.134 -0.925 20.002 1.00 92.50 431 ILE A CA 1
ATOM 3604 C C . ILE A 1 431 ? 15.038 -1.440 21.123 1.00 92.50 431 ILE A C 1
ATOM 3606 O O . ILE A 1 431 ? 14.565 -2.207 21.963 1.00 92.50 431 ILE A O 1
ATOM 3610 N N . GLN A 1 432 ? 16.288 -0.978 21.203 1.00 94.25 432 GLN A N 1
ATOM 3611 C CA . GLN A 1 432 ? 17.207 -1.344 22.282 1.00 94.25 432 GLN A CA 1
ATOM 3612 C C . GLN A 1 432 ? 16.641 -0.951 23.654 1.00 94.25 432 GLN A C 1
ATOM 3614 O O . GLN A 1 432 ? 16.540 -1.802 24.541 1.00 94.25 432 GLN A O 1
ATOM 3619 N N . ILE A 1 433 ? 16.155 0.284 23.820 1.00 93.69 433 ILE A N 1
ATOM 3620 C CA . ILE A 1 433 ? 15.499 0.746 25.059 1.00 93.69 433 ILE A CA 1
ATOM 3621 C C . ILE A 1 433 ? 14.275 -0.118 25.392 1.00 93.69 433 ILE A C 1
ATOM 3623 O O . ILE A 1 433 ? 14.070 -0.527 26.534 1.00 93.69 433 ILE A O 1
ATOM 3627 N N . ARG A 1 434 ? 13.455 -0.462 24.396 1.00 95.00 434 ARG A N 1
ATOM 3628 C CA . ARG A 1 434 ? 12.304 -1.344 24.607 1.00 95.00 434 ARG A CA 1
ATOM 3629 C C . ARG A 1 434 ? 12.737 -2.738 25.060 1.00 95.00 434 ARG A C 1
ATOM 3631 O O . ARG A 1 434 ? 12.091 -3.306 25.939 1.00 95.00 434 ARG A O 1
ATOM 3638 N N . THR A 1 435 ? 13.793 -3.304 24.477 1.00 92.25 435 THR A N 1
ATOM 3639 C CA . THR A 1 435 ? 14.299 -4.629 24.870 1.00 92.25 435 THR A CA 1
ATOM 3640 C C . THR A 1 435 ? 14.880 -4.630 26.279 1.00 92.25 435 THR A C 1
ATOM 3642 O O . THR A 1 435 ? 14.579 -5.545 27.042 1.00 92.25 435 THR A O 1
ATOM 3645 N N . THR A 1 436 ? 15.617 -3.589 26.678 1.00 94.69 436 THR A N 1
ATOM 3646 C CA . THR A 1 436 ? 16.139 -3.471 28.047 1.00 94.69 436 THR A CA 1
ATOM 3647 C C . THR A 1 436 ? 15.008 -3.339 29.063 1.00 94.69 436 THR A C 1
ATOM 3649 O O . THR A 1 436 ? 14.997 -4.074 30.047 1.00 94.69 436 THR A O 1
ATOM 3652 N N . ILE A 1 437 ? 13.994 -2.507 28.796 1.00 94.12 437 ILE A N 1
ATOM 3653 C CA . ILE A 1 437 ? 12.802 -2.395 29.654 1.00 94.12 437 ILE A CA 1
ATOM 3654 C C . ILE A 1 437 ? 12.048 -3.727 29.726 1.00 94.12 437 ILE A C 1
ATOM 3656 O O . ILE A 1 437 ? 11.646 -4.144 30.811 1.00 94.12 437 ILE A O 1
ATOM 3660 N N . LYS A 1 438 ? 11.865 -4.416 28.592 1.00 94.12 438 LYS A N 1
ATOM 3661 C CA . LYS A 1 438 ? 11.202 -5.725 28.552 1.00 94.12 438 LYS A CA 1
ATOM 3662 C C . LYS A 1 438 ? 11.941 -6.743 29.422 1.00 94.12 438 LYS A C 1
ATOM 3664 O O . LYS A 1 438 ? 11.296 -7.415 30.217 1.00 94.12 438 LYS A O 1
ATOM 3669 N N . ASN A 1 439 ? 13.267 -6.810 29.316 1.00 94.25 439 ASN A N 1
ATOM 3670 C CA . ASN A 1 439 ? 14.090 -7.698 30.136 1.00 94.25 439 ASN A CA 1
ATOM 3671 C C . ASN A 1 439 ? 13.994 -7.340 31.625 1.00 94.25 439 ASN A C 1
ATOM 3673 O O . ASN A 1 439 ? 13.854 -8.232 32.454 1.00 94.25 439 ASN A O 1
ATOM 3677 N N . SER A 1 440 ? 13.985 -6.050 31.976 1.00 94.75 440 SER A N 1
ATOM 3678 C CA . SER A 1 440 ? 13.770 -5.608 33.360 1.00 94.75 440 SER A CA 1
ATOM 3679 C C . SER A 1 440 ? 12.397 -6.026 33.893 1.00 94.75 440 SER A C 1
ATOM 3681 O O . SER A 1 440 ? 12.305 -6.530 35.007 1.00 94.75 440 SER A O 1
ATOM 3683 N N . ILE A 1 441 ? 11.328 -5.875 33.103 1.00 92.19 441 ILE A N 1
ATOM 3684 C CA . ILE A 1 441 ? 9.980 -6.339 33.472 1.00 92.19 441 ILE A CA 1
ATOM 3685 C C . ILE A 1 441 ? 9.962 -7.857 33.666 1.00 92.19 441 ILE A C 1
ATOM 3687 O O . ILE A 1 441 ? 9.345 -8.335 34.615 1.00 92.19 441 ILE A O 1
ATOM 3691 N N . GLU A 1 442 ? 10.624 -8.612 32.791 1.00 92.31 442 GLU A N 1
ATOM 3692 C CA . GLU A 1 442 ? 10.699 -10.069 32.896 1.00 92.31 442 GLU A CA 1
ATOM 3693 C C . GLU A 1 442 ? 11.457 -10.492 34.161 1.00 92.31 442 GLU A C 1
ATOM 3695 O O . GLU A 1 442 ? 10.957 -11.318 34.921 1.00 92.31 442 GLU A O 1
ATOM 3700 N N . ASN A 1 443 ? 12.576 -9.832 34.473 1.00 93.56 443 ASN A N 1
ATOM 3701 C CA . ASN A 1 443 ? 13.297 -10.026 35.731 1.00 93.56 443 ASN A CA 1
ATOM 3702 C C . ASN A 1 443 ? 12.405 -9.727 36.946 1.00 93.56 443 ASN A C 1
ATOM 3704 O O . ASN A 1 443 ? 12.344 -10.536 37.870 1.00 93.56 443 ASN A O 1
ATOM 3708 N N . TYR A 1 444 ? 11.653 -8.620 36.939 1.00 91.88 444 TYR A N 1
ATOM 3709 C CA . TYR A 1 444 ? 10.714 -8.312 38.023 1.00 91.88 444 TYR A CA 1
ATOM 3710 C C . TYR A 1 444 ? 9.583 -9.339 38.129 1.00 91.88 444 TYR A C 1
ATOM 3712 O O . TYR A 1 444 ? 9.169 -9.675 39.236 1.00 91.88 444 TYR A O 1
ATOM 3720 N N . ARG A 1 445 ? 9.088 -9.881 37.010 1.00 89.06 445 ARG A N 1
ATOM 3721 C CA . ARG A 1 445 ? 8.102 -10.974 37.010 1.00 89.06 445 ARG A CA 1
ATOM 3722 C C . ARG A 1 445 ? 8.686 -12.259 37.578 1.00 89.06 445 ARG A C 1
ATOM 3724 O O . ARG A 1 445 ? 8.011 -12.934 38.351 1.00 89.06 445 ARG A O 1
ATOM 3731 N N . GLU A 1 446 ? 9.923 -12.600 37.229 1.00 90.31 446 GLU A N 1
ATOM 3732 C CA . GLU A 1 446 ? 10.622 -13.739 37.817 1.00 90.31 446 GLU A CA 1
ATOM 3733 C C . GLU A 1 446 ? 10.816 -13.565 39.322 1.00 90.31 446 GLU A C 1
ATOM 3735 O O . GLU A 1 446 ? 10.551 -14.498 40.080 1.00 90.31 446 GLU A O 1
ATOM 3740 N N . GLU A 1 447 ? 11.230 -12.382 39.776 1.00 86.12 447 GLU A N 1
ATOM 3741 C CA . GLU A 1 447 ? 11.340 -12.073 41.201 1.00 86.12 447 GLU A CA 1
ATOM 3742 C C . GLU A 1 447 ? 9.984 -12.182 41.900 1.00 86.12 447 GLU A C 1
ATOM 3744 O O . GLU A 1 447 ? 9.880 -12.862 42.923 1.00 86.12 447 GLU A O 1
ATOM 3749 N N . LEU A 1 448 ? 8.927 -11.611 41.317 1.00 85.31 448 LEU A N 1
ATOM 3750 C CA . LEU A 1 448 ? 7.564 -11.696 41.841 1.00 85.31 448 LEU A CA 1
ATOM 3751 C C . LEU A 1 448 ? 7.072 -13.148 41.917 1.00 85.31 448 LEU A C 1
ATOM 3753 O O . LEU A 1 448 ? 6.438 -13.522 42.895 1.00 85.31 448 LEU A O 1
ATOM 3757 N N . ASN A 1 449 ? 7.408 -13.991 40.938 1.00 82.44 449 ASN A N 1
ATOM 3758 C CA . ASN A 1 449 ? 7.092 -15.423 40.942 1.00 82.44 449 ASN A CA 1
ATOM 3759 C C . ASN A 1 449 ? 7.948 -16.219 41.945 1.00 82.44 449 ASN A C 1
ATOM 3761 O O . ASN A 1 449 ? 7.528 -17.275 42.430 1.00 82.44 449 ASN A O 1
ATOM 3765 N N . ARG A 1 450 ? 9.142 -15.724 42.294 1.00 79.19 450 ARG A N 1
ATOM 3766 C CA . ARG A 1 450 ? 9.977 -16.277 43.371 1.00 79.19 450 ARG A CA 1
ATOM 3767 C C . ARG A 1 450 ? 9.462 -15.883 44.756 1.00 79.19 450 ARG A C 1
ATOM 3769 O O . ARG A 1 450 ? 9.671 -16.656 45.686 1.00 79.19 450 ARG A O 1
ATOM 3776 N N . TYR A 1 451 ? 8.763 -14.759 44.916 1.00 68.81 451 TYR A N 1
ATOM 3777 C CA . TYR A 1 451 ? 8.201 -14.328 46.205 1.00 68.81 451 TYR A CA 1
ATOM 3778 C C . TYR A 1 451 ? 7.225 -15.327 46.858 1.00 68.81 451 TYR A C 1
ATOM 3780 O O . TYR A 1 451 ? 7.456 -15.666 48.017 1.00 68.81 451 TYR A O 1
ATOM 3788 N N . PRO A 1 452 ? 6.198 -15.885 46.186 1.00 66.19 452 PRO A N 1
ATOM 3789 C CA . PRO A 1 452 ? 5.321 -16.882 46.801 1.00 66.19 452 PRO A CA 1
ATOM 3790 C C . PRO A 1 452 ? 6.068 -18.185 47.109 1.00 66.19 452 PRO A C 1
ATOM 3792 O O . PRO A 1 452 ? 5.817 -18.798 48.141 1.00 66.19 452 PRO A O 1
ATOM 3795 N N . LYS A 1 453 ? 7.061 -18.570 46.293 1.00 62.94 453 LYS A N 1
ATOM 3796 C CA . LYS A 1 453 ? 7.937 -19.719 46.587 1.00 62.94 453 LYS A CA 1
ATOM 3797 C C . LYS A 1 453 ? 8.839 -19.469 47.798 1.00 62.94 453 LYS A C 1
ATOM 3799 O O . LYS A 1 453 ? 9.052 -20.382 48.585 1.00 62.94 453 LYS A O 1
ATOM 3804 N N . ARG A 1 454 ? 9.324 -18.237 47.989 1.00 59.50 454 ARG A N 1
ATOM 3805 C CA . ARG A 1 454 ? 10.053 -17.829 49.198 1.00 59.50 454 ARG A CA 1
ATOM 3806 C C . ARG A 1 454 ? 9.138 -17.794 50.417 1.00 59.50 454 ARG A C 1
ATOM 3808 O O . ARG A 1 454 ? 9.558 -18.273 51.449 1.00 59.50 454 ARG A O 1
ATOM 3815 N N . ILE A 1 455 ? 7.899 -17.315 50.316 1.00 59.56 455 ILE A N 1
ATOM 3816 C CA . ILE A 1 455 ? 6.945 -17.304 51.442 1.00 59.56 455 ILE A CA 1
ATOM 3817 C C . ILE A 1 455 ? 6.558 -18.732 51.856 1.00 59.56 455 ILE A C 1
ATOM 3819 O O . ILE A 1 455 ? 6.523 -19.029 53.046 1.00 59.56 455 ILE A O 1
ATOM 3823 N N . ILE A 1 456 ? 6.349 -19.638 50.896 1.00 59.31 456 ILE A N 1
ATOM 3824 C CA . ILE A 1 456 ? 6.105 -21.062 51.172 1.00 59.31 456 ILE A CA 1
ATOM 3825 C C . ILE A 1 456 ? 7.352 -21.715 51.784 1.00 59.31 456 ILE A C 1
ATOM 3827 O O . ILE A 1 456 ? 7.234 -22.448 52.760 1.00 59.31 456 ILE A O 1
ATOM 3831 N N . ASN A 1 457 ? 8.553 -21.407 51.287 1.00 56.22 457 ASN A N 1
ATOM 3832 C CA . ASN A 1 457 ? 9.786 -21.905 51.895 1.00 56.22 457 ASN A CA 1
ATOM 3833 C C . ASN A 1 457 ? 10.055 -21.300 53.275 1.00 56.22 457 ASN A C 1
ATOM 3835 O O . ASN A 1 457 ? 10.465 -22.043 54.144 1.00 56.22 457 ASN A O 1
ATOM 3839 N N . TYR A 1 458 ? 9.752 -20.027 53.536 1.00 52.72 458 TYR A N 1
ATOM 3840 C CA . TYR A 1 458 ? 9.858 -19.433 54.872 1.00 52.72 458 TYR A CA 1
ATOM 3841 C C . TYR A 1 458 ? 8.805 -19.997 55.830 1.00 52.72 458 TYR A C 1
ATOM 3843 O O . TYR A 1 458 ? 9.101 -20.160 57.007 1.00 52.72 458 TYR A O 1
ATOM 3851 N N . SER A 1 459 ? 7.611 -20.355 55.350 1.00 54.03 459 SER A N 1
ATOM 3852 C CA . SER A 1 459 ? 6.601 -21.093 56.123 1.00 54.03 459 SER A CA 1
ATOM 3853 C C . SER A 1 459 ? 7.076 -22.511 56.452 1.00 54.03 459 SER A C 1
ATOM 3855 O O . SER A 1 459 ? 6.941 -22.965 57.582 1.00 54.03 459 SER A O 1
ATOM 3857 N N . ASN A 1 460 ? 7.696 -23.199 55.493 1.00 54.84 460 ASN A N 1
ATOM 3858 C CA . ASN A 1 460 ? 8.222 -24.549 55.686 1.00 54.84 460 ASN A CA 1
ATOM 3859 C C . ASN A 1 460 ? 9.515 -24.558 56.518 1.00 54.84 460 ASN A C 1
ATOM 3861 O O . ASN A 1 460 ? 9.717 -25.467 57.312 1.00 54.84 460 ASN A O 1
ATOM 3865 N N . GLU A 1 461 ? 10.373 -23.546 56.388 1.00 53.53 461 GLU A N 1
ATOM 3866 C CA . GLU A 1 461 ? 11.581 -23.347 57.191 1.00 53.53 461 GLU A CA 1
ATOM 3867 C C . GLU A 1 461 ? 11.234 -22.865 58.596 1.00 53.53 461 GLU A C 1
ATOM 3869 O O . GLU A 1 461 ? 11.909 -23.271 59.530 1.00 53.53 461 GLU A O 1
ATOM 3874 N N . THR A 1 462 ? 10.170 -22.081 58.807 1.00 54.09 462 THR A N 1
ATOM 3875 C CA . THR A 1 462 ? 9.673 -21.782 60.163 1.00 54.09 462 THR A CA 1
ATOM 3876 C C . THR A 1 462 ? 8.975 -22.988 60.782 1.00 54.09 462 THR A C 1
ATOM 3878 O O . THR A 1 462 ? 9.232 -23.269 61.946 1.00 54.09 462 THR A O 1
ATOM 3881 N N . GLU A 1 463 ? 8.214 -23.793 60.036 1.00 52.62 463 GLU A N 1
ATOM 3882 C CA . GLU A 1 463 ? 7.694 -25.074 60.540 1.00 52.62 463 GLU A CA 1
ATOM 3883 C C . GLU A 1 463 ? 8.808 -26.095 60.832 1.00 52.62 463 GLU A C 1
ATOM 3885 O O . GLU A 1 463 ? 8.734 -26.816 61.829 1.00 52.62 463 GLU A O 1
ATOM 3890 N N . GLN A 1 464 ? 9.864 -26.154 60.014 1.00 53.72 464 GLN A N 1
ATOM 3891 C CA . GLN A 1 464 ? 11.037 -26.998 60.264 1.00 53.72 464 GLN A CA 1
ATOM 3892 C C . GLN A 1 464 ? 11.925 -26.442 61.382 1.00 53.72 464 GLN A C 1
ATOM 3894 O O . GLN A 1 464 ? 12.430 -27.229 62.174 1.00 53.72 464 GLN A O 1
ATOM 3899 N N . SER A 1 465 ? 12.048 -25.121 61.534 1.00 51.03 465 SER A N 1
ATOM 3900 C CA . SER A 1 465 ? 12.776 -24.475 62.639 1.00 51.03 465 SER A CA 1
ATOM 3901 C C . SER A 1 465 ? 12.012 -24.565 63.960 1.00 51.03 465 SER A C 1
ATOM 3903 O O . SER A 1 465 ? 12.634 -24.692 65.006 1.00 51.03 465 SER A O 1
ATOM 3905 N N . ILE A 1 466 ? 10.674 -24.575 63.944 1.00 52.19 466 ILE A N 1
ATOM 3906 C CA . ILE A 1 466 ? 9.832 -24.851 65.121 1.00 52.19 466 ILE A CA 1
ATOM 3907 C C . ILE A 1 466 ? 9.931 -26.337 65.504 1.00 52.19 466 ILE A C 1
ATOM 3909 O O . ILE A 1 466 ? 10.014 -26.659 66.688 1.00 52.19 466 ILE A O 1
ATOM 3913 N N . LYS A 1 467 ? 10.029 -27.249 64.526 1.00 48.88 467 LYS A N 1
ATOM 3914 C CA . LYS A 1 467 ? 10.285 -28.681 64.775 1.00 48.88 467 LYS A CA 1
ATOM 3915 C C . LYS A 1 467 ? 11.732 -28.973 65.211 1.00 48.88 467 LYS A C 1
ATOM 3917 O O . LYS A 1 467 ? 11.932 -29.845 66.051 1.00 48.88 467 LYS A O 1
ATOM 3922 N N . GLN A 1 468 ? 12.726 -28.222 64.731 1.00 46.38 468 GLN A N 1
ATOM 3923 C CA . GLN A 1 468 ? 14.130 -28.343 65.153 1.00 46.38 468 GLN A CA 1
ATOM 3924 C C . GLN A 1 468 ? 14.433 -27.622 66.479 1.00 46.38 468 GLN A C 1
ATOM 3926 O O . GLN A 1 468 ? 15.271 -28.106 67.236 1.00 46.38 468 GLN A O 1
ATOM 3931 N N . ASN A 1 469 ? 13.724 -26.546 66.846 1.00 43.00 469 ASN A N 1
ATOM 3932 C CA . ASN A 1 469 ? 13.884 -25.896 68.161 1.00 43.00 469 ASN A CA 1
ATOM 3933 C C . ASN A 1 469 ? 13.285 -26.698 69.327 1.00 43.00 469 ASN A C 1
ATOM 3935 O O . ASN A 1 469 ? 13.673 -26.474 70.472 1.00 43.00 469 ASN A O 1
ATOM 3939 N N . ILE A 1 470 ? 12.402 -27.668 69.061 1.00 45.69 470 ILE A N 1
ATOM 3940 C CA . ILE A 1 470 ? 11.963 -28.642 70.077 1.00 45.69 470 ILE A CA 1
ATOM 3941 C C . ILE A 1 470 ? 12.996 -29.776 70.253 1.00 45.69 470 ILE A C 1
ATOM 3943 O O . ILE A 1 470 ? 13.025 -30.412 71.302 1.00 45.69 470 ILE A O 1
ATOM 3947 N N . GLN A 1 471 ? 13.903 -29.996 69.292 1.00 41.97 471 GLN A N 1
ATOM 3948 C CA . GLN A 1 471 ? 14.966 -31.010 69.399 1.00 41.97 471 GLN A CA 1
ATOM 3949 C C . GLN A 1 471 ? 16.350 -30.460 69.774 1.00 41.97 471 GLN A C 1
ATOM 3951 O O . GLN A 1 471 ? 17.177 -31.220 70.268 1.00 41.97 471 GLN A O 1
ATOM 3956 N N . ASN A 1 472 ? 16.598 -29.155 69.637 1.00 43.78 472 ASN A N 1
ATOM 3957 C CA . ASN A 1 472 ? 17.913 -28.556 69.893 1.00 43.78 472 ASN A CA 1
ATOM 3958 C C . ASN A 1 472 ? 17.949 -27.646 71.137 1.00 43.78 472 ASN A C 1
ATOM 3960 O O . ASN A 1 472 ? 18.697 -26.674 71.189 1.00 43.78 472 ASN A O 1
ATOM 3964 N N . THR A 1 473 ? 17.200 -28.005 72.186 1.00 40.03 473 THR A N 1
ATOM 3965 C CA . THR A 1 473 ? 17.463 -27.580 73.580 1.00 40.03 473 THR A CA 1
ATOM 3966 C C . THR A 1 473 ? 18.428 -28.542 74.284 1.00 40.03 473 THR A C 1
ATOM 3968 O O . THR A 1 473 ? 18.297 -28.825 75.467 1.00 40.03 473 THR A O 1
ATOM 3971 N N . ASN A 1 474 ? 19.425 -29.054 73.563 1.00 40.31 474 ASN A N 1
ATOM 3972 C CA . ASN A 1 474 ? 20.590 -29.705 74.147 1.00 40.31 474 ASN A CA 1
ATOM 3973 C C . ASN A 1 474 ? 21.798 -29.449 73.246 1.00 40.31 474 ASN A C 1
ATOM 3975 O O . ASN A 1 474 ? 21.750 -29.719 72.051 1.00 40.31 474 ASN A O 1
ATOM 3979 N N . ASN A 1 475 ? 22.878 -28.976 73.867 1.00 37.88 475 ASN A N 1
ATOM 3980 C CA . ASN A 1 475 ? 24.207 -28.698 73.309 1.00 37.88 475 ASN A CA 1
ATOM 3981 C C . ASN A 1 475 ? 24.444 -27.252 72.856 1.00 37.88 475 ASN A C 1
ATOM 3983 O O . ASN A 1 475 ? 24.524 -26.920 71.676 1.00 37.88 475 ASN A O 1
ATOM 3987 N N . GLN A 1 476 ? 24.685 -26.401 73.855 1.00 36.91 476 GLN A N 1
ATOM 3988 C CA . GLN A 1 476 ? 25.645 -25.314 73.703 1.00 36.91 476 GLN A CA 1
ATOM 3989 C C . GLN A 1 476 ? 27.086 -25.854 73.655 1.00 36.91 476 GLN A C 1
ATOM 3991 O O . GLN A 1 476 ? 27.391 -26.895 74.231 1.00 36.91 476 GLN A O 1
ATOM 3996 N N . GLN A 1 477 ? 27.958 -25.007 73.100 1.00 35.53 477 GLN A N 1
ATOM 3997 C CA . GLN A 1 477 ? 29.426 -24.978 73.177 1.00 35.53 477 GLN A CA 1
ATOM 3998 C C . GLN A 1 477 ? 30.191 -25.730 72.078 1.00 35.53 477 GLN A C 1
ATOM 4000 O O . GLN A 1 477 ? 30.421 -26.930 72.177 1.00 35.53 477 GLN A O 1
ATOM 4005 N N . LYS A 1 478 ? 30.781 -24.970 71.137 1.00 35.75 478 LYS A N 1
ATOM 4006 C CA . LYS A 1 478 ? 32.232 -24.664 71.150 1.00 35.75 478 LYS A CA 1
ATOM 4007 C C . LYS A 1 478 ? 32.697 -23.832 69.935 1.00 35.75 478 LYS A C 1
ATOM 4009 O O . LYS A 1 478 ? 32.396 -24.163 68.801 1.00 35.75 478 LYS A O 1
ATOM 4014 N N . GLN A 1 479 ? 33.543 -22.843 70.254 1.00 34.94 479 GLN A N 1
ATOM 4015 C CA . GLN A 1 479 ? 34.750 -22.397 69.526 1.00 34.94 479 GLN A CA 1
ATOM 4016 C C . GLN A 1 479 ? 34.642 -21.433 68.318 1.00 34.94 479 GLN A C 1
ATOM 4018 O O . GLN A 1 479 ? 34.463 -21.819 67.174 1.00 34.94 479 GLN A O 1
ATOM 4023 N N . SER A 1 480 ? 34.793 -20.144 68.641 1.00 31.47 480 SER A N 1
ATOM 4024 C CA . SER A 1 480 ? 35.921 -19.227 68.347 1.00 31.47 480 SER A CA 1
ATOM 4025 C C . SER A 1 480 ? 36.791 -19.325 67.064 1.00 31.47 480 SER A C 1
ATOM 4027 O O . SER A 1 480 ? 37.393 -20.357 66.793 1.00 31.47 480 SER A O 1
ATOM 4029 N N . SER A 1 481 ? 37.036 -18.126 66.489 1.00 30.78 481 SER A N 1
ATOM 4030 C CA . SER A 1 481 ? 38.315 -17.580 65.943 1.00 30.78 481 SER A CA 1
ATOM 4031 C C . SER A 1 481 ? 38.748 -17.948 64.504 1.00 30.78 481 SER A C 1
ATOM 4033 O O . SER A 1 481 ? 39.124 -19.074 64.226 1.00 30.78 481 SER A O 1
ATOM 4035 N N . SER A 1 482 ? 38.646 -17.019 63.536 1.00 31.59 482 SER A N 1
ATOM 4036 C CA . SER A 1 482 ? 39.679 -16.055 63.057 1.00 31.59 482 SER A CA 1
ATOM 4037 C C . SER A 1 482 ? 40.685 -16.612 62.035 1.00 31.59 482 SER A C 1
ATOM 4039 O O . SER A 1 482 ? 41.374 -17.564 62.372 1.00 31.59 482 SER A O 1
ATOM 4041 N N . THR A 1 483 ? 40.868 -15.969 60.868 1.00 31.67 483 THR A N 1
ATOM 4042 C CA . THR A 1 483 ? 42.181 -15.739 60.205 1.00 31.67 483 THR A CA 1
ATOM 4043 C C . THR A 1 483 ? 42.040 -14.691 59.085 1.00 31.67 483 THR A C 1
ATOM 4045 O O . THR A 1 483 ? 41.008 -14.573 58.434 1.00 31.67 483 THR A O 1
ATOM 4048 N N . ILE A 1 484 ? 43.100 -13.897 58.957 1.00 32.22 484 ILE A N 1
ATOM 4049 C CA . ILE A 1 484 ? 43.335 -12.635 58.243 1.00 32.22 484 ILE A CA 1
ATOM 4050 C C . ILE A 1 484 ? 44.002 -12.927 56.865 1.00 32.22 484 ILE A C 1
ATOM 4052 O O . ILE A 1 484 ? 44.639 -13.970 56.750 1.00 32.22 484 ILE A O 1
ATOM 4056 N N . ILE A 1 485 ? 43.956 -11.984 55.893 1.00 31.55 485 ILE A N 1
ATOM 4057 C CA . ILE A 1 485 ? 45.090 -11.448 55.060 1.00 31.55 485 ILE A CA 1
ATOM 4058 C C . ILE A 1 485 ? 44.772 -11.165 53.551 1.00 31.55 485 ILE A C 1
ATOM 4060 O O . ILE A 1 485 ? 44.265 -12.026 52.845 1.00 31.55 485 ILE A O 1
ATOM 4064 N N . GLN A 1 486 ? 45.221 -9.962 53.103 1.00 32.03 486 GLN A N 1
ATOM 4065 C CA . GLN A 1 486 ? 45.576 -9.419 51.749 1.00 32.03 486 GLN A CA 1
ATOM 4066 C C . GLN A 1 486 ? 44.462 -9.080 50.728 1.00 32.03 486 GLN A C 1
ATOM 4068 O O . GLN A 1 486 ? 43.588 -9.893 50.481 1.00 32.03 486 GLN A O 1
ATOM 4073 N N . VAL A 1 487 ? 44.329 -7.885 50.113 1.00 34.50 487 VAL A N 1
ATOM 4074 C CA . VAL A 1 487 ? 45.223 -6.830 49.537 1.00 34.50 487 VAL A CA 1
ATOM 4075 C C . VAL A 1 487 ? 45.845 -7.172 48.154 1.00 34.50 487 VAL A C 1
ATOM 4077 O O . VAL A 1 487 ? 46.932 -7.728 48.134 1.00 34.50 487 VAL A O 1
ATOM 4080 N N . ILE A 1 488 ? 45.151 -6.739 47.066 1.00 35.09 488 ILE A N 1
ATOM 4081 C CA . ILE A 1 488 ? 45.579 -6.105 45.761 1.00 35.09 488 ILE A CA 1
ATOM 4082 C C . ILE A 1 488 ? 46.586 -6.873 44.833 1.00 35.09 488 ILE A C 1
ATOM 4084 O O . ILE A 1 488 ? 47.482 -7.502 45.379 1.00 35.09 488 ILE A O 1
ATOM 4088 N N . PRO A 1 489 ? 46.645 -6.738 43.467 1.00 45.97 489 PRO A N 1
ATOM 4089 C CA . PRO A 1 489 ? 45.703 -6.400 42.367 1.00 45.97 489 PRO A CA 1
ATOM 4090 C C . PRO A 1 489 ? 45.697 -7.430 41.183 1.00 45.97 489 PRO A C 1
ATOM 4092 O O . PRO A 1 489 ? 46.418 -8.421 41.180 1.00 45.97 489 PRO A O 1
ATOM 4095 N N . SER A 1 490 ? 44.902 -7.123 40.145 1.00 43.25 490 SER A N 1
ATOM 4096 C CA . SER A 1 490 ? 44.815 -7.663 38.766 1.00 43.25 490 SER A CA 1
ATOM 4097 C C . SER A 1 490 ? 46.081 -8.281 38.130 1.00 43.25 490 SER A C 1
ATOM 4099 O O . SER A 1 490 ? 47.199 -7.842 38.390 1.00 43.25 490 SER A O 1
ATOM 4101 N N . PRO A 1 491 ? 45.897 -9.144 37.108 1.00 43.59 491 PRO A N 1
ATOM 4102 C CA . PRO A 1 491 ? 46.055 -8.595 35.760 1.00 43.59 491 PRO A CA 1
ATOM 4103 C C . PRO A 1 491 ? 44.987 -9.040 34.752 1.00 43.59 491 PRO A C 1
ATOM 4105 O O . PRO A 1 491 ? 44.512 -10.175 34.724 1.00 43.59 491 PRO A O 1
ATOM 4108 N N . PHE A 1 492 ? 44.674 -8.083 33.878 1.00 43.50 492 PHE A N 1
ATOM 4109 C CA . PHE A 1 492 ? 44.156 -8.258 32.527 1.00 43.50 492 PHE A CA 1
ATOM 4110 C C . PHE A 1 492 ? 44.684 -9.549 31.879 1.00 43.50 492 PHE A C 1
ATOM 4112 O O . PHE A 1 492 ? 45.888 -9.697 31.670 1.00 43.50 492 PHE A O 1
ATOM 4119 N N . ARG A 1 493 ? 43.776 -10.457 31.509 1.00 35.28 493 ARG A N 1
ATOM 4120 C CA . ARG A 1 493 ? 44.073 -11.578 30.615 1.00 35.28 493 ARG A CA 1
ATOM 4121 C C . ARG A 1 493 ? 43.313 -11.359 29.316 1.00 35.28 493 ARG A C 1
ATOM 4123 O O . ARG A 1 493 ? 42.104 -11.562 29.243 1.00 35.28 493 ARG A O 1
ATOM 4130 N N . SER A 1 494 ? 44.056 -10.915 28.311 1.00 42.41 494 SER A N 1
ATOM 4131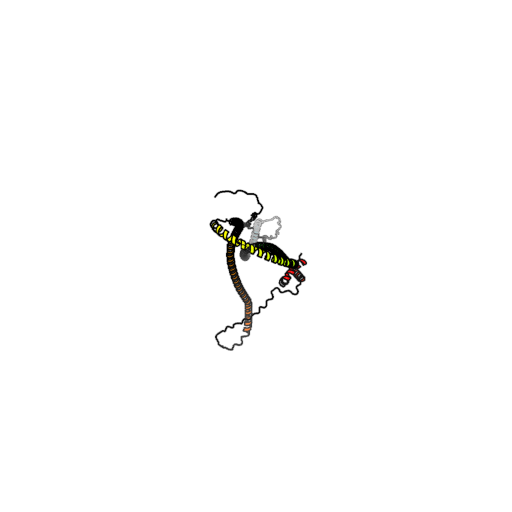 C CA . SER A 1 494 ? 43.696 -10.951 26.900 1.00 42.41 494 SER A CA 1
ATOM 4132 C C . SER A 1 494 ? 43.248 -12.365 26.525 1.00 42.41 494 SER A C 1
ATOM 4134 O O . SER A 1 494 ? 44.041 -13.308 26.529 1.00 42.41 494 SER A O 1
ATOM 4136 N N . LYS A 1 495 ? 41.958 -12.525 26.212 1.00 36.72 495 LYS A N 1
ATOM 4137 C CA . LYS A 1 495 ? 41.492 -13.690 25.464 1.00 36.72 495 LYS A CA 1
ATOM 4138 C C . LYS A 1 495 ? 41.809 -13.447 23.996 1.00 36.72 495 LYS A C 1
ATOM 4140 O O . LYS A 1 495 ? 41.276 -12.550 23.355 1.00 36.72 495 LYS A O 1
ATOM 4145 N N . THR A 1 496 ? 42.762 -14.243 23.549 1.00 36.50 496 THR A N 1
ATOM 4146 C CA . THR A 1 496 ? 43.099 -14.583 22.176 1.00 36.50 496 THR A CA 1
ATOM 4147 C C . THR A 1 496 ? 41.861 -14.799 21.314 1.00 36.50 496 THR A C 1
ATOM 4149 O O . THR A 1 496 ? 40.948 -15.519 21.721 1.00 36.50 496 THR A O 1
ATOM 4152 N N . ASN A 1 497 ? 41.907 -14.223 20.113 1.00 38.19 497 ASN A N 1
ATOM 4153 C CA . ASN A 1 497 ? 41.072 -14.544 18.963 1.00 38.19 497 ASN A CA 1
ATOM 4154 C C . ASN A 1 497 ? 40.980 -16.067 18.796 1.00 38.19 497 ASN A C 1
ATOM 4156 O O . ASN A 1 497 ? 41.911 -16.700 18.298 1.00 38.19 497 ASN A O 1
ATOM 4160 N N . GLN A 1 498 ? 39.870 -16.653 19.236 1.00 35.47 498 GLN A N 1
ATOM 4161 C CA . GLN A 1 498 ? 39.367 -17.862 18.614 1.00 35.47 498 GLN A CA 1
ATOM 4162 C C . GLN A 1 498 ? 38.594 -17.381 17.400 1.00 35.47 498 GLN A C 1
ATOM 4164 O O . GLN A 1 498 ? 37.572 -16.710 17.517 1.00 35.47 498 GLN A O 1
ATOM 4169 N N . THR A 1 499 ? 39.163 -17.650 16.234 1.00 42.75 499 THR A N 1
ATOM 4170 C CA . THR A 1 499 ? 38.441 -17.715 14.976 1.00 42.75 499 THR A CA 1
ATOM 4171 C C . THR A 1 499 ? 37.357 -18.769 15.177 1.00 42.75 499 THR A C 1
ATOM 4173 O O . THR A 1 499 ? 37.604 -19.964 15.033 1.00 42.75 499 THR A O 1
ATOM 4176 N N . GLU A 1 500 ? 36.183 -18.332 15.625 1.00 39.38 500 GLU A N 1
ATOM 4177 C CA . GLU A 1 500 ? 34.959 -19.093 15.452 1.00 39.38 500 GLU A CA 1
ATOM 4178 C C . GLU A 1 500 ? 34.757 -19.187 13.944 1.00 39.38 500 GLU A C 1
ATOM 4180 O O . GLU A 1 500 ? 34.389 -18.231 13.261 1.00 39.38 500 GLU A O 1
ATOM 4185 N N . GLU A 1 501 ? 35.130 -20.346 13.414 1.00 45.06 501 GLU A N 1
ATOM 4186 C CA . GLU A 1 501 ? 34.613 -20.867 12.168 1.00 45.06 501 GLU A CA 1
ATOM 4187 C C . GLU A 1 501 ? 33.090 -20.866 12.324 1.00 45.06 501 GLU A C 1
ATOM 4189 O O . GLU A 1 501 ? 32.506 -21.729 12.980 1.00 45.06 501 GLU A O 1
ATOM 4194 N N . ILE A 1 502 ? 32.468 -19.797 11.821 1.00 39.81 502 ILE A N 1
ATOM 4195 C CA . ILE A 1 502 ? 31.024 -19.684 11.680 1.00 39.81 502 ILE A CA 1
ATOM 4196 C C . ILE A 1 502 ? 30.633 -20.885 10.831 1.00 39.81 502 ILE A C 1
ATOM 4198 O O . ILE A 1 502 ? 30.862 -20.918 9.620 1.00 39.81 502 ILE A O 1
ATOM 4202 N N . SER A 1 503 ? 30.093 -21.898 11.500 1.00 42.59 503 SER A N 1
ATOM 4203 C CA . SER A 1 503 ? 29.301 -22.930 10.864 1.00 42.59 503 SER A CA 1
ATOM 4204 C C . SER A 1 503 ? 28.266 -22.171 10.051 1.00 42.59 503 SER A C 1
ATOM 4206 O O . SER A 1 503 ? 27.464 -21.424 10.608 1.00 42.59 503 SER A O 1
ATOM 4208 N N . LEU A 1 504 ? 28.364 -22.277 8.724 1.00 42.03 504 LEU A N 1
ATOM 4209 C CA . LEU A 1 504 ? 27.296 -21.870 7.831 1.00 42.03 504 LEU A CA 1
ATOM 4210 C C . LEU A 1 504 ? 26.045 -22.574 8.346 1.00 42.03 504 LEU A C 1
ATOM 4212 O O . LEU A 1 504 ? 25.885 -23.773 8.128 1.00 42.03 504 LEU A O 1
ATOM 4216 N N . GLU A 1 505 ? 25.209 -21.842 9.083 1.00 46.81 505 GLU A N 1
ATOM 4217 C CA . GLU A 1 505 ? 23.854 -22.264 9.373 1.00 46.81 505 GLU A CA 1
ATOM 4218 C C . GLU A 1 505 ? 23.249 -22.605 8.016 1.00 46.81 505 GLU A C 1
ATOM 4220 O O . GLU A 1 505 ? 23.117 -21.743 7.139 1.00 46.81 505 GLU A O 1
ATOM 4225 N N . GLU A 1 506 ? 22.996 -23.898 7.810 1.00 46.31 506 GLU A N 1
ATOM 4226 C CA . GLU A 1 506 ? 22.251 -24.397 6.671 1.00 46.31 506 GLU A CA 1
ATOM 4227 C C . GLU A 1 506 ? 21.025 -23.503 6.527 1.00 46.31 506 GLU A C 1
ATOM 4229 O O . GLU A 1 506 ? 20.197 -23.413 7.436 1.00 46.31 506 GLU A O 1
ATOM 4234 N N . GLY A 1 507 ? 20.954 -22.770 5.411 1.00 50.31 507 GLY A N 1
ATOM 4235 C CA . GLY A 1 507 ? 19.844 -21.864 5.166 1.00 50.31 507 GLY A CA 1
ATOM 4236 C C . GLY A 1 507 ? 18.526 -22.593 5.411 1.00 50.31 507 GLY A C 1
ATOM 4237 O O . GLY A 1 507 ? 18.395 -23.775 5.096 1.00 50.31 507 GLY A O 1
ATOM 4238 N N . THR A 1 508 ? 17.529 -21.883 5.938 1.00 59.47 508 THR A N 1
ATOM 4239 C CA . THR A 1 508 ? 16.218 -22.404 6.382 1.00 59.47 508 THR A CA 1
ATOM 4240 C C . THR A 1 508 ? 15.425 -23.160 5.292 1.00 59.47 508 THR A C 1
ATOM 4242 O O . THR A 1 508 ? 14.322 -23.640 5.528 1.00 59.47 508 THR A O 1
ATOM 4245 N N . LEU A 1 509 ? 15.972 -23.263 4.079 1.00 63.66 509 LEU A N 1
ATOM 4246 C CA . LEU A 1 509 ? 15.433 -23.923 2.899 1.00 63.66 509 LEU A CA 1
ATOM 4247 C C . LEU A 1 509 ? 16.351 -25.079 2.468 1.00 63.66 509 LEU A C 1
ATOM 4249 O O . LEU A 1 509 ? 17.012 -25.015 1.430 1.00 63.66 509 LEU A O 1
ATOM 4253 N N . VAL A 1 510 ? 16.382 -26.150 3.256 1.00 70.25 510 VAL A N 1
ATOM 4254 C CA . VAL A 1 510 ? 17.096 -27.386 2.902 1.00 70.25 510 VAL A CA 1
ATOM 4255 C C . VAL A 1 510 ? 16.318 -28.141 1.815 1.00 70.25 510 VAL A C 1
ATOM 4257 O O . VAL A 1 510 ? 15.083 -28.167 1.813 1.00 70.25 510 VAL A O 1
ATOM 4260 N N . ARG A 1 511 ? 17.024 -28.755 0.852 1.00 77.81 511 ARG A N 1
ATOM 4261 C CA . ARG A 1 511 ? 16.392 -29.642 -0.138 1.00 77.81 511 ARG A CA 1
ATOM 4262 C C . ARG A 1 511 ? 15.802 -30.853 0.572 1.00 77.81 511 ARG A C 1
ATOM 4264 O O . ARG A 1 511 ? 16.523 -31.622 1.193 1.00 77.81 511 ARG A O 1
ATOM 4271 N N . PHE A 1 512 ? 14.491 -31.038 0.447 1.00 85.00 512 PHE A N 1
ATOM 4272 C CA . PHE A 1 512 ? 13.854 -32.263 0.909 1.00 85.00 512 PHE A CA 1
ATOM 4273 C C . PHE A 1 512 ? 14.156 -33.379 -0.096 1.00 85.00 512 PHE A C 1
ATOM 4275 O O . PHE A 1 512 ? 13.686 -33.307 -1.234 1.00 85.00 512 PHE A O 1
ATOM 4282 N N . ASN A 1 513 ? 14.987 -34.346 0.305 1.00 87.31 513 ASN A N 1
ATOM 4283 C CA . ASN A 1 513 ? 15.517 -35.388 -0.584 1.00 87.31 513 ASN A CA 1
ATOM 4284 C C . ASN A 1 513 ? 14.420 -36.314 -1.135 1.00 87.31 513 ASN A C 1
ATOM 4286 O O . ASN A 1 513 ? 14.459 -36.659 -2.311 1.00 87.31 513 ASN A O 1
ATOM 4290 N N . ASP A 1 514 ? 13.392 -36.612 -0.337 1.00 89.75 514 ASP A N 1
ATOM 4291 C CA . ASP A 1 514 ? 12.286 -37.507 -0.713 1.00 89.75 514 ASP A CA 1
ATOM 4292 C C . ASP A 1 514 ? 11.058 -36.730 -1.211 1.00 89.75 514 ASP A C 1
ATOM 4294 O O . ASP A 1 514 ? 9.915 -36.993 -0.834 1.00 89.75 514 ASP A O 1
ATOM 4298 N N . PHE A 1 515 ? 11.286 -35.689 -2.011 1.00 94.75 515 PHE A N 1
ATOM 4299 C CA . PHE A 1 515 ? 10.205 -34.841 -2.496 1.00 94.75 515 PHE A CA 1
ATOM 4300 C C . PHE A 1 515 ? 9.342 -35.555 -3.537 1.00 94.75 515 PHE A C 1
ATOM 4302 O O . PHE A 1 515 ? 9.805 -35.904 -4.622 1.00 94.75 515 PHE A O 1
ATOM 4309 N N . ASN A 1 516 ? 8.056 -35.696 -3.222 1.00 96.25 516 ASN A N 1
ATOM 4310 C CA . ASN A 1 516 ? 7.041 -36.194 -4.132 1.00 96.25 516 ASN A CA 1
ATOM 4311 C C . ASN A 1 516 ? 5.880 -35.194 -4.179 1.00 96.25 516 ASN A C 1
ATOM 4313 O O . ASN A 1 516 ? 5.101 -35.089 -3.229 1.00 96.25 516 ASN A O 1
ATOM 4317 N N . VAL A 1 517 ? 5.768 -34.480 -5.305 1.00 96.94 517 VAL A N 1
ATOM 4318 C CA . VAL A 1 517 ? 4.754 -33.437 -5.539 1.00 96.94 517 VAL A CA 1
ATOM 4319 C C . VAL A 1 517 ? 3.347 -33.960 -5.252 1.00 96.94 517 VAL A C 1
ATOM 4321 O O . VAL A 1 517 ? 2.543 -33.291 -4.610 1.00 96.94 517 VAL A O 1
ATOM 4324 N N . GLU A 1 518 ? 3.049 -35.180 -5.698 1.00 96.88 518 GLU A N 1
ATOM 4325 C CA . GLU A 1 518 ? 1.727 -35.774 -5.555 1.00 96.88 518 GLU A CA 1
ATOM 4326 C C . GLU A 1 518 ? 1.369 -36.050 -4.096 1.00 96.88 518 GLU A C 1
ATOM 4328 O O . GLU A 1 518 ? 0.240 -35.783 -3.671 1.00 96.88 518 GLU A O 1
ATOM 4333 N N . GLN A 1 519 ? 2.322 -36.593 -3.342 1.00 96.62 519 GLN A N 1
ATOM 4334 C CA . GLN A 1 519 ? 2.130 -36.909 -1.934 1.00 96.62 519 GLN A CA 1
ATOM 4335 C C . GLN A 1 519 ? 1.975 -35.629 -1.108 1.00 96.62 519 GLN A C 1
ATOM 4337 O O . GLN A 1 519 ? 1.054 -35.540 -0.294 1.00 96.62 519 GLN A O 1
ATOM 4342 N N . ASP A 1 520 ? 2.801 -34.618 -1.380 1.00 96.56 520 ASP A N 1
ATOM 4343 C CA . ASP A 1 520 ? 2.738 -33.322 -0.707 1.00 96.56 520 ASP A CA 1
ATOM 4344 C C . ASP A 1 520 ? 1.419 -32.590 -1.005 1.00 96.56 520 ASP A C 1
ATOM 4346 O O . ASP A 1 520 ? 0.789 -32.071 -0.086 1.00 96.56 520 ASP A O 1
ATOM 4350 N N . CYS A 1 521 ? 0.930 -32.594 -2.254 1.00 97.06 521 CYS A N 1
ATOM 4351 C CA . CYS A 1 521 ? -0.382 -32.022 -2.580 1.00 97.06 521 CYS A CA 1
ATOM 4352 C C . CYS A 1 521 ? -1.523 -32.743 -1.838 1.00 97.06 521 CYS A C 1
ATOM 4354 O O . CYS A 1 521 ? -2.459 -32.094 -1.370 1.00 97.06 521 CYS A O 1
ATOM 4356 N N . LYS A 1 522 ? -1.456 -34.078 -1.714 1.00 97.06 522 LYS A N 1
ATOM 4357 C CA . LYS A 1 522 ? -2.469 -34.879 -1.006 1.00 97.06 522 LYS A CA 1
ATOM 4358 C C . LYS A 1 522 ? -2.463 -34.596 0.497 1.00 97.06 522 LYS A C 1
ATOM 4360 O O . LYS A 1 522 ? -3.530 -34.435 1.092 1.00 97.06 522 LYS A O 1
ATOM 4365 N N . GLU A 1 523 ? -1.284 -34.524 1.107 1.00 96.50 523 GLU A N 1
ATOM 4366 C CA . GLU A 1 523 ? -1.129 -34.205 2.528 1.00 96.50 523 GLU A CA 1
ATOM 4367 C C . GLU A 1 523 ? -1.563 -32.764 2.832 1.00 96.50 523 GLU A C 1
ATOM 4369 O O . GLU A 1 523 ? -2.262 -32.532 3.821 1.00 96.50 523 GLU A O 1
ATOM 4374 N N . LEU A 1 524 ? -1.247 -31.817 1.943 1.00 96.44 524 LEU A N 1
ATOM 4375 C CA . LEU A 1 524 ? -1.688 -30.427 2.050 1.00 96.44 524 LEU A CA 1
ATOM 4376 C C . LEU A 1 524 ? -3.220 -30.317 1.990 1.00 96.44 524 LEU A C 1
ATOM 4378 O O . LEU A 1 524 ? -3.813 -29.700 2.872 1.00 96.44 524 LEU A O 1
ATOM 4382 N N . ASN A 1 525 ? -3.875 -30.979 1.028 1.00 96.44 525 ASN A N 1
ATOM 4383 C CA . ASN A 1 525 ? -5.339 -30.972 0.928 1.00 96.44 525 ASN A CA 1
ATOM 4384 C C . ASN A 1 525 ? -6.000 -31.637 2.150 1.00 96.44 525 ASN A C 1
ATOM 4386 O O . ASN A 1 525 ? -6.936 -31.098 2.734 1.00 96.44 525 ASN A O 1
ATOM 4390 N N . THR A 1 526 ? -5.456 -32.771 2.607 1.00 96.50 526 THR A N 1
ATOM 4391 C CA . THR A 1 526 ? -5.945 -33.459 3.817 1.00 96.50 526 THR A CA 1
ATOM 4392 C C . THR A 1 526 ? -5.808 -32.575 5.060 1.00 96.50 526 THR A C 1
ATOM 4394 O O . THR A 1 526 ? -6.677 -32.590 5.926 1.00 96.50 526 THR A O 1
ATOM 4397 N N . SER A 1 527 ? -4.733 -31.788 5.155 1.00 96.81 527 SER A N 1
ATOM 4398 C CA . SER A 1 527 ? -4.488 -30.870 6.277 1.00 96.81 527 SER A CA 1
ATOM 4399 C C . SER A 1 527 ? -5.438 -29.670 6.275 1.00 96.81 527 SER A C 1
ATOM 4401 O O . SER A 1 527 ? -5.818 -29.205 7.348 1.00 96.81 527 SER A O 1
ATOM 4403 N N . LEU A 1 528 ? -5.844 -29.203 5.089 1.00 95.62 528 LEU A N 1
ATOM 4404 C CA . LEU A 1 528 ? -6.780 -28.090 4.907 1.00 95.62 528 LEU A CA 1
ATOM 4405 C C . LEU A 1 528 ? -8.253 -28.498 5.071 1.00 95.62 528 LEU A C 1
ATOM 4407 O O . LEU A 1 528 ? -9.053 -27.674 5.499 1.00 95.62 528 LEU A O 1
ATOM 4411 N N . GLN A 1 529 ? -8.620 -29.749 4.766 1.00 94.81 529 GLN A N 1
ATOM 4412 C CA . GLN A 1 529 ? -10.000 -30.241 4.911 1.00 94.81 529 GLN A CA 1
ATOM 4413 C C . GLN A 1 529 ? -10.374 -30.683 6.337 1.00 94.81 529 GLN A C 1
ATOM 4415 O O . GLN A 1 529 ? -11.550 -30.920 6.619 1.00 94.81 529 GLN A O 1
ATOM 4420 N N . LYS A 1 530 ? -9.409 -30.810 7.258 1.00 92.75 530 LYS A N 1
ATOM 4421 C CA . LYS A 1 530 ? -9.707 -31.099 8.670 1.00 92.75 530 LYS A CA 1
ATOM 4422 C C . LYS A 1 530 ? -10.471 -29.916 9.302 1.00 92.75 530 LYS A C 1
ATOM 4424 O O . LYS A 1 530 ? -10.127 -28.769 9.032 1.00 92.75 530 LYS A O 1
ATOM 4429 N N . PRO A 1 531 ? -11.453 -30.163 10.196 1.00 88.19 531 PRO A N 1
ATOM 4430 C CA . PRO A 1 531 ? -12.258 -29.105 10.826 1.00 88.19 531 PRO A CA 1
ATOM 4431 C C . PRO A 1 531 ? -11.422 -28.120 11.657 1.00 88.19 531 PRO A C 1
ATOM 4433 O O . PRO A 1 531 ? -11.808 -26.966 11.807 1.00 88.19 531 PRO A O 1
ATOM 4436 N N . ASN A 1 532 ? -10.260 -28.566 12.142 1.00 91.62 532 ASN A N 1
ATOM 4437 C CA . ASN A 1 532 ? -9.186 -27.711 12.628 1.00 91.62 532 ASN A CA 1
ATOM 4438 C C . ASN A 1 532 ? -7.991 -27.916 11.696 1.00 91.62 532 ASN A C 1
ATOM 4440 O O . ASN A 1 532 ? -7.505 -29.046 11.579 1.00 91.62 532 ASN A O 1
ATOM 4444 N N . ILE A 1 533 ? -7.549 -26.847 11.031 1.00 95.00 533 ILE A N 1
ATOM 4445 C CA . ILE A 1 533 ? -6.427 -26.891 10.090 1.00 95.00 533 ILE A CA 1
ATOM 4446 C C . ILE A 1 533 ? -5.196 -27.423 10.826 1.00 95.00 533 ILE A C 1
ATOM 4448 O O . ILE A 1 533 ? -4.829 -26.932 11.893 1.00 95.00 533 ILE A O 1
ATOM 4452 N N . ASP A 1 534 ? -4.555 -28.435 10.251 1.00 95.50 534 ASP A N 1
ATOM 4453 C CA . ASP A 1 534 ? -3.306 -28.982 10.778 1.00 95.50 534 ASP A CA 1
ATOM 4454 C C . ASP A 1 534 ? -2.139 -28.062 10.387 1.00 95.50 534 ASP A C 1
ATOM 4456 O O . ASP A 1 534 ? -1.404 -28.313 9.428 1.00 95.50 534 ASP A O 1
ATOM 4460 N N . GLU A 1 535 ? -2.024 -26.939 11.104 1.00 94.94 535 GLU A N 1
ATOM 4461 C CA . GLU A 1 535 ? -1.064 -25.862 10.831 1.00 94.94 535 GLU A CA 1
ATOM 4462 C C . GLU A 1 535 ? 0.378 -26.377 10.763 1.00 94.94 535 GLU A C 1
ATOM 4464 O O . GLU A 1 535 ? 1.153 -25.927 9.921 1.00 94.94 535 GLU A O 1
ATOM 4469 N N . MET A 1 536 ? 0.732 -27.370 11.583 1.00 92.12 536 MET A N 1
ATOM 4470 C CA . MET A 1 536 ? 2.076 -27.951 11.603 1.00 92.12 536 MET A CA 1
ATOM 4471 C C . MET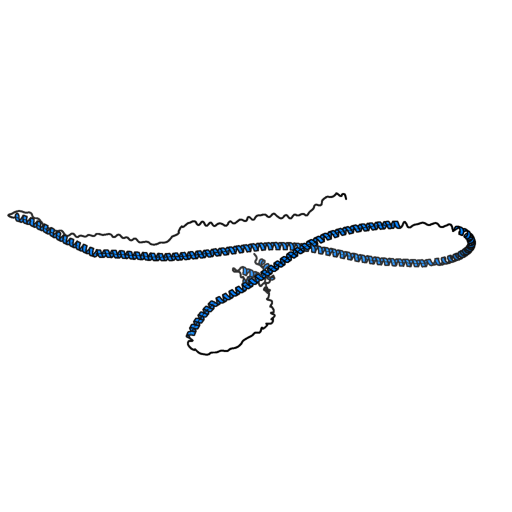 A 1 536 ? 2.405 -28.683 10.302 1.00 92.12 536 MET A C 1
ATOM 4473 O O . MET A 1 536 ? 3.511 -28.533 9.784 1.00 92.12 536 MET A O 1
ATOM 4477 N N . SER A 1 537 ? 1.455 -29.435 9.743 1.00 92.88 537 SER A N 1
ATOM 4478 C CA . SER A 1 537 ? 1.629 -30.119 8.456 1.00 92.88 537 SER A CA 1
ATOM 4479 C C . SER A 1 537 ? 1.729 -29.118 7.300 1.00 92.88 537 SER A C 1
ATOM 4481 O O . SER A 1 537 ? 2.601 -29.253 6.438 1.00 92.88 537 SER A O 1
ATOM 4483 N N . VAL A 1 538 ? 0.914 -28.056 7.326 1.00 95.00 538 VAL A N 1
ATOM 4484 C CA . VAL A 1 538 ? 0.966 -26.968 6.334 1.00 95.00 538 VAL A CA 1
ATOM 4485 C C . VAL A 1 538 ? 2.304 -26.229 6.397 1.00 95.00 538 VAL A C 1
ATOM 4487 O O . VAL A 1 538 ? 2.958 -26.066 5.369 1.00 95.00 538 VAL A O 1
ATOM 4490 N N . ILE A 1 539 ? 2.756 -25.835 7.591 1.00 92.88 539 ILE A N 1
ATOM 4491 C CA . ILE A 1 539 ? 4.052 -25.177 7.800 1.00 92.88 539 ILE A CA 1
ATOM 4492 C C . ILE A 1 539 ? 5.189 -26.108 7.385 1.00 92.88 539 ILE A C 1
ATOM 4494 O O . ILE A 1 539 ? 6.110 -25.671 6.708 1.00 92.88 539 ILE A O 1
ATOM 4498 N N . ARG A 1 540 ? 5.137 -27.402 7.714 1.00 91.88 540 ARG A N 1
ATOM 4499 C CA . ARG A 1 540 ? 6.178 -28.360 7.318 1.00 91.88 540 ARG A CA 1
ATOM 4500 C C . ARG A 1 540 ? 6.322 -28.443 5.797 1.00 91.88 540 ARG A C 1
ATOM 4502 O O . ARG A 1 540 ? 7.443 -28.401 5.300 1.00 91.88 540 ARG A O 1
ATOM 4509 N N . ILE A 1 541 ? 5.218 -28.520 5.053 1.00 92.81 541 ILE A N 1
ATOM 4510 C CA . ILE A 1 541 ? 5.243 -28.569 3.581 1.00 92.81 541 ILE A CA 1
ATOM 4511 C C . ILE A 1 541 ? 5.657 -27.209 3.002 1.00 92.81 541 ILE A C 1
ATOM 4513 O O . ILE A 1 541 ? 6.489 -27.141 2.100 1.00 92.81 541 ILE A O 1
ATOM 4517 N N . LEU A 1 542 ? 5.116 -26.107 3.523 1.00 91.81 542 LEU A N 1
ATOM 4518 C CA . LEU A 1 542 ? 5.378 -24.780 2.975 1.00 91.81 542 LEU A CA 1
ATOM 4519 C C . LEU A 1 542 ? 6.701 -24.177 3.417 1.00 91.81 542 LEU A C 1
ATOM 4521 O O . LEU A 1 542 ? 7.159 -23.293 2.718 1.00 91.81 542 LEU A O 1
ATOM 4525 N N . CYS A 1 543 ? 7.322 -24.603 4.514 1.00 90.81 543 CYS A N 1
ATOM 4526 C CA . CYS A 1 543 ? 8.593 -24.059 4.995 1.00 90.81 543 CYS A CA 1
ATOM 4527 C C . CYS A 1 543 ? 9.771 -24.988 4.682 1.00 90.81 543 CYS A C 1
ATOM 4529 O O . CYS A 1 543 ? 10.814 -24.492 4.266 1.00 90.81 543 CYS A O 1
ATOM 4531 N N . ASN A 1 544 ? 9.594 -26.314 4.737 1.00 89.56 544 ASN A N 1
ATOM 4532 C CA . ASN A 1 544 ? 10.691 -27.277 4.539 1.00 89.56 544 ASN A CA 1
ATOM 4533 C C . ASN A 1 544 ? 10.815 -27.775 3.088 1.00 89.56 544 ASN A C 1
ATOM 4535 O O . ASN A 1 544 ? 11.378 -28.840 2.828 1.00 89.56 544 ASN A O 1
ATOM 4539 N N . ARG A 1 545 ? 10.246 -27.045 2.126 1.00 92.06 545 ARG A N 1
ATOM 4540 C CA . ARG A 1 545 ? 10.435 -27.276 0.688 1.00 92.06 545 ARG A CA 1
ATOM 4541 C C . ARG A 1 545 ? 11.186 -26.111 0.080 1.00 92.06 545 ARG A C 1
ATOM 4543 O O . ARG A 1 545 ? 10.948 -24.956 0.442 1.00 92.06 545 ARG A O 1
ATOM 4550 N N . THR A 1 546 ? 12.057 -26.402 -0.877 1.00 93.81 546 THR A N 1
ATOM 4551 C CA . THR A 1 546 ? 12.732 -25.353 -1.649 1.00 93.81 546 THR A CA 1
ATOM 4552 C C . THR A 1 546 ? 11.740 -24.577 -2.509 1.00 93.81 546 THR A C 1
ATOM 4554 O O . THR A 1 546 ? 10.655 -25.063 -2.824 1.00 93.81 546 THR A O 1
ATOM 4557 N N . ILE A 1 547 ? 12.126 -23.376 -2.943 1.00 92.44 547 ILE A N 1
ATOM 4558 C CA . ILE A 1 547 ? 11.289 -22.527 -3.803 1.00 92.44 547 ILE A CA 1
ATOM 4559 C C . ILE A 1 547 ? 10.857 -23.280 -5.074 1.00 92.44 547 ILE A C 1
ATOM 4561 O O . ILE A 1 547 ? 9.682 -23.248 -5.428 1.00 92.44 547 ILE A O 1
ATOM 4565 N N . ALA A 1 548 ? 11.768 -24.025 -5.711 1.00 93.19 548 ALA A N 1
ATOM 4566 C CA . ALA A 1 548 ? 11.458 -24.819 -6.903 1.00 93.19 548 ALA A CA 1
ATOM 4567 C C . ALA A 1 548 ? 10.398 -25.906 -6.633 1.00 93.19 548 ALA A C 1
ATOM 4569 O O . ALA A 1 548 ? 9.463 -26.066 -7.412 1.00 93.19 548 ALA A O 1
ATOM 4570 N N . GLN A 1 549 ? 10.498 -26.605 -5.498 1.00 95.62 549 GLN A N 1
ATOM 4571 C CA . GLN A 1 549 ? 9.529 -27.627 -5.082 1.00 95.62 549 GLN A CA 1
ATOM 4572 C C . GLN A 1 549 ? 8.156 -27.016 -4.762 1.00 95.62 549 GLN A C 1
ATOM 4574 O O . GLN A 1 549 ? 7.128 -27.560 -5.159 1.00 95.62 549 GLN A O 1
ATOM 4579 N N . ARG A 1 550 ? 8.117 -25.845 -4.108 1.00 95.56 550 ARG A N 1
ATOM 4580 C CA . ARG A 1 550 ? 6.861 -25.123 -3.829 1.00 95.56 550 ARG A CA 1
ATOM 4581 C C . ARG A 1 550 ? 6.155 -24.672 -5.104 1.00 95.56 550 ARG A C 1
ATOM 4583 O O . ARG A 1 550 ? 4.932 -24.736 -5.160 1.00 95.56 550 ARG A O 1
ATOM 4590 N N . LEU A 1 551 ? 6.904 -24.238 -6.119 1.00 95.75 551 LEU A N 1
ATOM 4591 C CA . LEU A 1 551 ? 6.335 -23.895 -7.425 1.00 95.75 551 LEU A CA 1
ATOM 4592 C C . LEU A 1 551 ? 5.699 -25.125 -8.090 1.00 95.75 551 LEU A C 1
ATOM 4594 O O . LEU A 1 551 ? 4.574 -25.029 -8.565 1.00 95.75 551 LEU A O 1
ATOM 4598 N N . GLN A 1 552 ? 6.343 -26.296 -8.020 1.00 96.38 552 GLN A N 1
ATOM 4599 C CA . GLN A 1 552 ? 5.757 -27.542 -8.533 1.00 96.38 552 GLN A CA 1
ATOM 4600 C C . GLN A 1 552 ? 4.480 -27.951 -7.783 1.00 96.38 552 GLN A C 1
ATOM 4602 O O . GLN A 1 552 ? 3.507 -28.354 -8.421 1.00 96.38 552 GLN A O 1
ATOM 4607 N N . ILE A 1 553 ? 4.441 -27.799 -6.451 1.00 96.06 553 ILE A N 1
ATOM 4608 C CA . ILE A 1 553 ? 3.214 -28.005 -5.659 1.00 96.06 553 ILE A CA 1
ATOM 4609 C C . ILE A 1 553 ? 2.127 -27.026 -6.114 1.00 96.06 553 ILE A C 1
ATOM 4611 O O . ILE A 1 553 ? 1.009 -27.452 -6.384 1.00 96.06 553 ILE A O 1
ATOM 4615 N N . ARG A 1 554 ? 2.443 -25.729 -6.230 1.00 96.25 554 ARG A N 1
ATOM 4616 C CA . ARG A 1 554 ? 1.494 -24.685 -6.651 1.00 96.25 554 ARG A CA 1
ATOM 4617 C C . ARG A 1 554 ? 0.884 -24.983 -8.018 1.00 96.25 554 ARG A C 1
ATOM 4619 O O . ARG A 1 554 ? -0.310 -24.775 -8.191 1.00 96.25 554 ARG A O 1
ATOM 4626 N N . ASP A 1 555 ? 1.683 -25.459 -8.966 1.00 96.81 555 ASP A N 1
ATOM 4627 C CA . ASP A 1 555 ? 1.221 -25.707 -10.333 1.00 96.81 555 ASP A CA 1
ATOM 4628 C C . ASP A 1 555 ? 0.435 -27.032 -10.439 1.00 96.81 555 ASP A C 1
ATOM 4630 O O . ASP A 1 555 ? -0.480 -27.153 -11.251 1.00 96.81 555 ASP A O 1
ATOM 4634 N N . THR A 1 556 ? 0.738 -28.020 -9.587 1.00 96.94 556 THR A N 1
ATOM 4635 C CA . THR A 1 556 ? 0.090 -29.348 -9.609 1.00 96.94 556 THR A CA 1
ATOM 4636 C C . THR A 1 556 ? -1.172 -29.414 -8.744 1.00 96.94 556 THR A C 1
ATOM 4638 O O . THR A 1 556 ? -2.106 -30.147 -9.068 1.00 96.94 556 THR A O 1
ATOM 4641 N N . TYR A 1 557 ? -1.231 -28.649 -7.651 1.00 97.00 557 TYR A N 1
ATOM 4642 C CA . TYR A 1 557 ? -2.329 -28.692 -6.681 1.00 97.00 557 TYR A CA 1
ATOM 4643 C C . TYR A 1 557 ? -3.710 -28.378 -7.297 1.00 97.00 557 TYR A C 1
ATOM 4645 O O . TYR A 1 557 ? -4.624 -29.178 -7.080 1.00 97.00 557 TYR A O 1
ATOM 4653 N N . PRO A 1 558 ? -3.891 -27.313 -8.113 1.00 94.56 558 PRO A N 1
ATOM 4654 C CA . PRO A 1 558 ? -5.177 -27.007 -8.741 1.00 94.56 558 PRO A CA 1
ATOM 4655 C C . PRO A 1 558 ? -5.633 -28.098 -9.710 1.00 94.56 558 PRO A C 1
ATOM 4657 O O . PRO A 1 558 ? -6.802 -28.451 -9.720 1.00 94.56 558 PRO A O 1
ATOM 4660 N N . ASN A 1 559 ? -4.710 -28.705 -10.461 1.00 93.06 559 ASN A N 1
ATOM 4661 C CA . ASN A 1 559 ? -5.048 -29.768 -11.415 1.00 93.06 559 ASN A CA 1
ATOM 4662 C C . ASN A 1 559 ? -5.582 -31.038 -10.734 1.00 93.06 559 ASN A C 1
ATOM 4664 O O . ASN A 1 559 ? -6.221 -31.859 -11.387 1.00 93.06 559 ASN A O 1
ATOM 4668 N N . ARG A 1 560 ? -5.288 -31.232 -9.440 1.00 91.31 560 ARG A N 1
ATOM 4669 C CA . ARG A 1 560 ? -5.668 -32.437 -8.690 1.00 91.31 560 ARG A CA 1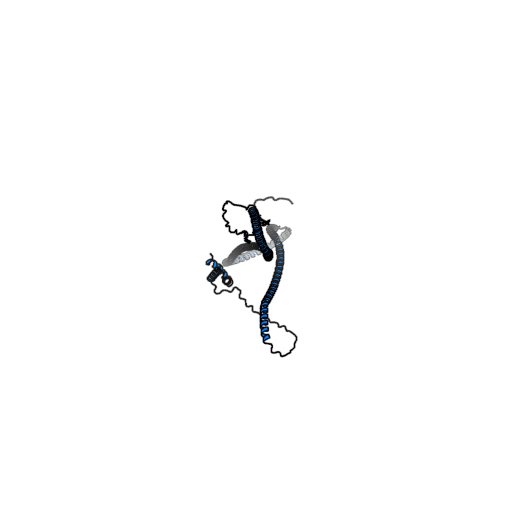
ATOM 4670 C C . ARG A 1 560 ? -6.818 -32.216 -7.708 1.00 91.31 560 ARG A C 1
ATOM 4672 O O . ARG A 1 560 ? -7.581 -33.148 -7.475 1.00 91.31 560 ARG A O 1
ATOM 4679 N N . PHE A 1 561 ? -6.904 -31.030 -7.107 1.00 92.25 561 PHE A N 1
ATOM 4680 C CA . PHE A 1 561 ? -7.852 -30.713 -6.030 1.00 92.25 561 PHE A CA 1
ATOM 4681 C C . PHE A 1 561 ? -8.538 -29.348 -6.186 1.00 92.25 561 PHE A C 1
ATOM 4683 O O . PHE A 1 561 ? -9.286 -28.951 -5.297 1.00 92.25 561 PHE A O 1
ATOM 4690 N N . GLY A 1 562 ? -8.254 -28.604 -7.257 1.00 78.25 562 GLY A N 1
ATOM 4691 C CA . GLY A 1 562 ? -8.988 -27.387 -7.582 1.00 78.25 562 GLY A CA 1
ATOM 4692 C C . GLY A 1 562 ? -10.322 -27.754 -8.221 1.00 78.25 562 GLY A C 1
ATOM 4693 O O . GLY A 1 562 ? -10.334 -28.355 -9.292 1.00 78.25 562 GLY A O 1
ATOM 4694 N N . GLU A 1 563 ? -11.417 -27.416 -7.545 1.00 50.28 563 GLU A N 1
ATOM 4695 C CA . GLU A 1 563 ? -12.742 -27.288 -8.165 1.00 50.28 563 GLU A CA 1
ATOM 4696 C C . GLU A 1 563 ? -12.887 -25.937 -8.870 1.00 50.28 563 GLU A C 1
ATOM 4698 O O . GLU A 1 563 ? -12.379 -24.924 -8.322 1.00 50.28 563 GLU A O 1
#

Organism: NCBI:txid392033

Radius of gyration: 85.03 Å; chains: 1; bounding box: 222×87×238 Å

InterPro domains:
  IPR018502 Annexin repeat [PF00191] (519-562)
  IPR018502 Annexin repeat [PS51897] (515-563)
  IPR037104 Annexin superfamily [G3DSA:1.10.220.10] (506-563)
  IPR037104 Annexin superfamily [SSF47874] (504-563)